Protein AF-0000000082344278 (afdb_homodimer)

Structure (mmCIF, N/CA/C/O backbone):
data_AF-0000000082344278-model_v1
#
loop_
_entity.id
_entity.type
_entity.pdbx_description
1 polymer 'AB hydrolase-1 domain-containing protein'
#
loop_
_atom_site.group_PDB
_atom_site.id
_atom_site.type_symbol
_atom_site.label_atom_id
_atom_site.label_alt_id
_atom_site.label_comp_id
_atom_site.label_asym_id
_atom_site.label_entity_id
_atom_site.label_seq_id
_atom_site.pdbx_PDB_ins_code
_atom_site.Cartn_x
_atom_site.Cartn_y
_atom_site.Cartn_z
_atom_site.occupancy
_atom_site.B_iso_or_equiv
_atom_site.auth_seq_id
_atom_site.auth_comp_id
_atom_site.auth_asym_id
_atom_site.auth_atom_id
_atom_site.pdbx_PDB_model_num
ATOM 1 N N . MET A 1 1 ? -17.047 0.293 -74 1 30.44 1 MET A N 1
ATOM 2 C CA . MET A 1 1 ? -16.641 -0.435 -72.812 1 30.44 1 MET A CA 1
ATOM 3 C C . MET A 1 1 ? -16.078 0.515 -71.75 1 30.44 1 MET A C 1
ATOM 5 O O . MET A 1 1 ? -14.969 1.034 -71.875 1 30.44 1 MET A O 1
ATOM 9 N N . GLN A 1 2 ? -17 1.342 -71.125 1 37.41 2 GLN A N 1
ATOM 10 C CA . GLN A 1 2 ? -16.75 2.299 -70 1 37.41 2 GLN A CA 1
ATOM 11 C C . GLN A 1 2 ? -16.172 1.604 -68.812 1 37.41 2 GLN A C 1
ATOM 13 O O . GLN A 1 2 ? -16.75 0.629 -68.312 1 37.41 2 GLN A O 1
ATOM 18 N N . LEU A 1 3 ? -14.852 1.753 -68.625 1 40.12 3 LEU A N 1
ATOM 19 C CA . LEU A 1 3 ? -14.055 1.265 -67.5 1 40.12 3 LEU A CA 1
ATOM 20 C C . LEU A 1 3 ? -14.5 1.913 -66.188 1 40.12 3 LEU A C 1
ATOM 22 O O . LEU A 1 3 ? -14.375 3.129 -66 1 40.12 3 LEU A O 1
ATOM 26 N N . VAL A 1 4 ? -15.555 1.498 -65.625 1 41.53 4 VAL A N 1
ATOM 27 C CA . VAL A 1 4 ? -15.922 1.925 -64.25 1 41.53 4 VAL A CA 1
ATOM 28 C C . VAL A 1 4 ? -14.836 1.526 -63.281 1 41.53 4 VAL A C 1
ATOM 30 O O . VAL A 1 4 ? -14.539 0.341 -63.125 1 41.53 4 VAL A O 1
ATOM 33 N N . LEU A 1 5 ? -13.891 2.447 -63 1 38.81 5 LEU A N 1
ATOM 34 C CA . LEU A 1 5 ? -12.898 2.338 -61.906 1 38.81 5 LEU A CA 1
ATOM 35 C C . LEU A 1 5 ? -13.57 2.363 -60.562 1 38.81 5 LEU A C 1
ATOM 37 O O . LEU A 1 5 ? -14.203 3.355 -60.188 1 38.81 5 LEU A O 1
ATOM 41 N N . ALA A 1 6 ? -13.953 1.229 -60.125 1 38.41 6 ALA A N 1
ATOM 42 C CA . ALA A 1 6 ? -14.43 1.09 -58.75 1 38.41 6 ALA A CA 1
ATOM 43 C C . ALA A 1 6 ? -13.352 1.488 -57.75 1 38.41 6 ALA A C 1
ATOM 45 O O . ALA A 1 6 ? -12.281 0.877 -57.688 1 38.41 6 ALA A O 1
ATOM 46 N N . VAL A 1 7 ? -13.336 2.748 -57.281 1 35.56 7 VAL A N 1
ATOM 47 C CA . VAL A 1 7 ? -12.508 3.213 -56.156 1 35.56 7 VAL A CA 1
ATOM 48 C C . VAL A 1 7 ? -12.93 2.512 -54.875 1 35.56 7 VAL A C 1
ATOM 50 O O . VAL A 1 7 ? -14.078 2.635 -54.438 1 35.56 7 VAL A O 1
ATOM 53 N N . CYS A 1 8 ? -12.344 1.402 -54.562 1 30.08 8 CYS A N 1
ATOM 54 C CA . CYS A 1 8 ? -12.516 0.808 -53.219 1 30.08 8 CYS A CA 1
ATOM 55 C C . CYS A 1 8 ? -11.953 1.717 -52.156 1 30.08 8 CYS A C 1
ATOM 57 O O . CYS A 1 8 ? -10.742 1.935 -52.094 1 30.08 8 CYS A O 1
ATOM 59 N N . LEU A 1 9 ? -12.719 2.65 -51.656 1 33.41 9 LEU A N 1
ATOM 60 C CA . LEU A 1 9 ? -12.336 3.371 -50.469 1 33.41 9 LEU A CA 1
ATOM 61 C C . LEU A 1 9 ? -12.094 2.406 -49.312 1 33.41 9 LEU A C 1
ATOM 63 O O . LEU A 1 9 ? -13.031 1.768 -48.812 1 33.41 9 LEU A O 1
ATOM 67 N N . LEU A 1 10 ? -10.898 1.976 -49.156 1 29.98 10 LEU A N 1
ATOM 68 C CA . LEU A 1 10 ? -10.492 1.293 -47.906 1 29.98 10 LEU A CA 1
ATOM 69 C C . LEU A 1 10 ? -10.711 2.186 -46.719 1 29.98 10 LEU A C 1
ATOM 71 O O . LEU A 1 10 ? -10.062 3.23 -46.562 1 29.98 10 LEU A O 1
ATOM 75 N N . PHE A 1 11 ? -11.875 2.107 -46.125 1 30.55 11 PHE A N 1
ATOM 76 C CA . PHE A 1 11 ? -12.031 2.668 -44.781 1 30.55 11 PHE A CA 1
ATOM 77 C C . PHE A 1 11 ? -11.07 2.01 -43.812 1 30.55 11 PHE A C 1
ATOM 79 O O . PHE A 1 11 ? -11.219 0.827 -43.5 1 30.55 11 PHE A O 1
ATOM 86 N N . VAL A 1 12 ? -9.883 2.549 -43.719 1 31.88 12 VAL A N 1
ATOM 87 C CA . VAL A 1 12 ? -9.047 2.199 -42.562 1 31.88 12 VAL A CA 1
ATOM 88 C C . VAL A 1 12 ? -9.75 2.604 -41.281 1 31.88 12 VAL A C 1
ATOM 90 O O . VAL A 1 12 ? -9.969 3.793 -41 1 31.88 12 VAL A O 1
ATOM 93 N N . ALA A 1 13 ? -10.461 1.722 -40.719 1 31.45 13 ALA A N 1
ATOM 94 C CA . ALA A 1 13 ? -10.867 1.932 -39.312 1 31.45 13 ALA A CA 1
ATOM 95 C C . ALA A 1 13 ? -9.664 2.295 -38.438 1 31.45 13 ALA A C 1
ATOM 97 O O . ALA A 1 13 ? -8.766 1.474 -38.25 1 31.45 13 ALA A O 1
ATOM 98 N N . LEU A 1 14 ? -9.398 3.537 -38.344 1 31.25 14 LEU A N 1
ATOM 99 C CA . LEU A 1 14 ? -8.539 3.938 -37.219 1 31.25 14 LEU A CA 1
ATOM 100 C C . LEU A 1 14 ? -9.039 3.352 -35.906 1 31.25 14 LEU A C 1
ATOM 102 O O . LEU A 1 14 ? -10.086 3.76 -35.406 1 31.25 14 LEU A O 1
ATOM 106 N N . VAL A 1 15 ? -8.789 2.039 -35.688 1 31.56 15 VAL A N 1
ATOM 107 C CA . VAL A 1 15 ? -8.859 1.601 -34.312 1 31.56 15 VAL A CA 1
ATOM 108 C C . VAL A 1 15 ? -8.141 2.605 -33.406 1 31.56 15 VAL A C 1
ATOM 110 O O . VAL A 1 15 ? -6.906 2.666 -33.406 1 31.56 15 VAL A O 1
ATOM 113 N N . GLN A 1 16 ? -8.539 3.727 -33.312 1 33.41 16 GLN A N 1
ATOM 114 C CA . GLN A 1 16 ? -8.016 4.512 -32.188 1 33.41 16 GLN A CA 1
ATOM 115 C C . GLN A 1 16 ? -8.023 3.707 -30.906 1 33.41 16 GLN A C 1
ATOM 117 O O . GLN A 1 16 ? -9.086 3.273 -30.438 1 33.41 16 GLN A O 1
ATOM 122 N N . GLY A 1 17 ? -7.133 2.854 -30.578 1 38.06 17 GLY A N 1
ATOM 123 C CA . GLY A 1 17 ? -6.871 2.148 -29.328 1 38.06 17 GLY A CA 1
ATOM 124 C C . GLY A 1 17 ? -7.199 2.969 -28.094 1 38.06 17 GLY A C 1
ATOM 125 O O . GLY A 1 17 ? -6.316 3.586 -27.5 1 38.06 17 GLY A O 1
ATOM 126 N N . GLY A 1 18 ? -8.109 3.701 -28.016 1 43.97 18 GLY A N 1
ATOM 127 C CA . GLY A 1 18 ? -8.391 4.426 -26.781 1 43.97 18 GLY A CA 1
ATOM 128 C C . GLY A 1 18 ? -8.367 3.537 -25.547 1 43.97 18 GLY A C 1
ATOM 129 O O . GLY A 1 18 ? -9.055 2.514 -25.5 1 43.97 18 GLY A O 1
ATOM 130 N N . SER A 1 19 ? -7.301 3.488 -24.828 1 59.34 19 SER A N 1
ATOM 131 C CA . SER A 1 19 ? -7.141 2.68 -23.625 1 59.34 19 SER A CA 1
ATOM 132 C C . SER A 1 19 ? -8.398 2.721 -22.75 1 59.34 19 SER A C 1
ATOM 134 O O . SER A 1 19 ? -8.891 3.799 -22.406 1 59.34 19 SER A O 1
ATOM 136 N N . ALA A 1 20 ? -9.258 1.676 -22.703 1 77.31 20 ALA A N 1
ATOM 137 C CA . ALA A 1 20 ? -10.469 1.54 -21.906 1 77.31 20 ALA A CA 1
ATOM 138 C C . ALA A 1 20 ? -10.219 1.961 -20.453 1 77.31 20 ALA A C 1
ATOM 140 O O . ALA A 1 20 ? -9.18 1.628 -19.875 1 77.31 20 ALA A O 1
ATOM 141 N N . ALA A 1 21 ? -11.117 2.836 -19.953 1 90 21 ALA A N 1
ATOM 142 C CA . ALA A 1 21 ? -11.078 3.289 -18.578 1 90 21 ALA A CA 1
ATOM 143 C C . ALA A 1 21 ? -11.164 2.107 -17.609 1 90 21 ALA A C 1
ATOM 145 O O . ALA A 1 21 ? -11.719 1.061 -17.938 1 90 21 ALA A O 1
ATOM 146 N N . GLU A 1 22 ? -10.508 2.178 -16.484 1 97.62 22 GLU A N 1
ATOM 147 C CA . GLU A 1 22 ? -10.672 1.194 -15.406 1 97.62 22 GLU A CA 1
ATOM 148 C C . GLU A 1 22 ? -12.141 1.011 -15.039 1 97.62 22 GLU A C 1
ATOM 150 O O . GLU A 1 22 ? -12.953 1.917 -15.234 1 97.62 22 GLU A O 1
ATOM 155 N N . ALA A 1 23 ? -12.477 -0.099 -14.547 1 98.19 23 ALA A N 1
ATOM 156 C CA . ALA A 1 23 ? -13.859 -0.426 -14.211 1 98.19 23 ALA A CA 1
ATOM 157 C C . ALA A 1 23 ? -14.352 0.423 -13.039 1 98.19 23 ALA A C 1
ATOM 159 O O . ALA A 1 23 ? -13.617 0.655 -12.078 1 98.19 23 ALA A O 1
ATOM 160 N N . LEU A 1 24 ? -15.594 0.925 -13.156 1 98 24 LEU A N 1
ATOM 161 C CA . LEU A 1 24 ? -16.266 1.553 -12.031 1 98 24 LEU A CA 1
ATOM 162 C C . LEU A 1 24 ? -16.5 0.546 -10.906 1 98 24 LEU A C 1
ATOM 164 O O . LEU A 1 24 ? -16.984 -0.562 -11.148 1 98 24 LEU A O 1
ATOM 168 N N . HIS A 1 25 ? -16.188 0.922 -9.672 1 98.56 25 HIS A N 1
ATOM 169 C CA . HIS A 1 25 ? -16.328 0.003 -8.555 1 98.56 25 HIS A CA 1
ATOM 170 C C . HIS A 1 25 ? -16.391 0.757 -7.227 1 98.56 25 HIS A C 1
ATOM 172 O O . HIS A 1 25 ? -16.25 1.98 -7.199 1 98.56 25 HIS A O 1
ATOM 178 N N . ARG A 1 26 ? -16.781 0.059 -6.172 1 98.19 26 ARG A N 1
ATOM 179 C CA . ARG A 1 26 ? -16.594 0.494 -4.789 1 98.19 26 ARG A CA 1
ATOM 180 C C . ARG A 1 26 ? -15.414 -0.231 -4.148 1 98.19 26 ARG A C 1
ATOM 182 O O . ARG A 1 26 ? -15.219 -1.429 -4.367 1 98.19 26 ARG A O 1
ATOM 189 N N . ARG A 1 27 ? -14.625 0.495 -3.426 1 98.25 27 ARG A N 1
ATOM 190 C CA . ARG A 1 27 ? -13.469 -0.104 -2.766 1 98.25 27 ARG A CA 1
ATOM 191 C C . ARG A 1 27 ? -13.602 -0.017 -1.248 1 98.25 27 ARG A C 1
ATOM 193 O O . ARG A 1 27 ? -13.969 1.028 -0.71 1 98.25 27 ARG A O 1
ATOM 200 N N . GLU A 1 28 ? -13.375 -1.054 -0.574 1 98.19 28 GLU A N 1
ATOM 201 C CA . GLU A 1 28 ? -13.094 -1.159 0.854 1 98.19 28 GLU A CA 1
ATOM 202 C C . GLU A 1 28 ? -11.742 -1.826 1.102 1 98.19 28 GLU A C 1
ATOM 204 O O . GLU A 1 28 ? -11.141 -2.387 0.181 1 98.19 28 GLU A O 1
ATOM 209 N N . TYR A 1 29 ? -11.25 -1.681 2.275 1 98.56 29 TYR A N 1
ATOM 210 C CA . TYR A 1 29 ? -10.07 -2.443 2.674 1 98.56 29 TYR A CA 1
ATOM 211 C C . TYR A 1 29 ? -10.211 -2.959 4.102 1 98.56 29 TYR A C 1
ATOM 213 O O . TYR A 1 29 ? -11.031 -2.455 4.871 1 98.56 29 TYR A O 1
ATOM 221 N N . PHE A 1 30 ? -9.469 -3.969 4.43 1 98.75 30 PHE A N 1
ATOM 222 C CA . PHE A 1 30 ? -9.375 -4.477 5.793 1 98.75 30 PHE A CA 1
ATOM 223 C C . PHE A 1 30 ? -8.078 -5.246 5.996 1 98.75 30 PHE A C 1
ATOM 225 O O . PHE A 1 30 ? -7.324 -5.465 5.047 1 98.75 30 PHE A O 1
ATOM 232 N N . TYR A 1 31 ? -7.789 -5.535 7.215 1 98.81 31 TYR A N 1
ATOM 233 C CA . TYR A 1 31 ? -6.664 -6.395 7.566 1 98.81 31 TYR A CA 1
ATOM 234 C C . TYR A 1 31 ? -7.145 -7.715 8.156 1 98.81 31 TYR A C 1
ATOM 236 O O . TYR A 1 31 ? -8.188 -7.762 8.812 1 98.81 31 TYR A O 1
ATOM 244 N N . VAL A 1 32 ? -6.406 -8.711 7.91 1 98.75 32 VAL A N 1
ATOM 245 C CA . VAL A 1 32 ? -6.68 -10.031 8.477 1 98.75 32 VAL A CA 1
ATOM 246 C C . VAL A 1 32 ? -5.387 -10.641 9.023 1 98.75 32 VAL A C 1
ATOM 248 O O . VAL A 1 32 ? -4.293 -10.258 8.602 1 98.75 32 VAL A O 1
ATOM 251 N N . GLY A 1 33 ? -5.555 -11.562 9.898 1 98.25 33 GLY A N 1
ATOM 252 C CA . GLY A 1 33 ? -4.398 -12.195 10.508 1 98.25 33 GLY A CA 1
ATOM 253 C C . GLY A 1 33 ? -3.627 -11.266 11.43 1 98.25 33 GLY A C 1
ATOM 254 O O . GLY A 1 33 ? -4.105 -10.188 11.766 1 98.25 33 GLY A O 1
ATOM 255 N N . GLY A 1 34 ? -2.479 -11.734 11.852 1 98.12 34 GLY A N 1
ATOM 256 C CA . GLY A 1 34 ? -1.604 -10.961 12.719 1 98.12 34 GLY A CA 1
ATOM 257 C C . GLY A 1 34 ? -1.912 -11.156 14.195 1 98.12 34 GLY A C 1
ATOM 258 O O . GLY A 1 34 ? -2.896 -11.805 14.547 1 98.12 34 GLY A O 1
ATOM 259 N N . GLU A 1 35 ? -1.052 -10.633 14.977 1 98.25 35 GLU A N 1
ATOM 260 C CA . GLU A 1 35 ? -1.188 -10.719 16.438 1 98.25 35 GLU A CA 1
ATOM 261 C C . GLU A 1 35 ? -0.359 -9.648 17.125 1 98.25 35 GLU A C 1
ATOM 263 O O . GLU A 1 35 ? 0.567 -9.086 16.531 1 98.25 35 GLU A O 1
ATOM 268 N N . TYR A 1 36 ? -0.753 -9.32 18.344 1 98.44 36 TYR A N 1
ATOM 269 C CA . TYR A 1 36 ? 0.035 -8.406 19.156 1 98.44 36 TYR A CA 1
ATOM 270 C C . TYR A 1 36 ? 1.303 -9.086 19.672 1 98.44 36 TYR A C 1
ATOM 272 O O . TYR A 1 36 ? 1.281 -10.258 20.031 1 98.44 36 TYR A O 1
ATOM 280 N N . LEU A 1 37 ? 2.365 -8.398 19.656 1 98 37 LEU A N 1
ATOM 281 C CA . LEU A 1 37 ? 3.66 -8.781 20.203 1 98 37 LEU A CA 1
ATOM 282 C C . LEU A 1 37 ? 4.074 -7.848 21.328 1 98 37 LEU A C 1
ATOM 284 O O . LEU A 1 37 ? 4.129 -6.629 21.141 1 98 37 LEU A O 1
ATOM 288 N N . ASN A 1 38 ? 4.277 -8.336 22.484 1 97.81 38 ASN A N 1
ATOM 289 C CA . ASN A 1 38 ? 4.785 -7.539 23.594 1 97.81 38 ASN A CA 1
ATOM 290 C C . ASN A 1 38 ? 6.293 -7.316 23.484 1 97.81 38 ASN A C 1
ATOM 292 O O . ASN A 1 38 ? 7.074 -8.266 23.609 1 97.81 38 ASN A O 1
ATOM 296 N N . THR A 1 39 ? 6.691 -6.098 23.234 1 96.75 39 THR A N 1
ATOM 297 C CA . THR A 1 39 ? 8.109 -5.777 23.078 1 96.75 39 THR A CA 1
ATOM 298 C C . THR A 1 39 ? 8.562 -4.809 24.172 1 96.75 39 THR A C 1
ATOM 300 O O . THR A 1 39 ? 7.746 -4.309 24.953 1 96.75 39 THR A O 1
ATOM 303 N N . THR A 1 40 ? 9.883 -4.527 24.266 1 94.5 40 THR A N 1
ATOM 304 C CA . THR A 1 40 ? 10.43 -3.553 25.203 1 94.5 40 THR A CA 1
ATOM 305 C C . THR A 1 40 ? 9.938 -2.148 24.875 1 94.5 40 THR A C 1
ATOM 307 O O . THR A 1 40 ? 9.898 -1.275 25.75 1 94.5 40 THR A O 1
ATOM 310 N N . ASP A 1 41 ? 9.453 -1.912 23.688 1 91.94 41 ASP A N 1
ATOM 311 C CA . ASP A 1 41 ? 8.977 -0.608 23.234 1 91.94 41 ASP A CA 1
ATOM 312 C C . ASP A 1 41 ? 7.457 -0.493 23.391 1 91.94 41 ASP A C 1
ATOM 314 O O . ASP A 1 41 ? 6.871 0.539 23.062 1 91.94 41 ASP A O 1
ATOM 318 N N . GLY A 1 42 ? 6.871 -1.603 23.953 1 97 42 GLY A N 1
ATOM 319 C CA . GLY A 1 42 ? 5.426 -1.682 24.062 1 97 42 GLY A CA 1
ATOM 320 C C . GLY A 1 42 ? 4.809 -2.721 23.156 1 97 42 GLY A C 1
ATOM 321 O O . GLY A 1 42 ? 5.523 -3.529 22.547 1 97 42 GLY A O 1
ATOM 322 N N . TRP A 1 43 ? 3.471 -2.684 23.188 1 98.31 43 TRP A N 1
ATOM 323 C CA . TRP A 1 43 ? 2.756 -3.641 22.344 1 98.31 43 TRP A CA 1
ATOM 324 C C . TRP A 1 43 ? 2.752 -3.189 20.891 1 98.31 43 TRP A C 1
ATOM 326 O O . TRP A 1 43 ? 2.369 -2.059 20.578 1 98.31 43 TRP A O 1
ATOM 336 N N . LEU A 1 44 ? 3.23 -4.062 20.016 1 98.38 44 LEU A N 1
ATOM 337 C CA . LEU A 1 44 ? 3.211 -3.857 18.578 1 98.38 44 LEU A CA 1
ATOM 338 C C . LEU A 1 44 ? 2.359 -4.918 17.891 1 98.38 44 LEU A C 1
ATOM 340 O O . LEU A 1 44 ? 2.035 -5.945 18.484 1 98.38 44 LEU A O 1
ATOM 344 N N . PHE A 1 45 ? 1.864 -4.672 16.75 1 98.38 45 PHE A N 1
ATOM 345 C CA . PHE A 1 45 ? 1.103 -5.625 15.945 1 98.38 45 PHE A CA 1
ATOM 346 C C . PHE A 1 45 ? 1.905 -6.07 14.734 1 98.38 45 PHE A C 1
ATOM 348 O O . PHE A 1 45 ? 2.566 -5.258 14.086 1 98.38 45 PHE A O 1
ATOM 355 N N . HIS A 1 46 ? 1.986 -7.414 14.469 1 98.31 46 HIS A N 1
ATOM 356 C CA . HIS A 1 46 ? 2.785 -7.898 13.352 1 98.31 46 HIS A CA 1
ATOM 357 C C . HIS A 1 46 ? 2.111 -9.086 12.672 1 98.31 46 HIS A C 1
ATOM 359 O O . HIS A 1 46 ? 1.184 -9.68 13.227 1 98.31 46 HIS A O 1
ATOM 365 N N . ASN A 1 47 ? 2.451 -9.391 11.328 1 98.62 47 ASN A N 1
ATOM 366 C CA . ASN A 1 47 ? 2.062 -10.547 10.531 1 98.62 47 ASN A CA 1
ATOM 367 C C . ASN A 1 47 ? 0.655 -10.391 9.961 1 98.62 47 ASN A C 1
ATOM 369 O O . ASN A 1 47 ? 0.061 -11.359 9.477 1 98.62 47 ASN A O 1
ATOM 373 N N . GLN A 1 48 ? 0.078 -9.188 9.969 1 98.56 48 GLN A N 1
ATOM 374 C CA . GLN A 1 48 ? -1.224 -8.945 9.359 1 98.56 48 GLN A CA 1
ATOM 375 C C . GLN A 1 48 ? -1.099 -8.781 7.848 1 98.56 48 GLN A C 1
ATOM 377 O O . GLN A 1 48 ? -0.019 -8.477 7.336 1 98.56 48 GLN A O 1
ATOM 382 N N . MET A 1 49 ? -2.154 -9.008 7.223 1 98.88 49 MET A N 1
ATOM 383 C CA . MET A 1 49 ? -2.223 -8.906 5.77 1 98.88 49 MET A CA 1
ATOM 384 C C . MET A 1 49 ? -3.258 -7.875 5.344 1 98.88 49 MET A C 1
ATOM 386 O O . MET A 1 49 ? -4.418 -7.945 5.754 1 98.88 49 MET A O 1
ATOM 390 N N . TYR A 1 50 ? -2.818 -6.883 4.574 1 98.88 50 TYR A N 1
ATOM 391 C CA . TYR A 1 50 ? -3.701 -5.91 3.938 1 98.88 50 TYR A CA 1
ATOM 392 C C . TYR A 1 50 ? -4.496 -6.555 2.807 1 98.88 50 TYR A C 1
ATOM 394 O O . TYR A 1 50 ? -3.932 -7.25 1.959 1 98.88 50 TYR A O 1
ATOM 402 N N . VAL A 1 51 ? -5.848 -6.289 2.742 1 98.94 51 VAL A N 1
ATOM 403 C CA . VAL A 1 51 ? -6.691 -6.785 1.662 1 98.94 51 VAL A CA 1
ATOM 404 C C . VAL A 1 51 ? -7.586 -5.664 1.145 1 98.94 51 VAL A C 1
ATOM 406 O O . VAL A 1 51 ? -8.289 -5.012 1.922 1 98.94 51 VAL A O 1
ATOM 409 N N . GLU A 1 52 ? -7.539 -5.426 -0.104 1 98.56 52 GLU A N 1
ATOM 410 C CA . GLU A 1 52 ? -8.516 -4.547 -0.741 1 98.56 52 GLU A CA 1
ATOM 411 C C . GLU A 1 52 ? -9.656 -5.348 -1.364 1 98.56 52 GLU A C 1
ATOM 413 O O . GLU A 1 52 ? -9.422 -6.379 -1.996 1 98.56 52 GLU A O 1
ATOM 418 N N . LYS A 1 53 ? -10.82 -4.883 -1.13 1 98.81 53 LYS A N 1
ATOM 419 C CA . LYS A 1 53 ? -12.031 -5.457 -1.711 1 98.81 53 LYS A CA 1
ATOM 420 C C . LYS A 1 53 ? -12.641 -4.512 -2.742 1 98.81 53 LYS A C 1
ATOM 422 O O . LYS A 1 53 ? -13.008 -3.379 -2.42 1 98.81 53 LYS A O 1
ATOM 427 N N . LEU A 1 54 ? -12.742 -4.992 -3.992 1 98.81 54 LEU A N 1
ATOM 428 C CA . LEU A 1 54 ? -13.375 -4.242 -5.07 1 98.81 54 LEU A CA 1
ATOM 429 C C . LEU A 1 54 ? -14.734 -4.848 -5.43 1 98.81 54 LEU A C 1
ATOM 431 O O . LEU A 1 54 ? -14.812 -6.027 -5.77 1 98.81 54 LEU A O 1
ATOM 435 N N . SER A 1 55 ? -15.742 -4.023 -5.34 1 98.56 55 SER A N 1
ATOM 436 C CA . SER A 1 55 ? -17.094 -4.457 -5.672 1 98.56 55 SER A CA 1
ATOM 437 C C . SER A 1 55 ? -17.578 -3.822 -6.973 1 98.56 55 SER A C 1
ATOM 439 O O . SER A 1 55 ? -17.547 -2.6 -7.121 1 98.56 55 SER A O 1
ATOM 441 N N . PRO A 1 56 ? -18 -4.66 -7.879 1 97.88 56 PRO A N 1
ATOM 442 C CA . PRO A 1 56 ? -18.438 -4.105 -9.164 1 97.88 56 PRO A CA 1
ATOM 443 C C . PRO A 1 56 ? -19.641 -3.191 -9.023 1 97.88 56 PRO A C 1
ATOM 445 O O . PRO A 1 56 ? -20.5 -3.418 -8.164 1 97.88 56 PRO A O 1
ATOM 448 N N . SER A 1 57 ? -19.797 -2.174 -9.867 1 95.62 57 SER A N 1
ATOM 449 C CA . SER A 1 57 ? -20.828 -1.136 -9.781 1 95.62 57 SER A CA 1
ATOM 450 C C . SER A 1 57 ? -22.219 -1.73 -9.875 1 95.62 57 SER A C 1
ATOM 452 O O . SER A 1 57 ? -23.172 -1.211 -9.273 1 95.62 57 SER A O 1
ATOM 454 N N . GLY A 1 58 ? -22.422 -2.783 -10.578 1 94.19 58 GLY A N 1
ATOM 455 C CA . GLY A 1 58 ? -23.734 -3.379 -10.758 1 94.19 58 GLY A CA 1
ATOM 456 C C . GLY A 1 58 ? -24.016 -4.496 -9.773 1 94.19 58 GLY A C 1
ATOM 457 O O . GLY A 1 58 ? -25.047 -5.172 -9.867 1 94.19 58 GLY A O 1
ATOM 458 N N . GLY A 1 59 ? -23.141 -4.594 -8.828 1 95.38 59 GLY A N 1
ATOM 459 C CA . GLY A 1 59 ? -23.266 -5.73 -7.93 1 95.38 59 GLY A CA 1
ATOM 460 C C . GLY A 1 59 ? -22.625 -6.992 -8.484 1 95.38 59 GLY A C 1
ATOM 461 O O . GLY A 1 59 ? -22.375 -7.094 -9.688 1 95.38 59 GLY A O 1
ATOM 462 N N . SER A 1 60 ? -22.359 -7.906 -7.598 1 97.06 60 SER A N 1
ATOM 463 C CA . SER A 1 60 ? -21.75 -9.172 -8 1 97.06 60 SER A CA 1
ATOM 464 C C . SER A 1 60 ? -22.75 -10.062 -8.719 1 97.06 60 SER A C 1
ATOM 466 O O . SER A 1 60 ? -23.875 -10.266 -8.242 1 97.06 60 SER A O 1
ATOM 468 N N . THR A 1 61 ? -22.375 -10.617 -9.859 1 97.69 61 THR A N 1
ATOM 469 C CA . THR A 1 61 ? -23.234 -11.547 -10.586 1 97.69 61 THR A CA 1
ATOM 470 C C . THR A 1 61 ? -22.609 -12.938 -10.625 1 97.69 61 THR A C 1
ATOM 472 O O . THR A 1 61 ? -23.234 -13.891 -11.102 1 97.69 61 THR A O 1
ATOM 475 N N . GLN A 1 62 ? -21.391 -13.125 -10.172 1 97.88 62 GLN A N 1
ATOM 476 C CA . GLN A 1 62 ? -20.719 -14.414 -10.094 1 97.88 62 GLN A CA 1
ATOM 477 C C . GLN A 1 62 ? -20.953 -15.086 -8.75 1 97.88 62 GLN A C 1
ATOM 479 O O . GLN A 1 62 ? -21.109 -14.406 -7.73 1 97.88 62 GLN A O 1
ATOM 484 N N . PRO A 1 63 ? -21.031 -16.422 -8.742 1 97.5 63 PRO A N 1
ATOM 485 C CA . PRO A 1 63 ? -21.328 -17.125 -7.492 1 97.5 63 PRO A CA 1
ATOM 486 C C . PRO A 1 63 ? -20.234 -16.969 -6.441 1 97.5 63 PRO A C 1
ATOM 488 O O . PRO A 1 63 ? -20.516 -17.031 -5.238 1 97.5 63 PRO A O 1
ATOM 491 N N . TYR A 1 64 ? -19 -16.781 -6.828 1 98.62 64 TYR A N 1
ATOM 492 C CA . TYR A 1 64 ? -17.875 -16.656 -5.902 1 98.62 64 TYR A CA 1
ATOM 493 C C . TYR A 1 64 ? -16.984 -15.484 -6.277 1 98.62 64 TYR A C 1
ATOM 495 O O . TYR A 1 64 ? -16.797 -15.203 -7.461 1 98.62 64 TYR A O 1
ATOM 503 N N . PRO A 1 65 ? -16.453 -14.836 -5.266 1 98.81 65 PRO A N 1
ATOM 504 C CA . PRO A 1 65 ? -15.453 -13.797 -5.551 1 98.81 65 PRO A CA 1
ATOM 505 C C . PRO A 1 65 ? -14.102 -14.375 -5.973 1 98.81 65 PRO A C 1
ATOM 507 O O . PRO A 1 65 ? -13.883 -15.586 -5.867 1 98.81 65 PRO A O 1
ATOM 510 N N . ILE A 1 66 ? -13.273 -13.461 -6.461 1 98.88 66 ILE A N 1
ATOM 511 C CA . ILE A 1 66 ? -11.906 -13.812 -6.824 1 98.88 66 ILE A CA 1
ATOM 512 C C . ILE A 1 66 ? -10.93 -13.211 -5.816 1 98.88 66 ILE A C 1
ATOM 514 O O . ILE A 1 66 ? -11.055 -12.047 -5.441 1 98.88 66 ILE A O 1
ATOM 518 N N . VAL A 1 67 ? -10.055 -14.008 -5.297 1 98.94 67 VAL A N 1
ATOM 519 C CA . VAL A 1 67 ? -8.852 -13.523 -4.637 1 98.94 67 VAL A CA 1
ATOM 520 C C . VAL A 1 67 ? -7.652 -13.672 -5.574 1 98.94 67 VAL A C 1
ATOM 522 O O . VAL A 1 67 ? -7.395 -14.75 -6.102 1 98.94 67 VAL A O 1
ATOM 525 N N . ILE A 1 68 ? -6.93 -12.602 -5.848 1 98.94 68 ILE A N 1
ATOM 526 C CA . ILE A 1 68 ? -5.762 -12.656 -6.723 1 98.94 68 ILE A CA 1
ATOM 527 C C . ILE A 1 68 ? -4.512 -12.266 -5.938 1 98.94 68 ILE A C 1
ATOM 529 O O . ILE A 1 68 ? -4.445 -11.18 -5.367 1 98.94 68 ILE A O 1
ATOM 533 N N . LEU A 1 69 ? -3.539 -13.164 -5.941 1 98.81 69 LEU A N 1
ATOM 534 C CA . LEU A 1 69 ? -2.377 -13.039 -5.066 1 98.81 69 LEU A CA 1
ATOM 535 C C . LEU A 1 69 ? -1.093 -12.938 -5.883 1 98.81 69 LEU A C 1
ATOM 537 O O . LEU A 1 69 ? -0.825 -13.781 -6.738 1 98.81 69 LEU A O 1
ATOM 541 N N . HIS A 1 70 ? -0.313 -11.93 -5.59 1 98.69 70 HIS A N 1
ATOM 542 C CA . HIS A 1 70 ? 0.905 -11.617 -6.328 1 98.69 70 HIS A CA 1
ATOM 543 C C . HIS A 1 70 ? 2.074 -12.469 -5.848 1 98.69 70 HIS A C 1
ATOM 545 O O . HIS A 1 70 ? 1.975 -13.148 -4.82 1 98.69 70 HIS A O 1
ATOM 551 N N . GLY A 1 71 ? 3.174 -12.422 -6.664 1 97.38 71 GLY A N 1
ATOM 552 C CA . GLY A 1 71 ? 4.41 -13.117 -6.344 1 97.38 71 GLY A CA 1
ATOM 553 C C . GLY A 1 71 ? 5.422 -12.242 -5.633 1 97.38 71 GLY A C 1
ATOM 554 O O . GLY A 1 71 ? 5.066 -11.211 -5.059 1 97.38 71 GLY A O 1
ATOM 555 N N . GLY A 1 72 ? 6.668 -12.695 -5.594 1 95.38 72 GLY A N 1
ATOM 556 C CA . GLY A 1 72 ? 7.727 -12.047 -4.828 1 95.38 72 GLY A CA 1
ATOM 557 C C . GLY A 1 72 ? 8.094 -10.68 -5.363 1 95.38 72 GLY A C 1
ATOM 558 O O . GLY A 1 72 ? 8.109 -10.461 -6.578 1 95.38 72 GLY A O 1
ATOM 559 N N . ALA A 1 73 ? 8.406 -9.742 -4.441 1 94.38 73 ALA A N 1
ATOM 560 C CA . ALA A 1 73 ? 8.938 -8.406 -4.703 1 94.38 73 ALA A CA 1
ATOM 561 C C . ALA A 1 73 ? 7.898 -7.535 -5.414 1 94.38 73 ALA A C 1
ATOM 563 O O . ALA A 1 73 ? 8.258 -6.613 -6.152 1 94.38 73 ALA A O 1
ATOM 564 N N . GLN A 1 74 ? 6.68 -7.957 -5.32 1 96.56 74 GLN A N 1
ATOM 565 C CA . GLN A 1 74 ? 5.566 -7.266 -5.957 1 96.56 74 GLN A CA 1
ATOM 566 C C . GLN A 1 74 ? 4.465 -6.945 -4.949 1 96.56 74 GLN A C 1
ATOM 568 O O . GLN A 1 74 ? 4.648 -7.141 -3.744 1 96.56 74 GLN A O 1
ATOM 573 N N . THR A 1 75 ? 3.393 -6.312 -5.41 1 98.12 75 THR A N 1
ATOM 574 C CA . THR A 1 75 ? 2.201 -6.023 -4.621 1 98.12 75 THR A CA 1
ATOM 575 C C . THR A 1 75 ? 0.937 -6.289 -5.434 1 98.12 75 THR A C 1
ATOM 577 O O . THR A 1 75 ? 1.011 -6.738 -6.578 1 98.12 75 THR A O 1
ATOM 580 N N . GLY A 1 76 ? -0.139 -6.027 -4.789 1 98.31 76 GLY A N 1
ATOM 581 C CA . GLY A 1 76 ? -1.415 -6.148 -5.477 1 98.31 76 GLY A CA 1
ATOM 582 C C . GLY A 1 76 ? -1.528 -5.242 -6.688 1 98.31 76 GLY A C 1
ATOM 583 O O . GLY A 1 76 ? -2.391 -5.449 -7.547 1 98.31 76 GLY A O 1
ATOM 584 N N . THR A 1 77 ? -0.641 -4.246 -6.852 1 98.19 77 THR A N 1
ATOM 585 C CA . THR A 1 77 ? -0.705 -3.324 -7.98 1 98.19 77 THR A CA 1
ATOM 586 C C . THR A 1 77 ? -0.482 -4.062 -9.297 1 98.19 77 THR A C 1
ATOM 588 O O . THR A 1 77 ? -0.822 -3.553 -10.367 1 98.19 77 THR A O 1
ATOM 591 N N . ASN A 1 78 ? 0.071 -5.297 -9.211 1 98.25 78 ASN A N 1
ATOM 592 C CA . ASN A 1 78 ? 0.296 -6.105 -10.406 1 98.25 78 ASN A CA 1
ATOM 593 C C . ASN A 1 78 ? -0.99 -6.293 -11.203 1 98.25 78 ASN A C 1
ATOM 595 O O . ASN A 1 78 ? -0.947 -6.496 -12.422 1 98.25 78 ASN A O 1
ATOM 599 N N . PHE A 1 79 ? -2.109 -6.176 -10.516 1 98.75 79 PHE A N 1
ATOM 600 C CA . PHE A 1 79 ? -3.359 -6.574 -11.148 1 98.75 79 PHE A CA 1
ATOM 601 C C . PHE A 1 79 ? -4.234 -5.359 -11.43 1 98.75 79 PHE A C 1
ATOM 603 O O . PHE A 1 79 ? -5.375 -5.5 -11.883 1 98.75 79 PHE A O 1
ATOM 610 N N . LEU A 1 80 ? -3.736 -4.18 -11.094 1 98.5 80 LEU A N 1
ATOM 611 C CA . LEU A 1 80 ? -4.395 -2.914 -11.414 1 98.5 80 LEU A CA 1
ATOM 612 C C . LEU A 1 80 ? -3.979 -2.416 -12.789 1 98.5 80 LEU A C 1
ATOM 614 O O . LEU A 1 80 ? -3.572 -3.207 -13.648 1 98.5 80 LEU A O 1
ATOM 618 N N . ASN A 1 81 ? -4.164 -1.111 -13.078 1 98.44 81 ASN A N 1
ATOM 619 C CA . ASN A 1 81 ? -3.82 -0.669 -14.43 1 98.44 81 ASN A CA 1
ATOM 620 C C . ASN A 1 81 ? -2.365 -0.983 -14.766 1 98.44 81 ASN A C 1
ATOM 622 O O . ASN A 1 81 ? -1.491 -0.91 -13.898 1 98.44 81 ASN A O 1
ATOM 626 N N . LYS A 1 82 ? -2.094 -1.268 -16 1 98.06 82 LYS A N 1
ATOM 627 C CA . LYS A 1 82 ? -0.809 -1.771 -16.484 1 98.06 82 LYS A CA 1
ATOM 628 C C . LYS A 1 82 ? 0.169 -0.627 -16.734 1 98.06 82 LYS A C 1
ATOM 630 O O . LYS A 1 82 ? -0.244 0.508 -16.984 1 98.06 82 LYS A O 1
ATOM 635 N N . PRO A 1 83 ? 1.449 -0.954 -16.703 1 97.94 83 PRO A N 1
ATOM 636 C CA . PRO A 1 83 ? 2.453 0.093 -16.906 1 97.94 83 PRO A CA 1
ATOM 637 C C . PRO A 1 83 ? 2.406 0.691 -18.312 1 97.94 83 PRO A C 1
ATOM 639 O O . PRO A 1 83 ? 2.953 1.772 -18.547 1 97.94 83 PRO A O 1
ATOM 642 N N . ASP A 1 84 ? 1.765 0.043 -19.25 1 97.44 84 ASP A N 1
ATOM 643 C CA . ASP A 1 84 ? 1.646 0.586 -20.609 1 97.44 84 ASP A CA 1
ATOM 644 C C . ASP A 1 84 ? 0.421 1.489 -20.734 1 97.44 84 ASP A C 1
ATOM 646 O O . ASP A 1 84 ? 0.102 1.968 -21.812 1 97.44 84 ASP A O 1
ATOM 650 N N . GLY A 1 85 ? -0.315 1.676 -19.688 1 96 85 GLY A N 1
ATOM 651 C CA . GLY A 1 85 ? -1.48 2.545 -19.672 1 96 85 GLY A CA 1
ATOM 652 C C . GLY A 1 85 ? -2.785 1.795 -19.859 1 96 85 GLY A C 1
ATOM 653 O O . GLY A 1 85 ? -3.865 2.383 -19.766 1 96 85 GLY A O 1
ATOM 654 N N . GLY A 1 86 ? -2.732 0.512 -20.062 1 96.75 86 GLY A N 1
ATOM 655 C CA . GLY A 1 86 ? -3.926 -0.294 -20.281 1 96.75 86 GLY A CA 1
ATOM 656 C C . GLY A 1 86 ? -4.594 -0.722 -18.984 1 96.75 86 GLY A C 1
ATOM 657 O O . GLY A 1 86 ? -4.023 -0.562 -17.906 1 96.75 86 GLY A O 1
ATOM 658 N N . ARG A 1 87 ? -5.746 -1.262 -19.141 1 96.94 87 ARG A N 1
ATOM 659 C CA . ARG A 1 87 ? -6.531 -1.787 -18.031 1 96.94 87 ARG A CA 1
ATOM 660 C C . ARG A 1 87 ? -5.918 -3.07 -17.469 1 96.94 87 ARG A C 1
ATOM 662 O O . ARG A 1 87 ? -5.281 -3.824 -18.219 1 96.94 87 ARG A O 1
ATOM 669 N N . GLY A 1 88 ? -6.121 -3.305 -16.141 1 98.31 88 GLY A N 1
ATOM 670 C CA . GLY A 1 88 ? -5.574 -4.5 -15.523 1 98.31 88 GLY A CA 1
ATOM 671 C C . GLY A 1 88 ? -6.617 -5.582 -15.289 1 98.31 88 GLY A C 1
ATOM 672 O O . GLY A 1 88 ? -7.797 -5.391 -15.594 1 98.31 88 GLY A O 1
ATOM 673 N N . TRP A 1 89 ? -6.168 -6.719 -14.789 1 98.88 89 TRP A N 1
ATOM 674 C CA . TRP A 1 89 ? -7.016 -7.887 -14.578 1 98.88 89 TRP A CA 1
ATOM 675 C C . TRP A 1 89 ? -8.102 -7.586 -13.555 1 98.88 89 TRP A C 1
ATOM 677 O O . TRP A 1 89 ? -9.203 -8.133 -13.625 1 98.88 89 TRP A O 1
ATOM 687 N N . ALA A 1 90 ? -7.824 -6.738 -12.508 1 98.81 90 ALA A N 1
ATOM 688 C CA . ALA A 1 90 ? -8.859 -6.383 -11.547 1 98.81 90 ALA A CA 1
ATOM 689 C C . ALA A 1 90 ? -10.094 -5.812 -12.25 1 98.81 90 ALA A C 1
ATOM 691 O O . ALA A 1 90 ? -11.219 -6.246 -12 1 98.81 90 ALA A O 1
ATOM 692 N N . SER A 1 91 ? -9.859 -4.84 -13.125 1 98.62 91 SER A N 1
ATOM 693 C CA . SER A 1 91 ? -10.945 -4.234 -13.883 1 98.62 91 SER A CA 1
ATOM 694 C C . SER A 1 91 ? -11.625 -5.258 -14.789 1 98.62 91 SER A C 1
ATOM 696 O O . SER A 1 91 ? -12.852 -5.273 -14.922 1 98.62 91 SER A O 1
ATOM 698 N N . TRP A 1 92 ? -10.797 -6.074 -15.477 1 98.62 92 TRP A N 1
ATOM 699 C CA . TRP A 1 92 ? -11.352 -7.074 -16.391 1 98.62 92 TRP A CA 1
ATOM 700 C C . TRP A 1 92 ? -12.328 -7.984 -15.656 1 98.62 92 TRP A C 1
ATOM 702 O O . TRP A 1 92 ? -13.453 -8.188 -16.125 1 98.62 92 TRP A O 1
ATOM 712 N N . PHE A 1 93 ? -11.977 -8.508 -14.516 1 98.88 93 PHE A N 1
ATOM 713 C CA . PHE A 1 93 ? -12.812 -9.438 -13.766 1 98.88 93 PHE A CA 1
ATOM 714 C C . PHE A 1 93 ? -14.008 -8.719 -13.148 1 98.88 93 PHE A C 1
ATOM 716 O O . PHE A 1 93 ? -15.109 -9.273 -13.078 1 98.88 93 PHE A O 1
ATOM 723 N N . LEU A 1 94 ? -13.789 -7.496 -12.648 1 98.75 94 LEU A N 1
ATOM 724 C CA . LEU A 1 94 ? -14.898 -6.695 -12.156 1 98.75 94 LEU A CA 1
ATOM 725 C C . LEU A 1 94 ? -15.992 -6.57 -13.219 1 98.75 94 LEU A C 1
ATOM 727 O O . LEU A 1 94 ? -17.172 -6.68 -12.906 1 98.75 94 LEU A O 1
ATOM 731 N N . GLU A 1 95 ? -15.594 -6.383 -14.43 1 98 95 GLU A N 1
ATOM 732 C CA . GLU A 1 95 ? -16.531 -6.199 -15.531 1 98 95 GLU A CA 1
ATOM 733 C C . GLU A 1 95 ? -17.281 -7.492 -15.836 1 98 95 GLU A C 1
ATOM 735 O O . GLU A 1 95 ? -18.359 -7.465 -16.438 1 98 95 GLU A O 1
ATOM 740 N N . GLN A 1 96 ? -16.672 -8.586 -15.469 1 98.25 96 GLN A N 1
ATOM 741 C CA . GLN A 1 96 ? -17.359 -9.867 -15.633 1 98.25 96 GLN A CA 1
ATOM 742 C C . GLN A 1 96 ? -18.281 -10.148 -14.445 1 98.25 96 GLN A C 1
ATOM 744 O O . GLN A 1 96 ? -18.906 -11.211 -14.375 1 98.25 96 GLN A O 1
ATOM 749 N N . GLY A 1 97 ? -18.312 -9.266 -13.438 1 98.44 97 GLY A N 1
ATOM 750 C CA . GLY A 1 97 ? -19.266 -9.375 -12.352 1 98.44 97 GLY A CA 1
ATOM 751 C C . GLY A 1 97 ? -18.672 -9.961 -11.086 1 98.44 97 GLY A C 1
ATOM 752 O O . GLY A 1 97 ? -19.406 -10.289 -10.148 1 98.44 97 GLY A O 1
ATOM 753 N N . TYR A 1 98 ? -17.391 -10.086 -11.008 1 98.81 98 TYR A N 1
ATOM 754 C CA . TYR A 1 98 ? -16.75 -10.633 -9.812 1 98.81 98 TYR A CA 1
ATOM 755 C C . TYR A 1 98 ? -16.531 -9.547 -8.766 1 98.81 98 TYR A C 1
ATOM 757 O O . TYR A 1 98 ? -16.172 -8.414 -9.109 1 98.81 98 TYR A O 1
ATOM 765 N N . GLU A 1 99 ? -16.734 -9.859 -7.5 1 98.75 99 GLU A N 1
ATOM 766 C CA . GLU A 1 99 ? -15.969 -9.164 -6.469 1 98.75 99 GLU A CA 1
ATOM 767 C C . GLU A 1 99 ? -14.508 -9.609 -6.477 1 98.75 99 GLU A C 1
ATOM 769 O O . GLU A 1 99 ? -14.211 -10.789 -6.656 1 98.75 99 GLU A O 1
ATOM 774 N N . VAL A 1 100 ? -13.648 -8.695 -6.324 1 98.94 100 VAL A N 1
ATOM 775 C CA . VAL A 1 100 ? -12.234 -9.016 -6.414 1 98.94 100 VAL A CA 1
ATOM 776 C C . VAL A 1 100 ? -11.523 -8.594 -5.129 1 98.94 100 VAL A C 1
ATOM 778 O O . VAL A 1 100 ? -11.648 -7.445 -4.688 1 98.94 100 VAL A O 1
ATOM 781 N N . TYR A 1 101 ? -10.836 -9.523 -4.473 1 98.94 101 TYR A N 1
ATOM 782 C CA . TYR A 1 101 ? -9.977 -9.266 -3.32 1 98.94 101 TYR A CA 1
ATOM 783 C C . TYR A 1 101 ? -8.508 -9.273 -3.721 1 98.94 101 TYR A C 1
ATOM 785 O O . TYR A 1 101 ? -8.039 -10.227 -4.348 1 98.94 101 TYR A O 1
ATOM 793 N N . ILE A 1 102 ? -7.773 -8.242 -3.359 1 98.88 102 ILE A N 1
ATOM 794 C CA . ILE A 1 102 ? -6.371 -8.086 -3.734 1 98.88 102 ILE A CA 1
ATOM 795 C C . ILE A 1 102 ? -5.523 -7.867 -2.482 1 98.88 102 ILE A C 1
ATOM 797 O O . ILE A 1 102 ? -5.41 -6.738 -1.994 1 98.88 102 ILE A O 1
ATOM 801 N N . PRO A 1 103 ? -4.844 -8.852 -2.008 1 98.81 103 PRO A N 1
ATOM 802 C CA . PRO A 1 103 ? -3.971 -8.711 -0.841 1 98.81 103 PRO A CA 1
ATOM 803 C C . PRO A 1 103 ? -2.57 -8.227 -1.209 1 98.81 103 PRO A C 1
ATOM 805 O O . PRO A 1 103 ? -2.098 -8.477 -2.32 1 98.81 103 PRO A O 1
ATOM 808 N N . ASP A 1 104 ? -1.938 -7.477 -0.339 1 98.69 104 ASP A N 1
ATOM 809 C CA . ASP A 1 104 ? -0.483 -7.469 -0.219 1 98.69 104 ASP A CA 1
ATOM 810 C C . ASP A 1 104 ? -0.006 -8.539 0.757 1 98.69 104 ASP A C 1
ATOM 812 O O . ASP A 1 104 ? -0.445 -8.578 1.908 1 98.69 104 ASP A O 1
ATOM 816 N N . ARG A 1 105 ? 0.84 -9.406 0.298 1 97.81 105 ARG A N 1
ATOM 817 C CA . ARG A 1 105 ? 1.264 -10.492 1.179 1 97.81 105 ARG A CA 1
ATOM 818 C C . ARG A 1 105 ? 1.817 -9.945 2.49 1 97.81 105 ARG A C 1
ATOM 820 O O . ARG A 1 105 ? 2.158 -8.766 2.584 1 97.81 105 ARG A O 1
ATOM 827 N N . THR A 1 106 ? 1.861 -10.75 3.541 1 98.56 106 THR A N 1
ATOM 828 C CA . THR A 1 106 ? 2.404 -10.336 4.832 1 98.56 106 THR A CA 1
ATOM 829 C C . THR A 1 106 ? 3.818 -9.789 4.672 1 98.56 106 THR A C 1
ATOM 831 O O . THR A 1 106 ? 4.582 -10.258 3.826 1 98.56 106 THR A O 1
ATOM 834 N N . MET A 1 107 ? 4.094 -8.695 5.469 1 97.81 107 MET A N 1
ATOM 835 C CA . MET A 1 107 ? 5.418 -8.086 5.57 1 97.81 107 MET A CA 1
ATOM 836 C C . MET A 1 107 ? 5.836 -7.473 4.234 1 97.81 107 MET A C 1
ATOM 838 O O . MET A 1 107 ? 7.016 -7.496 3.881 1 97.81 107 MET A O 1
ATOM 842 N N . THR A 1 108 ? 4.855 -7.043 3.449 1 97.31 108 THR A N 1
ATOM 843 C CA . THR A 1 108 ? 5.078 -6.422 2.15 1 97.31 108 THR A CA 1
ATOM 844 C C . THR A 1 108 ? 4.156 -5.219 1.963 1 97.31 108 THR A C 1
ATOM 846 O O . THR A 1 108 ? 2.941 -5.324 2.145 1 97.31 108 THR A O 1
ATOM 849 N N . ALA A 1 109 ? 4.766 -4.027 1.633 1 97.5 109 ALA A N 1
ATOM 850 C CA . ALA A 1 109 ? 4 -2.83 1.287 1 97.5 109 ALA A CA 1
ATOM 851 C C . ALA A 1 109 ? 3.064 -2.43 2.426 1 97.5 109 ALA A C 1
ATOM 853 O O . ALA A 1 109 ? 3.516 -2.16 3.541 1 97.5 109 ALA A O 1
ATOM 854 N N . ARG A 1 110 ? 1.68 -2.496 2.244 1 98.19 110 ARG A N 1
ATOM 855 C CA . ARG A 1 110 ? 0.733 -2.027 3.25 1 98.19 110 ARG A CA 1
ATOM 856 C C . ARG A 1 110 ? 0.526 -3.078 4.34 1 98.19 110 ARG A C 1
ATOM 858 O O . ARG A 1 110 ? -0.181 -2.832 5.316 1 98.19 110 ARG A O 1
ATOM 865 N N . SER A 1 111 ? 1.088 -4.246 4.164 1 98.38 111 SER A N 1
ATOM 866 C CA . SER A 1 111 ? 1.241 -5.207 5.254 1 98.38 111 SER A CA 1
ATOM 867 C C . SER A 1 111 ? 2.549 -4.984 6.008 1 98.38 111 SER A C 1
ATOM 869 O O . SER A 1 111 ? 3.619 -5.363 5.527 1 98.38 111 SER A O 1
ATOM 871 N N . ALA A 1 112 ? 2.459 -4.48 7.168 1 95.75 112 ALA A N 1
ATOM 872 C CA . ALA A 1 112 ? 3.594 -3.881 7.867 1 95.75 112 ALA A CA 1
ATOM 873 C C . ALA A 1 112 ? 4.648 -4.93 8.203 1 95.75 112 ALA A C 1
ATOM 875 O O . ALA A 1 112 ? 4.316 -6.074 8.516 1 95.75 112 ALA A O 1
ATOM 876 N N . THR A 1 113 ? 5.871 -4.539 8.07 1 95.5 113 THR A N 1
ATOM 877 C CA . THR A 1 113 ? 6.98 -5.191 8.75 1 95.5 113 THR A CA 1
ATOM 878 C C . THR A 1 113 ? 7.355 -4.434 10.023 1 95.5 113 THR A C 1
ATOM 880 O O . THR A 1 113 ? 7.148 -3.221 10.109 1 95.5 113 THR A O 1
ATOM 883 N N . ILE A 1 114 ? 7.805 -5.098 11.047 1 96 114 ILE A N 1
ATOM 884 C CA . ILE A 1 114 ? 8.312 -4.379 12.211 1 96 114 ILE A CA 1
ATOM 885 C C . ILE A 1 114 ? 9.773 -4.75 12.453 1 96 114 ILE A C 1
ATOM 887 O O . ILE A 1 114 ? 10.18 -5.891 12.211 1 96 114 ILE A O 1
ATOM 891 N N . PRO A 1 115 ? 10.594 -3.807 12.875 1 93.75 115 PRO A N 1
ATOM 892 C CA . PRO A 1 115 ? 12.016 -4.082 13.078 1 93.75 115 PRO A CA 1
ATOM 893 C C . PRO A 1 115 ? 12.266 -5.207 14.086 1 93.75 115 PRO A C 1
ATOM 895 O O . PRO A 1 115 ? 13.258 -5.93 13.969 1 93.75 115 PRO A O 1
ATOM 898 N N . GLN A 1 116 ? 11.398 -5.406 14.961 1 95 116 GLN A N 1
ATOM 899 C CA . GLN A 1 116 ? 11.555 -6.371 16.047 1 95 116 GLN A CA 1
ATOM 900 C C . GLN A 1 116 ? 11.57 -7.801 15.516 1 95 116 GLN A C 1
ATOM 902 O O . GLN A 1 116 ? 12.062 -8.711 16.188 1 95 116 GLN A O 1
ATOM 907 N N . ASP A 1 117 ? 11 -7.965 14.328 1 95.06 117 ASP A N 1
ATOM 908 C CA . ASP A 1 117 ? 10.969 -9.305 13.75 1 95.06 117 ASP A CA 1
ATOM 909 C C . ASP A 1 117 ? 12.352 -9.719 13.258 1 95.06 117 ASP A C 1
ATOM 911 O O . ASP A 1 117 ? 12.641 -10.914 13.125 1 95.06 117 ASP A O 1
ATOM 915 N N . GLY A 1 118 ? 13.18 -8.797 12.875 1 94.56 118 GLY A N 1
ATOM 916 C CA . GLY A 1 118 ? 14.586 -9.047 12.594 1 94.56 118 GLY A CA 1
ATOM 917 C C . GLY A 1 118 ? 14.82 -9.656 11.219 1 94.56 118 GLY A C 1
ATOM 918 O O . GLY A 1 118 ? 15.875 -10.234 10.961 1 94.56 118 GLY A O 1
ATOM 919 N N . PHE A 1 119 ? 13.898 -9.578 10.273 1 96 119 PHE A N 1
ATOM 920 C CA . PHE A 1 119 ? 14.055 -10.164 8.953 1 96 119 PHE A CA 1
ATOM 921 C C . PHE A 1 119 ? 14.891 -9.258 8.055 1 96 119 PHE A C 1
ATOM 923 O O . PHE A 1 119 ? 14.695 -8.039 8.039 1 96 119 PHE A O 1
ATOM 930 N N . SER A 1 120 ? 15.836 -9.891 7.344 1 95.81 120 SER A N 1
ATOM 931 C CA . SER A 1 120 ? 16.5 -9.172 6.262 1 95.81 120 SER A CA 1
ATOM 932 C C . SER A 1 120 ? 15.609 -9.062 5.031 1 95.81 120 SER A C 1
ATOM 934 O O . SER A 1 120 ? 14.711 -9.883 4.836 1 95.81 120 SER A O 1
ATOM 936 N N . GLU A 1 121 ? 15.852 -8.039 4.176 1 95.31 121 GLU A N 1
ATOM 937 C CA . GLU A 1 121 ? 15.062 -7.824 2.963 1 95.31 121 GLU A CA 1
ATOM 938 C C . GLU A 1 121 ? 15.953 -7.793 1.726 1 95.31 121 GLU A C 1
ATOM 940 O O . GLU A 1 121 ? 17.125 -7.406 1.806 1 95.31 121 GLU A O 1
ATOM 945 N N . ASP A 1 122 ? 15.375 -8.203 0.638 1 94.81 122 ASP A N 1
ATOM 946 C CA . ASP A 1 122 ? 16.047 -8.188 -0.663 1 94.81 122 ASP A CA 1
ATOM 947 C C . ASP A 1 122 ? 15.188 -7.453 -1.699 1 94.81 122 ASP A C 1
ATOM 949 O O . ASP A 1 122 ? 13.977 -7.309 -1.525 1 94.81 122 ASP A O 1
ATOM 953 N N . VAL A 1 123 ? 15.891 -6.961 -2.76 1 96.94 123 VAL A N 1
ATOM 954 C CA . VAL A 1 123 ? 15.258 -6.305 -3.898 1 96.94 123 VAL A CA 1
ATOM 955 C C . VAL A 1 123 ? 15.789 -6.902 -5.199 1 96.94 123 VAL A C 1
ATOM 957 O O . VAL A 1 123 ? 16.984 -7.129 -5.34 1 96.94 123 VAL A O 1
ATOM 960 N N . PHE A 1 124 ? 14.898 -7.219 -6.137 1 97.06 124 PHE A N 1
ATOM 961 C CA . PHE A 1 124 ? 15.344 -7.637 -7.461 1 97.06 124 PHE A CA 1
ATOM 962 C C . PHE A 1 124 ? 15.891 -6.453 -8.25 1 97.06 124 PHE A C 1
ATOM 964 O O . PHE A 1 124 ? 15.234 -5.41 -8.344 1 97.06 124 PHE A O 1
ATOM 971 N N . SER A 1 125 ? 17.078 -6.594 -8.812 1 98.25 125 SER A N 1
ATOM 972 C CA . SER A 1 125 ? 17.641 -5.523 -9.633 1 98.25 125 SER A CA 1
ATOM 973 C C . SER A 1 125 ? 16.906 -5.398 -10.961 1 98.25 125 SER A C 1
ATOM 975 O O . SER A 1 125 ? 16.188 -6.316 -11.375 1 98.25 125 SER A O 1
ATOM 977 N N . ALA A 1 126 ? 17.078 -4.242 -11.602 1 98.56 126 ALA A N 1
ATOM 978 C CA . ALA A 1 126 ? 16.5 -4.031 -12.922 1 98.56 126 ALA A CA 1
ATOM 979 C C . ALA A 1 126 ? 16.984 -5.086 -13.914 1 98.56 126 ALA A C 1
ATOM 981 O O . ALA A 1 126 ? 16.203 -5.574 -14.742 1 98.56 126 ALA A O 1
ATOM 982 N N . GLU A 1 127 ? 18.234 -5.484 -13.797 1 98.12 127 GLU A N 1
ATOM 983 C CA . GLU A 1 127 ? 18.812 -6.488 -14.688 1 98.12 127 GLU A CA 1
ATOM 984 C C . GLU A 1 127 ? 18.172 -7.855 -14.469 1 98.12 127 GLU A C 1
ATOM 986 O O . GLU A 1 127 ? 17.859 -8.562 -15.422 1 98.12 127 GLU A O 1
ATOM 991 N N . PHE A 1 128 ? 18.109 -8.164 -13.227 1 97.25 128 PHE A N 1
ATOM 992 C CA . PHE A 1 128 ? 17.469 -9.438 -12.891 1 97.25 128 PHE A CA 1
ATOM 993 C C . PHE A 1 128 ? 16.078 -9.516 -13.492 1 97.25 128 PHE A C 1
ATOM 995 O O . PHE A 1 128 ? 15.719 -10.523 -14.109 1 97.25 128 PHE A O 1
ATOM 1002 N N . ILE A 1 129 ? 15.281 -8.477 -13.32 1 97.94 129 ILE A N 1
ATOM 1003 C CA . ILE A 1 129 ? 13.906 -8.43 -13.805 1 97.94 129 ILE A CA 1
ATOM 1004 C C . ILE A 1 129 ? 13.898 -8.508 -15.328 1 97.94 129 ILE A C 1
ATOM 1006 O O . ILE A 1 129 ? 13.117 -9.258 -15.914 1 97.94 129 ILE A O 1
ATOM 1010 N N . ALA A 1 130 ? 14.734 -7.738 -15.992 1 98.38 130 ALA A N 1
ATOM 1011 C CA . ALA A 1 130 ? 14.781 -7.734 -17.453 1 98.38 130 ALA A CA 1
ATOM 1012 C C . ALA A 1 130 ? 15.133 -9.117 -17.984 1 98.38 130 ALA A C 1
ATOM 1014 O O . ALA A 1 130 ? 14.453 -9.641 -18.875 1 98.38 130 ALA A O 1
ATOM 1015 N N . GLN A 1 131 ? 16.078 -9.758 -17.375 1 97.5 131 GLN A N 1
ATOM 1016 C CA . GLN A 1 131 ? 16.609 -11.031 -17.828 1 97.5 131 GLN A CA 1
ATOM 1017 C C . GLN A 1 131 ? 15.578 -12.148 -17.656 1 97.5 131 GLN A C 1
ATOM 1019 O O . GLN A 1 131 ? 15.516 -13.078 -18.469 1 97.5 131 GLN A O 1
ATOM 1024 N N . ARG A 1 132 ? 14.719 -12.016 -16.703 1 97.06 132 ARG A N 1
ATOM 1025 C CA . ARG A 1 132 ? 13.969 -13.203 -16.297 1 97.06 132 ARG A CA 1
ATOM 1026 C C . ARG A 1 132 ? 12.477 -13.016 -16.547 1 97.06 132 ARG A C 1
ATOM 1028 O O . ARG A 1 132 ? 11.719 -13.984 -16.594 1 97.06 132 ARG A O 1
ATOM 1035 N N . PHE A 1 133 ? 12.055 -11.695 -16.75 1 98 133 PHE A N 1
ATOM 1036 C CA . PHE A 1 133 ? 10.609 -11.492 -16.766 1 98 133 PHE A CA 1
ATOM 1037 C C . PHE A 1 133 ? 10.203 -10.633 -17.969 1 98 133 PHE A C 1
ATOM 1039 O O . PHE A 1 133 ? 9.227 -10.93 -18.656 1 98 133 PHE A O 1
ATOM 1046 N N . THR A 1 134 ? 10.961 -9.531 -18.328 1 98.69 134 THR A N 1
ATOM 1047 C CA . THR A 1 134 ? 10.383 -8.508 -19.188 1 98.69 134 THR A CA 1
ATOM 1048 C C . THR A 1 134 ? 11.109 -8.453 -20.516 1 98.69 134 THR A C 1
ATOM 1050 O O . THR A 1 134 ? 10.609 -7.867 -21.484 1 98.69 134 THR A O 1
ATOM 1053 N N . ASN A 1 135 ? 12.289 -8.938 -20.609 1 98.44 135 ASN A N 1
ATOM 1054 C CA . ASN A 1 135 ? 13.078 -8.961 -21.844 1 98.44 135 ASN A CA 1
ATOM 1055 C C . ASN A 1 135 ? 13.828 -10.281 -22 1 98.44 135 ASN A C 1
ATOM 1057 O O . ASN A 1 135 ? 15.023 -10.281 -22.281 1 98.44 135 ASN A O 1
ATOM 1061 N N . VAL A 1 136 ? 13.148 -11.344 -21.781 1 97.75 136 VAL A N 1
ATOM 1062 C CA . VAL A 1 136 ? 13.828 -12.633 -21.656 1 97.75 136 VAL A CA 1
ATOM 1063 C C . VAL A 1 136 ? 14.375 -13.047 -23.031 1 97.75 136 VAL A C 1
ATOM 1065 O O . VAL A 1 136 ? 15.375 -13.773 -23.109 1 97.75 136 VAL A O 1
ATOM 1068 N N . GLN A 1 137 ? 13.781 -12.602 -24.156 1 97.94 137 GLN A N 1
ATOM 1069 C CA . GLN A 1 137 ? 14.18 -13.008 -25.5 1 97.94 137 GLN A CA 1
ATOM 1070 C C . GLN A 1 137 ? 15.617 -12.594 -25.797 1 97.94 137 GLN A C 1
ATOM 1072 O O . GLN A 1 137 ? 16.328 -13.266 -26.547 1 97.94 137 GLN A O 1
ATOM 1077 N N . ASP A 1 138 ? 16.062 -11.57 -25.156 1 97.81 138 ASP A N 1
ATOM 1078 C CA . ASP A 1 138 ? 17.406 -11.062 -25.406 1 97.81 138 ASP A CA 1
ATOM 1079 C C . ASP A 1 138 ? 18.422 -11.656 -24.422 1 97.81 138 ASP A C 1
ATOM 1081 O O . ASP A 1 138 ? 19.609 -11.391 -24.531 1 97.81 138 ASP A O 1
ATOM 1085 N N . TYR A 1 139 ? 17.906 -12.391 -23.469 1 95.62 139 TYR A N 1
ATOM 1086 C CA . TYR A 1 139 ? 18.734 -13.125 -22.516 1 95.62 139 TYR A CA 1
ATOM 1087 C C . TYR A 1 139 ? 18.328 -14.594 -22.469 1 95.62 139 TYR A C 1
ATOM 1089 O O . TYR A 1 139 ? 17.875 -15.086 -21.422 1 95.62 139 TYR A O 1
ATOM 1097 N N . PRO A 1 140 ? 18.609 -15.273 -23.516 1 92.25 140 PRO A N 1
ATOM 1098 C CA . PRO A 1 140 ? 18.016 -16.609 -23.656 1 92.25 140 PRO A CA 1
ATOM 1099 C C . PRO A 1 140 ? 18.609 -17.625 -22.688 1 92.25 140 PRO A C 1
ATOM 1101 O O . PRO A 1 140 ? 19.234 -18.594 -23.109 1 92.25 140 PRO A O 1
ATOM 1104 N N . LEU A 1 141 ? 18.281 -17.453 -21.422 1 94.38 141 LEU A N 1
ATOM 1105 C CA . LEU A 1 141 ? 18.734 -18.328 -20.328 1 94.38 141 LEU A CA 1
ATOM 1106 C C . LEU A 1 141 ? 18.062 -19.688 -20.422 1 94.38 141 LEU A C 1
ATOM 1108 O O . LEU A 1 141 ? 18.516 -20.656 -19.781 1 94.38 141 LEU A O 1
ATOM 1112 N N . TRP A 1 142 ? 17 -19.875 -21.141 1 95.38 142 TRP A N 1
ATOM 1113 C CA . TRP A 1 142 ? 16.312 -21.109 -21.484 1 95.38 142 TRP A CA 1
ATOM 1114 C C . TRP A 1 142 ? 15.922 -21.141 -22.953 1 95.38 142 TRP A C 1
ATOM 1116 O O . TRP A 1 142 ? 15.789 -20.078 -23.578 1 95.38 142 TRP A O 1
ATOM 1126 N N . PRO A 1 143 ? 15.703 -22.281 -23.531 1 95 143 PRO A N 1
ATOM 1127 C CA . PRO A 1 143 ? 15.617 -22.406 -24.984 1 95 143 PRO A CA 1
ATOM 1128 C C . PRO A 1 143 ? 14.445 -21.625 -25.578 1 95 143 PRO A C 1
ATOM 1130 O O . PRO A 1 143 ? 14.578 -21.016 -26.641 1 95 143 PRO A O 1
ATOM 1133 N N . GLN A 1 144 ? 13.359 -21.594 -24.891 1 96.75 144 GLN A N 1
ATOM 1134 C CA . GLN A 1 144 ? 12.172 -21.016 -25.5 1 96.75 144 GLN A CA 1
ATOM 1135 C C . GLN A 1 144 ? 12.07 -19.516 -25.172 1 96.75 144 GLN A C 1
ATOM 1137 O O . GLN A 1 144 ? 11.102 -18.859 -25.547 1 96.75 144 GLN A O 1
ATOM 1142 N N . ALA A 1 145 ? 13.078 -18.938 -24.531 1 97.75 145 ALA A N 1
ATOM 1143 C CA . ALA A 1 145 ? 13.086 -17.516 -24.172 1 97.75 145 ALA A CA 1
ATOM 1144 C C . ALA A 1 145 ? 12.914 -16.641 -25.422 1 97.75 145 ALA A C 1
ATOM 1146 O O . ALA A 1 145 ? 12.289 -15.586 -25.344 1 97.75 145 ALA A O 1
ATOM 1147 N N . LYS A 1 146 ? 13.43 -17.047 -26.562 1 97.69 146 LYS A N 1
ATOM 1148 C CA . LYS A 1 146 ? 13.43 -16.281 -27.812 1 97.69 146 LYS A CA 1
ATOM 1149 C C . LYS A 1 146 ? 12.016 -16.047 -28.312 1 97.69 146 LYS A C 1
ATOM 1151 O O . LYS A 1 146 ? 11.789 -15.219 -29.203 1 97.69 146 LYS A O 1
ATOM 1156 N N . LEU A 1 147 ? 11.055 -16.766 -27.781 1 98.44 147 LEU A N 1
ATOM 1157 C CA . LEU A 1 147 ? 9.672 -16.672 -28.234 1 98.44 147 LEU A CA 1
ATOM 1158 C C . LEU A 1 147 ? 8.945 -15.523 -27.531 1 98.44 147 LEU A C 1
ATOM 1160 O O . LEU A 1 147 ? 7.801 -15.211 -27.859 1 98.44 147 LEU A O 1
ATOM 1164 N N . HIS A 1 148 ? 9.586 -14.883 -26.531 1 98.75 148 HIS A N 1
ATOM 1165 C CA . HIS A 1 148 ? 8.953 -13.797 -25.797 1 98.75 148 HIS A CA 1
ATOM 1166 C C . HIS A 1 148 ? 8.688 -12.602 -26.719 1 98.75 148 HIS A C 1
ATOM 1168 O O . HIS A 1 148 ? 9.617 -12.016 -27.266 1 98.75 148 HIS A O 1
ATOM 1174 N N . SER A 1 149 ? 7.375 -12.25 -26.859 1 98.56 149 SER A N 1
ATOM 1175 C CA . SER A 1 149 ? 7.035 -11.219 -27.828 1 98.56 149 SER A CA 1
ATOM 1176 C C . SER A 1 149 ? 5.922 -10.312 -27.312 1 98.56 149 SER A C 1
ATOM 1178 O O . SER A 1 149 ? 5.473 -9.406 -28 1 98.56 149 SER A O 1
ATOM 1180 N N . GLN A 1 150 ? 5.504 -10.539 -26.047 1 98.62 150 GLN A N 1
ATOM 1181 C CA . GLN A 1 150 ? 4.258 -9.906 -25.641 1 98.62 150 GLN A CA 1
ATOM 1182 C C . GLN A 1 150 ? 4.512 -8.805 -24.625 1 98.62 150 GLN A C 1
ATOM 1184 O O . GLN A 1 150 ? 3.57 -8.172 -24.125 1 98.62 150 GLN A O 1
ATOM 1189 N N . TRP A 1 151 ? 5.695 -8.531 -24.141 1 98.75 151 TRP A N 1
ATOM 1190 C CA . TRP A 1 151 ? 5.953 -7.371 -23.297 1 98.75 151 TRP A CA 1
ATOM 1191 C C . TRP A 1 151 ? 5.812 -6.078 -24.094 1 98.75 151 TRP A C 1
ATOM 1193 O O . TRP A 1 151 ? 6.363 -5.957 -25.188 1 98.75 151 TRP A O 1
ATOM 1203 N N . PRO A 1 152 ? 5.027 -5.062 -23.516 1 98.19 152 PRO A N 1
ATOM 1204 C CA . PRO A 1 152 ? 4.902 -3.797 -24.25 1 98.19 152 PRO A CA 1
ATOM 1205 C C . PRO A 1 152 ? 6.148 -2.92 -24.125 1 98.19 152 PRO A C 1
ATOM 1207 O O . PRO A 1 152 ? 6.34 -2.254 -23.109 1 98.19 152 PRO A O 1
ATOM 1210 N N . GLY A 1 153 ? 6.98 -2.875 -25.141 1 97.94 153 GLY A N 1
ATOM 1211 C CA . GLY A 1 153 ? 8.211 -2.096 -25.125 1 97.94 153 GLY A CA 1
ATOM 1212 C C . GLY A 1 153 ? 9.461 -2.953 -25.062 1 97.94 153 GLY A C 1
ATOM 1213 O O . GLY A 1 153 ? 9.414 -4.148 -25.344 1 97.94 153 GLY A O 1
ATOM 1214 N N . THR A 1 154 ? 10.602 -2.412 -24.609 1 98.38 154 THR A N 1
ATOM 1215 C CA . THR A 1 154 ? 11.883 -3.113 -24.672 1 98.38 154 THR A CA 1
ATOM 1216 C C . THR A 1 154 ? 12.055 -4.043 -23.484 1 98.38 154 THR A C 1
ATOM 1218 O O . THR A 1 154 ? 12.883 -4.957 -23.516 1 98.38 154 THR A O 1
ATOM 1221 N N . GLY A 1 155 ? 11.352 -3.744 -22.359 1 98.62 155 GLY A N 1
ATOM 1222 C CA . GLY A 1 155 ? 11.484 -4.543 -21.156 1 98.62 155 GLY A CA 1
ATOM 1223 C C . GLY A 1 155 ? 12.766 -4.266 -20.391 1 98.62 155 GLY A C 1
ATOM 1224 O O . GLY A 1 155 ? 13.156 -5.043 -19.531 1 98.62 155 GLY A O 1
ATOM 1225 N N . GLU A 1 156 ? 13.391 -3.107 -20.719 1 98.38 156 GLU A N 1
ATOM 1226 C CA . GLU A 1 156 ? 14.672 -2.771 -20.109 1 98.38 156 GLU A CA 1
ATOM 1227 C C . GLU A 1 156 ? 14.656 -1.363 -19.516 1 98.38 156 GLU A C 1
ATOM 1229 O O . GLU A 1 156 ? 13.836 -0.532 -19.906 1 98.38 156 GLU A O 1
ATOM 1234 N N . ARG A 1 157 ? 15.57 -1.212 -18.547 1 98.38 157 ARG A N 1
ATOM 1235 C CA . ARG A 1 157 ? 15.727 0.115 -17.953 1 98.38 157 ARG A CA 1
ATOM 1236 C C . ARG A 1 157 ? 15.883 1.177 -19.047 1 98.38 157 ARG A C 1
ATOM 1238 O O . ARG A 1 157 ? 16.625 0.983 -20 1 98.38 157 ARG A O 1
ATOM 1245 N N . GLY A 1 158 ? 15.273 2.316 -18.859 1 97.94 158 GLY A N 1
ATOM 1246 C CA . GLY A 1 158 ? 15.297 3.387 -19.844 1 97.94 158 GLY A CA 1
ATOM 1247 C C . GLY A 1 158 ? 14.039 3.455 -20.672 1 97.94 158 GLY A C 1
ATOM 1248 O O . GLY A 1 158 ? 13.727 4.5 -21.25 1 97.94 158 GLY A O 1
ATOM 1249 N N . ASP A 1 159 ? 13.383 2.291 -20.875 1 98.62 159 ASP A N 1
ATOM 1250 C CA . ASP A 1 159 ? 12.07 2.24 -21.5 1 98.62 159 ASP A CA 1
ATOM 1251 C C . ASP A 1 159 ? 10.969 2.664 -20.531 1 98.62 159 ASP A C 1
ATOM 1253 O O . ASP A 1 159 ? 10.938 2.215 -19.391 1 98.62 159 ASP A O 1
ATOM 1257 N N . ASN A 1 160 ? 10.055 3.496 -20.984 1 98.31 160 ASN A N 1
ATOM 1258 C CA . ASN A 1 160 ? 9.039 4.062 -20.109 1 98.31 160 ASN A CA 1
ATOM 1259 C C . ASN A 1 160 ? 8.172 2.979 -19.469 1 98.31 160 ASN A C 1
ATOM 1261 O O . ASN A 1 160 ? 7.82 3.064 -18.297 1 98.31 160 ASN A O 1
ATOM 1265 N N . VAL A 1 161 ? 7.746 2.004 -20.234 1 98.62 161 VAL A N 1
ATOM 1266 C CA . VAL A 1 161 ? 6.887 0.941 -19.734 1 98.62 161 VAL A CA 1
ATOM 1267 C C . VAL A 1 161 ? 7.637 0.14 -18.656 1 98.62 161 VAL A C 1
ATOM 1269 O O . VAL A 1 161 ? 7.094 -0.14 -17.594 1 98.62 161 VAL A O 1
ATOM 1272 N N . PHE A 1 162 ? 8.93 -0.22 -18.969 1 98.81 162 PHE A N 1
ATOM 1273 C CA . PHE A 1 162 ? 9.734 -0.95 -18 1 98.81 162 PHE A CA 1
ATOM 1274 C C . PHE A 1 162 ? 9.938 -0.122 -16.734 1 98.81 162 PHE A C 1
ATOM 1276 O O . PHE A 1 162 ? 9.75 -0.621 -15.617 1 98.81 162 PHE A O 1
ATOM 1283 N N . ASP A 1 163 ? 10.289 1.104 -16.906 1 98.81 163 ASP A N 1
ATOM 1284 C CA . ASP A 1 163 ? 10.578 1.953 -15.75 1 98.81 163 ASP A CA 1
ATOM 1285 C C . ASP A 1 163 ? 9.344 2.135 -14.875 1 98.81 163 ASP A C 1
ATOM 1287 O O . ASP A 1 163 ? 9.445 2.154 -13.648 1 98.81 163 ASP A O 1
ATOM 1291 N N . THR A 1 164 ? 8.195 2.293 -15.516 1 98.62 164 THR A N 1
ATOM 1292 C CA . THR A 1 164 ? 6.938 2.414 -14.781 1 98.62 164 THR A CA 1
ATOM 1293 C C . THR A 1 164 ? 6.656 1.15 -13.977 1 98.62 164 THR A C 1
ATOM 1295 O O . THR A 1 164 ? 6.301 1.226 -12.797 1 98.62 164 THR A O 1
ATOM 1298 N N . TYR A 1 165 ? 6.855 0.034 -14.617 1 98.75 165 TYR A N 1
ATOM 1299 C CA . TYR A 1 165 ? 6.664 -1.232 -13.922 1 98.75 165 TYR A CA 1
ATOM 1300 C C . TYR A 1 165 ? 7.656 -1.378 -12.773 1 98.75 165 TYR A C 1
ATOM 1302 O O . TYR A 1 165 ? 7.273 -1.705 -11.648 1 98.75 165 TYR A O 1
ATOM 1310 N N . TYR A 1 166 ? 8.938 -1.167 -13.023 1 98.75 166 TYR A N 1
ATOM 1311 C CA . TYR A 1 166 ? 9.984 -1.409 -12.047 1 98.75 166 TYR A CA 1
ATOM 1312 C C . TYR A 1 166 ? 9.812 -0.512 -10.82 1 98.75 166 TYR A C 1
ATOM 1314 O O . TYR A 1 166 ? 10.109 -0.92 -9.695 1 98.75 166 TYR A O 1
ATOM 1322 N N . ALA A 1 167 ? 9.289 0.665 -11.023 1 98.56 167 ALA A N 1
ATOM 1323 C CA . ALA A 1 167 ? 9.031 1.583 -9.914 1 98.56 167 ALA A CA 1
ATOM 1324 C C . ALA A 1 167 ? 8.016 0.999 -8.938 1 98.56 167 ALA A C 1
ATOM 1326 O O . ALA A 1 167 ? 7.938 1.428 -7.781 1 98.56 167 ALA A O 1
ATOM 1327 N N . SER A 1 168 ? 7.23 0.035 -9.375 1 98.44 168 SER A N 1
ATOM 1328 C CA . SER A 1 168 ? 6.176 -0.53 -8.539 1 98.44 168 SER A CA 1
ATOM 1329 C C . SER A 1 168 ? 6.668 -1.762 -7.785 1 98.44 168 SER A C 1
ATOM 1331 O O . SER A 1 168 ? 5.922 -2.357 -7.004 1 98.44 168 SER A O 1
ATOM 1333 N N . THR A 1 169 ? 7.922 -2.195 -8.023 1 98.12 169 THR A N 1
ATOM 1334 C CA . THR A 1 169 ? 8.484 -3.318 -7.281 1 98.12 169 THR A CA 1
ATOM 1335 C C . THR A 1 169 ? 8.898 -2.889 -5.879 1 98.12 169 THR A C 1
ATOM 1337 O O . THR A 1 169 ? 9.203 -1.717 -5.648 1 98.12 169 THR A O 1
ATOM 1340 N N . VAL A 1 170 ? 8.844 -3.826 -4.941 1 98 170 VAL A N 1
ATOM 1341 C CA . VAL A 1 170 ? 9.141 -3.504 -3.551 1 98 170 VAL A CA 1
ATOM 1342 C C . VAL A 1 170 ? 10.102 -4.539 -2.975 1 98 170 VAL A C 1
ATOM 1344 O O . VAL A 1 170 ? 10.289 -5.609 -3.555 1 98 170 VAL A O 1
ATOM 1347 N N . GLN A 1 171 ? 10.648 -4.223 -1.862 1 96.62 171 GLN A N 1
ATOM 1348 C CA . GLN A 1 171 ? 11.492 -5.164 -1.137 1 96.62 171 GLN A CA 1
ATOM 1349 C C . GLN A 1 171 ? 10.664 -6.316 -0.563 1 96.62 171 GLN A C 1
ATOM 1351 O O . GLN A 1 171 ? 9.461 -6.176 -0.358 1 96.62 171 GLN A O 1
ATOM 1356 N N . SER A 1 172 ? 11.297 -7.457 -0.336 1 95.62 172 SER A N 1
ATOM 1357 C CA . SER A 1 172 ? 10.695 -8.641 0.278 1 95.62 172 SER A CA 1
ATOM 1358 C C . SER A 1 172 ? 11.625 -9.242 1.33 1 95.62 172 SER A C 1
ATOM 1360 O O . SER A 1 172 ? 12.844 -9.195 1.191 1 95.62 172 SER A O 1
ATOM 1362 N N . ILE A 1 173 ? 11.031 -9.805 2.365 1 96.19 173 ILE A N 1
ATOM 1363 C CA . ILE A 1 173 ? 11.875 -10.469 3.354 1 96.19 173 ILE A CA 1
ATOM 1364 C C . ILE A 1 173 ? 12.555 -11.68 2.717 1 96.19 173 ILE A C 1
ATOM 1366 O O . ILE A 1 173 ? 11.969 -12.352 1.87 1 96.19 173 ILE A O 1
ATOM 1370 N N . SER A 1 174 ? 13.734 -11.945 3.166 1 94.56 174 SER A N 1
ATOM 1371 C CA . SER A 1 174 ? 14.547 -12.992 2.561 1 94.56 174 SER A CA 1
ATOM 1372 C C . SER A 1 174 ? 14.18 -14.367 3.115 1 94.56 174 SER A C 1
ATOM 1374 O O . SER A 1 174 ? 14.531 -15.391 2.531 1 94.56 174 SER A O 1
ATOM 1376 N N . ASP A 1 175 ? 13.523 -14.422 4.234 1 95.62 175 ASP A N 1
ATOM 1377 C CA . ASP A 1 175 ? 13.141 -15.656 4.902 1 95.62 175 ASP A CA 1
ATOM 1378 C C . ASP A 1 175 ? 11.852 -16.234 4.312 1 95.62 175 ASP A C 1
ATOM 1380 O O . ASP A 1 175 ? 10.766 -15.969 4.824 1 95.62 175 ASP A O 1
ATOM 1384 N N . SER A 1 176 ? 11.984 -17.094 3.33 1 93.75 176 SER A N 1
ATOM 1385 C CA . SER A 1 176 ? 10.852 -17.641 2.6 1 93.75 176 SER A CA 1
ATOM 1386 C C . SER A 1 176 ? 9.969 -18.5 3.508 1 93.75 176 SER A C 1
ATOM 1388 O O . SER A 1 176 ? 8.75 -18.547 3.336 1 93.75 176 SER A O 1
ATOM 1390 N N . LEU A 1 177 ? 10.586 -19.234 4.43 1 96 177 LEU A N 1
ATOM 1391 C CA . LEU A 1 177 ? 9.828 -20.078 5.352 1 96 177 LEU A CA 1
ATOM 1392 C C . LEU A 1 177 ? 8.922 -19.234 6.234 1 96 177 LEU A C 1
ATOM 1394 O O . LEU A 1 177 ? 7.738 -19.531 6.398 1 96 177 LEU A O 1
ATOM 1398 N N . ALA A 1 178 ? 9.477 -18.172 6.805 1 97.06 178 ALA A N 1
ATOM 1399 C CA . ALA A 1 178 ? 8.688 -17.25 7.633 1 97.06 178 ALA A CA 1
ATOM 1400 C C . ALA A 1 178 ? 7.555 -16.625 6.828 1 97.06 178 ALA A C 1
ATOM 1402 O O . ALA A 1 178 ? 6.434 -16.5 7.328 1 97.06 178 ALA A O 1
ATOM 1403 N N . GLN A 1 179 ? 7.848 -16.234 5.602 1 97.75 179 GLN A N 1
ATOM 1404 C CA . GLN A 1 179 ? 6.82 -15.68 4.727 1 97.75 179 GLN A CA 1
ATOM 1405 C C . GLN A 1 179 ? 5.676 -16.672 4.52 1 97.75 179 GLN A C 1
ATOM 1407 O O . GLN A 1 179 ? 4.504 -16.312 4.641 1 97.75 179 GLN A O 1
ATOM 1412 N N . GLU A 1 180 ? 5.977 -17.938 4.203 1 98.25 180 GLU A N 1
ATOM 1413 C CA . GLU A 1 180 ? 4.961 -18.953 3.951 1 98.25 180 GLU A CA 1
ATOM 1414 C C . GLU A 1 180 ? 4.109 -19.203 5.191 1 98.25 180 GLU A C 1
ATOM 1416 O O . GLU A 1 180 ? 2.891 -19.359 5.094 1 98.25 180 GLU A O 1
ATOM 1421 N N . GLN A 1 181 ? 4.766 -19.234 6.359 1 98.44 181 GLN A N 1
ATOM 1422 C CA . GLN A 1 181 ? 4.051 -19.5 7.605 1 98.44 181 GLN A CA 1
ATOM 1423 C C . GLN A 1 181 ? 3.062 -18.391 7.922 1 98.44 181 GLN A C 1
ATOM 1425 O O . GLN A 1 181 ? 1.91 -18.656 8.273 1 98.44 181 GLN A O 1
ATOM 1430 N N . THR A 1 182 ? 3.527 -17.156 7.812 1 98.62 182 THR A N 1
ATOM 1431 C CA . THR A 1 182 ? 2.656 -16.031 8.109 1 98.62 182 THR A CA 1
ATOM 1432 C C . THR A 1 182 ? 1.551 -15.906 7.062 1 98.62 182 THR A C 1
ATOM 1434 O O . THR A 1 182 ? 0.418 -15.547 7.391 1 98.62 182 THR A O 1
ATOM 1437 N N . MET A 1 183 ? 1.836 -16.219 5.828 1 98.81 183 MET A N 1
ATOM 1438 C CA . MET A 1 183 ? 0.827 -16.203 4.773 1 98.81 183 MET A CA 1
ATOM 1439 C C . MET A 1 183 ? -0.22 -17.281 5 1 98.81 183 MET A C 1
ATOM 1441 O O . MET A 1 183 ? -1.397 -17.094 4.691 1 98.81 183 MET A O 1
ATOM 1445 N N . LYS A 1 184 ? 0.205 -18.453 5.465 1 98.81 184 LYS A N 1
ATOM 1446 C CA . LYS A 1 184 ? -0.776 -19.484 5.781 1 98.81 184 LYS A CA 1
ATOM 1447 C C . LYS A 1 184 ? -1.787 -18.984 6.812 1 98.81 184 LYS A C 1
ATOM 1449 O O . LYS A 1 184 ? -2.996 -19.094 6.598 1 98.81 184 LYS A O 1
ATOM 1454 N N . SER A 1 185 ? -1.269 -18.438 7.906 1 98.81 185 SER A N 1
ATOM 1455 C CA . SER A 1 185 ? -2.133 -17.969 8.984 1 98.81 185 SER A CA 1
ATOM 1456 C C . SER A 1 185 ? -3.053 -16.844 8.5 1 98.81 185 SER A C 1
ATOM 1458 O O . SER A 1 185 ? -4.25 -16.859 8.789 1 98.81 185 SER A O 1
ATOM 1460 N N . ALA A 1 186 ? -2.531 -15.898 7.805 1 98.88 186 ALA A N 1
ATOM 1461 C CA . ALA A 1 186 ? -3.316 -14.773 7.305 1 98.88 186 ALA A CA 1
ATOM 1462 C C . ALA A 1 186 ? -4.336 -15.234 6.27 1 98.88 186 ALA A C 1
ATOM 1464 O O . ALA A 1 186 ? -5.461 -14.734 6.227 1 98.88 186 ALA A O 1
ATOM 1465 N N . GLY A 1 187 ? -3.908 -16.109 5.418 1 98.88 187 GLY A N 1
ATOM 1466 C CA . GLY A 1 187 ? -4.812 -16.641 4.41 1 98.88 187 GLY A CA 1
ATOM 1467 C C . GLY A 1 187 ? -5.988 -17.406 5.004 1 98.88 187 GLY A C 1
ATOM 1468 O O . GLY A 1 187 ? -7.117 -17.266 4.535 1 98.88 187 GLY A O 1
ATOM 1469 N N . GLU A 1 188 ? -5.73 -18.25 6.023 1 98.81 188 GLU A N 1
ATOM 1470 C CA . GLU A 1 188 ? -6.812 -18.922 6.738 1 98.81 188 GLU A CA 1
ATOM 1471 C C . GLU A 1 188 ? -7.805 -17.906 7.305 1 98.81 188 GLU A C 1
ATOM 1473 O O . GLU A 1 188 ? -9.023 -18.078 7.168 1 98.81 188 GLU A O 1
ATOM 1478 N N . ALA A 1 189 ? -7.273 -16.859 7.875 1 98.94 189 ALA A N 1
ATOM 1479 C CA . ALA A 1 189 ? -8.125 -15.812 8.445 1 98.94 189 ALA A CA 1
ATOM 1480 C C . ALA A 1 189 ? -8.961 -15.141 7.355 1 98.94 189 ALA A C 1
ATOM 1482 O O . ALA A 1 189 ? -10.141 -14.844 7.566 1 98.94 189 ALA A O 1
ATOM 1483 N N . LEU A 1 190 ? -8.344 -14.875 6.23 1 98.94 190 LEU A N 1
ATOM 1484 C CA . LEU A 1 190 ? -9.062 -14.25 5.121 1 98.94 190 LEU A CA 1
ATOM 1485 C C . LEU A 1 190 ? -10.211 -15.133 4.648 1 98.94 190 LEU A C 1
ATOM 1487 O O . LEU A 1 190 ? -11.352 -14.672 4.547 1 98.94 190 LEU A O 1
ATOM 1491 N N . LEU A 1 191 ? -9.898 -16.375 4.391 1 98.94 191 LEU A N 1
ATOM 1492 C CA . LEU A 1 191 ? -10.891 -17.312 3.869 1 98.94 191 LEU A CA 1
ATOM 1493 C C . LEU A 1 191 ? -12.023 -17.5 4.867 1 98.94 191 LEU A C 1
ATOM 1495 O O . LEU A 1 191 ? -13.195 -17.547 4.48 1 98.94 191 LEU A O 1
ATOM 1499 N N . ASP A 1 192 ? -11.703 -17.656 6.121 1 98.94 192 ASP A N 1
ATOM 1500 C CA . ASP A 1 192 ? -12.719 -17.797 7.156 1 98.94 192 ASP A CA 1
ATOM 1501 C C . ASP A 1 192 ? -13.625 -16.562 7.195 1 98.94 192 ASP A C 1
ATOM 1503 O O . ASP A 1 192 ? -14.812 -16.672 7.512 1 98.94 192 ASP A O 1
ATOM 1507 N N . LYS A 1 193 ? -13.109 -15.438 6.875 1 98.81 193 LYS A N 1
ATOM 1508 C CA . LYS A 1 193 ? -13.852 -14.18 6.938 1 98.81 193 LYS A CA 1
ATOM 1509 C C . LYS A 1 193 ? -14.773 -14.023 5.734 1 98.81 193 LYS A C 1
ATOM 1511 O O . LYS A 1 193 ? -15.922 -13.602 5.875 1 98.81 193 LYS A O 1
ATOM 1516 N N . ILE A 1 194 ? -14.32 -14.391 4.527 1 98.75 194 ILE A N 1
ATOM 1517 C CA . ILE A 1 194 ? -15.062 -13.961 3.348 1 98.75 194 ILE A CA 1
ATOM 1518 C C . ILE A 1 194 ? -15.781 -15.156 2.725 1 98.75 194 ILE A C 1
ATOM 1520 O O . ILE A 1 194 ? -16.641 -14.984 1.863 1 98.75 194 ILE A O 1
ATOM 1524 N N . GLY A 1 195 ? -15.406 -16.359 3.143 1 98.81 195 GLY A N 1
ATOM 1525 C CA . GLY A 1 195 ? -16.062 -17.547 2.604 1 98.81 195 GLY A CA 1
ATOM 1526 C C . GLY A 1 195 ? -15.406 -18.062 1.337 1 98.81 195 GLY A C 1
ATOM 1527 O O . GLY A 1 195 ? -14.25 -17.766 1.062 1 98.81 195 GLY A O 1
ATOM 1528 N N . PRO A 1 196 ? -16.141 -18.922 0.516 1 98.75 196 PRO A N 1
ATOM 1529 C CA . PRO A 1 196 ? -15.555 -19.609 -0.639 1 98.75 196 PRO A CA 1
ATOM 1530 C C . PRO A 1 196 ? -15.125 -18.656 -1.745 1 98.75 196 PRO A C 1
ATOM 1532 O O . PRO A 1 196 ? -15.82 -17.672 -2.027 1 98.75 196 PRO A O 1
ATOM 1535 N N . VAL A 1 197 ? -14.031 -19.047 -2.367 1 98.94 197 VAL A N 1
ATOM 1536 C CA . VAL A 1 197 ? -13.492 -18.125 -3.371 1 98.94 197 VAL A CA 1
ATOM 1537 C C . VAL A 1 197 ? -12.906 -18.922 -4.535 1 98.94 197 VAL A C 1
ATOM 1539 O O . VAL A 1 197 ? -12.648 -20.125 -4.406 1 98.94 197 VAL A O 1
ATOM 1542 N N . VAL A 1 198 ? -12.789 -18.266 -5.68 1 98.88 198 VAL A N 1
ATOM 1543 C CA . VAL A 1 198 ? -11.812 -18.625 -6.707 1 98.88 198 VAL A CA 1
ATOM 1544 C C . VAL A 1 198 ? -10.469 -17.969 -6.391 1 98.88 198 VAL A C 1
ATOM 1546 O O . VAL A 1 198 ? -10.383 -16.75 -6.246 1 98.88 198 VAL A O 1
ATOM 1549 N N . LEU A 1 199 ? -9.453 -18.781 -6.258 1 98.94 199 LEU A N 1
ATOM 1550 C CA . LEU A 1 199 ? -8.141 -18.281 -5.902 1 98.94 199 LEU A CA 1
ATOM 1551 C C . LEU A 1 199 ? -7.203 -18.297 -7.105 1 98.94 199 LEU A C 1
ATOM 1553 O O . LEU A 1 199 ? -6.996 -19.359 -7.715 1 98.94 199 LEU A O 1
ATOM 1557 N N . ILE A 1 200 ? -6.695 -17.141 -7.508 1 98.94 200 ILE A N 1
ATOM 1558 C CA . ILE A 1 200 ? -5.68 -17 -8.547 1 98.94 200 ILE A CA 1
ATOM 1559 C C . ILE A 1 200 ? -4.363 -16.547 -7.918 1 98.94 200 ILE A C 1
ATOM 1561 O O . ILE A 1 200 ? -4.316 -15.531 -7.223 1 98.94 200 ILE A O 1
ATOM 1565 N N . THR A 1 201 ? -3.283 -17.297 -8.117 1 98.94 201 THR A N 1
ATOM 1566 C CA . THR A 1 201 ? -1.985 -16.938 -7.551 1 98.94 201 THR A CA 1
ATOM 1567 C C . THR A 1 201 ? -0.922 -16.875 -8.641 1 98.94 201 THR A C 1
ATOM 1569 O O . THR A 1 201 ? -1.093 -17.453 -9.719 1 98.94 201 THR A O 1
ATOM 1572 N N . HIS A 1 202 ? 0.13 -16.141 -8.375 1 98.88 202 HIS A N 1
ATOM 1573 C CA . HIS A 1 202 ? 1.233 -15.977 -9.32 1 98.88 202 HIS A CA 1
ATOM 1574 C C . HIS A 1 202 ? 2.578 -16.203 -8.633 1 98.88 202 HIS A C 1
ATOM 1576 O O . HIS A 1 202 ? 2.836 -15.656 -7.562 1 98.88 202 HIS A O 1
ATOM 1582 N N . SER A 1 203 ? 3.457 -17.047 -9.25 1 98.06 203 SER A N 1
ATOM 1583 C CA . SER A 1 203 ? 4.855 -17.156 -8.852 1 98.06 203 SER A CA 1
ATOM 1584 C C . SER A 1 203 ? 4.98 -17.562 -7.387 1 98.06 203 SER A C 1
ATOM 1586 O O . SER A 1 203 ? 4.379 -18.547 -6.957 1 98.06 203 SER A O 1
ATOM 1588 N N . GLN A 1 204 ? 5.582 -16.812 -6.512 1 97.5 204 GLN A N 1
ATOM 1589 C CA . GLN A 1 204 ? 5.711 -17.141 -5.094 1 97.5 204 GLN A CA 1
ATOM 1590 C C . GLN A 1 204 ? 4.344 -17.25 -4.426 1 97.5 204 GLN A C 1
ATOM 1592 O O . GLN A 1 204 ? 4.184 -17.953 -3.43 1 97.5 204 GLN A O 1
ATOM 1597 N N . GLY A 1 205 ? 3.387 -16.516 -4.996 1 98.38 205 GLY A N 1
ATOM 1598 C CA . GLY A 1 205 ? 2.029 -16.656 -4.492 1 98.38 205 GLY A CA 1
ATOM 1599 C C . GLY A 1 205 ? 1.5 -18.062 -4.57 1 98.38 205 GLY A C 1
ATOM 1600 O O . GLY A 1 205 ? 0.611 -18.453 -3.803 1 98.38 205 GLY A O 1
ATOM 1601 N N . GLY A 1 206 ? 2.053 -18.828 -5.488 1 98.62 206 GLY A N 1
ATOM 1602 C CA . GLY A 1 206 ? 1.647 -20.203 -5.645 1 98.62 206 GLY A CA 1
ATOM 1603 C C . GLY A 1 206 ? 1.911 -21.047 -4.41 1 98.62 206 GLY A C 1
ATOM 1604 O O . GLY A 1 206 ? 1.139 -21.953 -4.094 1 98.62 206 GLY A O 1
ATOM 1605 N N . LEU A 1 207 ? 3.043 -20.797 -3.65 1 98.38 207 LEU A N 1
ATOM 1606 C CA . LEU A 1 207 ? 3.326 -21.469 -2.389 1 98.38 207 LEU A CA 1
ATOM 1607 C C . LEU A 1 207 ? 2.162 -21.312 -1.416 1 98.38 207 LEU A C 1
ATOM 1609 O O . LEU A 1 207 ? 1.739 -22.297 -0.787 1 98.38 207 LEU A O 1
ATOM 1613 N N . TYR A 1 208 ? 1.633 -20.141 -1.392 1 98.75 208 TYR A N 1
ATOM 1614 C CA . TYR A 1 208 ? 0.56 -19.828 -0.455 1 98.75 208 TYR A CA 1
ATOM 1615 C C . TYR A 1 208 ? -0.757 -20.453 -0.903 1 98.75 208 TYR A C 1
ATOM 1617 O O . TYR A 1 208 ? -1.542 -20.922 -0.075 1 98.75 208 TYR A O 1
ATOM 1625 N N . GLY A 1 209 ? -0.988 -20.406 -2.197 1 98.81 209 GLY A N 1
ATOM 1626 C CA . GLY A 1 209 ? -2.186 -21.031 -2.736 1 98.81 209 GLY A CA 1
ATOM 1627 C C . GLY A 1 209 ? -2.316 -22.484 -2.361 1 98.81 209 GLY A C 1
ATOM 1628 O O . GLY A 1 209 ? -3.402 -22.953 -2.004 1 98.81 209 GLY A O 1
ATOM 1629 N N . TRP A 1 210 ? -1.17 -23.266 -2.42 1 98.88 210 TRP A N 1
ATOM 1630 C CA . TRP A 1 210 ? -1.176 -24.672 -2.02 1 98.88 210 TRP A CA 1
ATOM 1631 C C . TRP A 1 210 ? -1.586 -24.828 -0.557 1 98.88 210 TRP A C 1
ATOM 1633 O O . TRP A 1 210 ? -2.449 -25.641 -0.227 1 98.88 210 TRP A O 1
ATOM 1643 N N . SER A 1 211 ? -0.983 -24.031 0.252 1 98.69 211 SER A N 1
ATOM 1644 C CA . SER A 1 211 ? -1.214 -24.109 1.69 1 98.69 211 SER A CA 1
ATOM 1645 C C . SER A 1 211 ? -2.65 -23.734 2.043 1 98.69 211 SER A C 1
ATOM 1647 O O . SER A 1 211 ? -3.26 -24.359 2.918 1 98.69 211 SER A O 1
ATOM 1649 N N . TRP A 1 212 ? -3.189 -22.656 1.381 1 98.88 212 TRP A N 1
ATOM 1650 C CA . TRP A 1 212 ? -4.562 -22.234 1.637 1 98.88 212 TRP A CA 1
ATOM 1651 C C . TRP A 1 212 ? -5.551 -23.312 1.23 1 98.88 212 TRP A C 1
ATOM 1653 O O . TRP A 1 212 ? -6.488 -23.625 1.973 1 98.88 212 TRP A O 1
ATOM 1663 N N . ALA A 1 213 ? -5.344 -23.906 0.085 1 98.81 213 ALA A N 1
ATOM 1664 C CA . ALA A 1 213 ? -6.242 -24.938 -0.427 1 98.81 213 ALA A CA 1
ATOM 1665 C C . ALA A 1 213 ? -6.18 -26.203 0.436 1 98.81 213 ALA A C 1
ATOM 1667 O O . ALA A 1 213 ? -7.18 -26.891 0.595 1 98.81 213 ALA A O 1
ATOM 1668 N N . ASP A 1 214 ? -5 -26.5 0.959 1 98.62 214 ASP A N 1
ATOM 1669 C CA . ASP A 1 214 ? -4.836 -27.641 1.849 1 98.62 214 ASP A CA 1
ATOM 1670 C C . ASP A 1 214 ? -5.523 -27.391 3.191 1 98.62 214 ASP A C 1
ATOM 1672 O O . ASP A 1 214 ? -6.16 -28.297 3.742 1 98.62 214 ASP A O 1
ATOM 1676 N N . SER A 1 215 ? -5.445 -26.234 3.689 1 98.38 215 SER A N 1
ATOM 1677 C CA . SER A 1 215 ? -5.93 -25.891 5.023 1 98.38 215 SER A CA 1
ATOM 1678 C C . SER A 1 215 ? -7.438 -25.656 5.016 1 98.38 215 SER A C 1
ATOM 1680 O O . SER A 1 215 ? -8.125 -25.953 5.992 1 98.38 215 SER A O 1
ATOM 1682 N N . ARG A 1 216 ? -7.914 -25.016 3.939 1 98.62 216 ARG A N 1
ATOM 1683 C CA . ARG A 1 216 ? -9.328 -24.703 3.797 1 98.62 216 ARG A CA 1
ATOM 1684 C C . ARG A 1 216 ? -9.867 -25.188 2.455 1 98.62 216 ARG A C 1
ATOM 1686 O O . ARG A 1 216 ? -10.383 -24.391 1.663 1 98.62 216 ARG A O 1
ATOM 1693 N N . PRO A 1 217 ? -9.898 -26.484 2.268 1 98.38 217 PRO A N 1
ATOM 1694 C CA . PRO A 1 217 ? -10.258 -26.984 0.936 1 98.38 217 PRO A CA 1
ATOM 1695 C C . PRO A 1 217 ? -11.695 -26.656 0.558 1 98.38 217 PRO A C 1
ATOM 1697 O O . PRO A 1 217 ? -11.992 -26.422 -0.616 1 98.38 217 PRO A O 1
ATOM 1700 N N . SER A 1 218 ? -12.617 -26.562 1.522 1 98.25 218 SER A N 1
ATOM 1701 C CA . SER A 1 218 ? -14.023 -26.312 1.229 1 98.25 218 SER A CA 1
ATOM 1702 C C . SER A 1 218 ? -14.258 -24.859 0.826 1 98.25 218 SER A C 1
ATOM 1704 O O . SER A 1 218 ? -15.297 -24.531 0.254 1 98.25 218 SER A O 1
ATOM 1706 N N . LEU A 1 219 ? -13.242 -24 1.091 1 98.75 219 LEU A N 1
ATOM 1707 C CA . LEU A 1 219 ? -13.406 -22.578 0.819 1 98.75 219 LEU A CA 1
ATOM 1708 C C . LEU A 1 219 ? -12.68 -22.172 -0.462 1 98.75 219 LEU A C 1
ATOM 1710 O O . LEU A 1 219 ? -12.711 -21.016 -0.864 1 98.75 219 LEU A O 1
ATOM 1714 N N . ILE A 1 220 ? -12.055 -23.109 -1.064 1 98.75 220 ILE A N 1
ATOM 1715 C CA . ILE A 1 220 ? -11.43 -22.891 -2.361 1 98.75 220 ILE A CA 1
ATOM 1716 C C . ILE A 1 220 ? -12.227 -23.609 -3.451 1 98.75 220 ILE A C 1
ATOM 1718 O O . ILE A 1 220 ? -12.109 -24.812 -3.619 1 98.75 220 ILE A O 1
ATOM 1722 N N . LYS A 1 221 ? -12.969 -22.812 -4.191 1 98.38 221 LYS A N 1
ATOM 1723 C CA . LYS A 1 221 ? -13.828 -23.391 -5.215 1 98.38 221 LYS A CA 1
ATOM 1724 C C . LYS A 1 221 ? -13.031 -23.781 -6.457 1 98.38 221 LYS A C 1
ATOM 1726 O O . LYS A 1 221 ? -13.414 -24.703 -7.188 1 98.38 221 LYS A O 1
ATOM 1731 N N . SER A 1 222 ? -11.992 -23.078 -6.688 1 98.5 222 SER A N 1
ATOM 1732 C CA . SER A 1 222 ? -10.977 -23.422 -7.668 1 98.5 222 SER A CA 1
ATOM 1733 C C . SER A 1 222 ? -9.664 -22.688 -7.395 1 98.5 222 SER A C 1
ATOM 1735 O O . SER A 1 222 ? -9.672 -21.609 -6.805 1 98.5 222 SER A O 1
ATOM 1737 N N . LEU A 1 223 ? -8.578 -23.328 -7.734 1 98.88 223 LEU A N 1
ATOM 1738 C CA . LEU A 1 223 ? -7.23 -22.781 -7.574 1 98.88 223 LEU A CA 1
ATOM 1739 C C . LEU A 1 223 ? -6.523 -22.672 -8.922 1 98.88 223 LEU A C 1
ATOM 1741 O O . LEU A 1 223 ? -6.27 -23.688 -9.57 1 98.88 223 LEU A O 1
ATOM 1745 N N . ILE A 1 224 ? -6.316 -21.469 -9.359 1 98.94 224 ILE A N 1
ATOM 1746 C CA . ILE A 1 224 ? -5.535 -21.203 -10.562 1 98.94 224 ILE A CA 1
ATOM 1747 C C . ILE A 1 224 ? -4.125 -20.766 -10.172 1 98.94 224 ILE A C 1
ATOM 1749 O O . ILE A 1 224 ? -3.951 -19.75 -9.484 1 98.94 224 ILE A O 1
ATOM 1753 N N . GLN A 1 225 ? -3.158 -21.516 -10.594 1 98.81 225 GLN A N 1
ATOM 1754 C CA . GLN A 1 225 ? -1.75 -21.234 -10.336 1 98.81 225 GLN A CA 1
ATOM 1755 C C . GLN A 1 225 ? -1.048 -20.75 -11.602 1 98.81 225 GLN A C 1
ATOM 1757 O O . GLN A 1 225 ? -0.717 -21.547 -12.484 1 98.81 225 GLN A O 1
ATOM 1762 N N . ILE A 1 226 ? -0.83 -19.422 -11.664 1 98.94 226 ILE A N 1
ATOM 1763 C CA . ILE A 1 226 ? -0.043 -18.859 -12.758 1 98.94 226 ILE A CA 1
ATOM 1764 C C . ILE A 1 226 ? 1.445 -19 -12.445 1 98.94 226 ILE A C 1
ATOM 1766 O O . ILE A 1 226 ? 2.008 -18.203 -11.695 1 98.94 226 ILE A O 1
ATOM 1770 N N . GLU A 1 227 ? 1.965 -20.078 -12.961 1 98.75 227 GLU A N 1
ATOM 1771 C CA . GLU A 1 227 ? 3.389 -20.375 -12.836 1 98.75 227 GLU A CA 1
ATOM 1772 C C . GLU A 1 227 ? 3.83 -20.359 -11.375 1 98.75 227 GLU A C 1
ATOM 1774 O O . GLU A 1 227 ? 4.703 -19.578 -10.992 1 98.75 227 GLU A O 1
ATOM 1779 N N . PRO A 1 228 ? 3.305 -21.297 -10.57 1 98.62 228 PRO A N 1
ATOM 1780 C CA . PRO A 1 228 ? 3.666 -21.344 -9.148 1 98.62 228 PRO A CA 1
ATOM 1781 C C . PRO A 1 228 ? 5.156 -21.578 -8.93 1 98.62 228 PRO A C 1
ATOM 1783 O O . PRO A 1 228 ? 5.797 -22.281 -9.719 1 98.62 228 PRO A O 1
ATOM 1786 N N . LYS A 1 229 ? 5.66 -21.016 -7.828 1 97.56 229 LYS A N 1
ATOM 1787 C CA . LYS A 1 229 ? 7.043 -21.312 -7.465 1 97.56 229 LYS A CA 1
ATOM 1788 C C . LYS A 1 229 ? 7.301 -22.812 -7.441 1 97.56 229 LYS A C 1
ATOM 1790 O O . LYS A 1 229 ? 6.516 -23.578 -6.867 1 97.56 229 LYS A O 1
ATOM 1795 N N . GLY A 1 230 ? 8.344 -23.266 -8.086 1 95.5 230 GLY A N 1
ATOM 1796 C CA . GLY A 1 230 ? 8.625 -24.672 -8.25 1 95.5 230 GLY A CA 1
ATOM 1797 C C . GLY A 1 230 ? 9.789 -24.938 -9.195 1 95.5 230 GLY A C 1
ATOM 1798 O O . GLY A 1 230 ? 10.609 -24.062 -9.438 1 95.5 230 GLY A O 1
ATOM 1799 N N . PRO A 1 231 ? 9.867 -26.25 -9.641 1 97.75 231 PRO A N 1
ATOM 1800 C CA . PRO A 1 231 ? 8.938 -27.375 -9.531 1 97.75 231 PRO A CA 1
ATOM 1801 C C . PRO A 1 231 ? 8.984 -28.047 -8.164 1 97.75 231 PRO A C 1
ATOM 1803 O O . PRO A 1 231 ? 9.625 -27.531 -7.242 1 97.75 231 PRO A O 1
ATOM 1806 N N . PRO A 1 232 ? 8.211 -29.172 -7.922 1 98.56 232 PRO A N 1
ATOM 1807 C CA . PRO A 1 232 ? 8.18 -29.859 -6.625 1 98.56 232 PRO A CA 1
ATOM 1808 C C . PRO A 1 232 ? 9.578 -30.172 -6.098 1 98.56 232 PRO A C 1
ATOM 1810 O O . PRO A 1 232 ? 10.445 -30.609 -6.863 1 98.56 232 PRO A O 1
ATOM 1813 N N . PHE A 1 233 ? 9.859 -29.875 -4.875 1 98.31 233 PHE A N 1
ATOM 1814 C CA . PHE A 1 233 ? 10.984 -30.281 -4.031 1 98.31 233 PHE A CA 1
ATOM 1815 C C . PHE A 1 233 ? 12.18 -29.359 -4.258 1 98.31 233 PHE A C 1
ATOM 1817 O O . PHE A 1 233 ? 13.008 -29.188 -3.359 1 98.31 233 PHE A O 1
ATOM 1824 N N . ARG A 1 234 ? 12.312 -28.766 -5.426 1 96.88 234 ARG A N 1
ATOM 1825 C CA . ARG A 1 234 ? 13.586 -28.094 -5.695 1 96.88 234 ARG A CA 1
ATOM 1826 C C . ARG A 1 234 ? 13.375 -26.844 -6.523 1 96.88 234 ARG A C 1
ATOM 1828 O O . ARG A 1 234 ? 12.289 -26.609 -7.059 1 96.88 234 ARG A O 1
ATOM 1835 N N . GLU A 1 235 ? 14.375 -25.984 -6.531 1 95.38 235 GLU A N 1
ATOM 1836 C CA . GLU A 1 235 ? 14.5 -24.922 -7.535 1 95.38 235 GLU A CA 1
ATOM 1837 C C . GLU A 1 235 ? 15.188 -25.453 -8.789 1 95.38 235 GLU A C 1
ATOM 1839 O O . GLU A 1 235 ? 15.977 -26.391 -8.727 1 95.38 235 GLU A O 1
ATOM 1844 N N . VAL A 1 236 ? 14.812 -24.844 -9.883 1 92.69 236 VAL A N 1
ATOM 1845 C CA . VAL A 1 236 ? 15.508 -25.141 -11.133 1 92.69 236 VAL A CA 1
ATOM 1846 C C . VAL A 1 236 ? 15.766 -23.844 -11.906 1 92.69 236 VAL A C 1
ATOM 1848 O O . VAL A 1 236 ? 15.164 -22.812 -11.609 1 92.69 236 VAL A O 1
ATOM 1851 N N . ILE A 1 237 ? 16.594 -23.688 -12.773 1 88.44 237 ILE A N 1
ATOM 1852 C CA . ILE A 1 237 ? 16.938 -22.625 -13.703 1 88.44 237 ILE A CA 1
ATOM 1853 C C . ILE A 1 237 ? 17.797 -21.578 -13 1 88.44 237 ILE A C 1
ATOM 1855 O O . ILE A 1 237 ? 18.875 -21.219 -13.477 1 88.44 237 ILE A O 1
ATOM 1859 N N . PHE A 1 238 ? 17.234 -21.078 -11.742 1 87.75 238 PHE A N 1
ATOM 1860 C CA . PHE A 1 238 ? 17.938 -19.984 -11.07 1 87.75 238 PHE A CA 1
ATOM 1861 C C . PHE A 1 238 ? 18.797 -20.531 -9.93 1 87.75 238 PHE A C 1
ATOM 1863 O O . PHE A 1 238 ? 19.703 -19.828 -9.445 1 87.75 238 PHE A O 1
ATOM 1870 N N . SER A 1 239 ? 18.391 -21.656 -9.445 1 90.56 239 SER A N 1
ATOM 1871 C CA . SER A 1 239 ? 19.078 -22.375 -8.375 1 90.56 239 SER A CA 1
ATOM 1872 C C . SER A 1 239 ? 18.781 -23.875 -8.438 1 90.56 239 SER A C 1
ATOM 1874 O O . SER A 1 239 ? 17.969 -24.312 -9.25 1 90.56 239 SER A O 1
ATOM 1876 N N . THR A 1 240 ? 19.5 -24.609 -7.652 1 91.88 240 THR A N 1
ATOM 1877 C CA . THR A 1 240 ? 19.25 -26.047 -7.59 1 91.88 240 THR A CA 1
ATOM 1878 C C . THR A 1 240 ? 18.906 -26.469 -6.168 1 91.88 240 THR A C 1
ATOM 1880 O O . THR A 1 240 ? 18.953 -27.656 -5.844 1 91.88 240 THR A O 1
ATOM 1883 N N . SER A 1 241 ? 18.609 -25.516 -5.414 1 94.44 241 SER A N 1
ATOM 1884 C CA . SER A 1 241 ? 18.375 -25.781 -3.998 1 94.44 241 SER A CA 1
ATOM 1885 C C . SER A 1 241 ? 17.156 -26.656 -3.793 1 94.44 241 SER A C 1
ATOM 1887 O O . SER A 1 241 ? 16.156 -26.516 -4.5 1 94.44 241 SER A O 1
ATOM 1889 N N . LEU A 1 242 ? 17.234 -27.578 -2.844 1 95.75 242 LEU A N 1
ATOM 1890 C CA . LEU A 1 242 ? 16.078 -28.312 -2.355 1 95.75 242 LEU A CA 1
ATOM 1891 C C . LEU A 1 242 ? 15.305 -27.484 -1.331 1 95.75 242 LEU A C 1
ATOM 1893 O O . LEU A 1 242 ? 15.586 -27.562 -0.132 1 95.75 242 LEU A O 1
ATOM 1897 N N . SER A 1 243 ? 14.266 -26.734 -1.775 1 94.94 243 SER A N 1
ATOM 1898 C CA . SER A 1 243 ? 13.672 -25.703 -0.939 1 94.94 243 SER A CA 1
ATOM 1899 C C . SER A 1 243 ? 12.242 -26.047 -0.542 1 94.94 243 SER A C 1
ATOM 1901 O O . SER A 1 243 ? 11.609 -25.328 0.225 1 94.94 243 SER A O 1
ATOM 1903 N N . ARG A 1 244 ? 11.664 -27.141 -0.979 1 97.75 244 ARG A N 1
ATOM 1904 C CA . ARG A 1 244 ? 10.289 -27.531 -0.717 1 97.75 244 ARG A CA 1
ATOM 1905 C C . ARG A 1 244 ? 10.219 -28.984 -0.244 1 97.75 244 ARG A C 1
ATOM 1907 O O . ARG A 1 244 ? 9.82 -29.875 -1 1 97.75 244 ARG A O 1
ATOM 1914 N N . PRO A 1 245 ? 10.586 -29.25 1.025 1 97.56 245 PRO A N 1
ATOM 1915 C CA . PRO A 1 245 ? 10.68 -30.609 1.544 1 97.56 245 PRO A CA 1
ATOM 1916 C C . PRO A 1 245 ? 9.344 -31.359 1.508 1 97.56 245 PRO A C 1
ATOM 1918 O O . PRO A 1 245 ? 9.312 -32.594 1.594 1 97.56 245 PRO A O 1
ATOM 1921 N N . TRP A 1 246 ? 8.242 -30.688 1.288 1 98.06 246 TRP A N 1
ATOM 1922 C CA . TRP A 1 246 ? 6.93 -31.328 1.283 1 98.06 246 TRP A CA 1
ATOM 1923 C C . TRP A 1 246 ? 6.371 -31.406 -0.133 1 98.06 246 TRP A C 1
ATOM 1925 O O . TRP A 1 246 ? 5.156 -31.531 -0.323 1 98.06 246 TRP A O 1
ATOM 1935 N N . GLY A 1 247 ? 7.242 -31.219 -1.142 1 98.44 247 GLY A N 1
ATOM 1936 C CA . GLY A 1 247 ? 6.902 -31.359 -2.549 1 98.44 247 GLY A CA 1
ATOM 1937 C C . GLY A 1 247 ? 6.508 -30.047 -3.199 1 98.44 247 GLY A C 1
ATOM 1938 O O . GLY A 1 247 ? 7.184 -29.578 -4.117 1 98.44 247 GLY A O 1
ATOM 1939 N N . LEU A 1 248 ? 5.426 -29.453 -2.619 1 98.62 248 LEU A N 1
ATOM 1940 C CA . LEU A 1 248 ? 4.875 -28.234 -3.217 1 98.62 248 LEU A CA 1
ATOM 1941 C C . LEU A 1 248 ? 5.246 -27.016 -2.396 1 98.62 248 LEU A C 1
ATOM 1943 O O . LEU A 1 248 ? 5.301 -25.891 -2.926 1 98.62 248 LEU A O 1
ATOM 1947 N N . THR A 1 249 ? 5.504 -27.172 -1.089 1 98.44 249 THR A N 1
ATOM 1948 C CA . THR A 1 249 ? 5.684 -26.062 -0.158 1 98.44 249 THR A CA 1
ATOM 1949 C C . THR A 1 249 ? 6.891 -26.297 0.742 1 98.44 249 THR A C 1
ATOM 1951 O O . THR A 1 249 ? 7.406 -27.422 0.814 1 98.44 249 THR A O 1
ATOM 1954 N N . SER A 1 250 ? 7.32 -25.219 1.364 1 96.94 250 SER A N 1
ATOM 1955 C CA . SER A 1 250 ? 8.359 -25.328 2.383 1 96.94 250 SER A CA 1
ATOM 1956 C C . SER A 1 250 ? 7.773 -25.688 3.744 1 96.94 250 SER A C 1
ATOM 1958 O O . SER A 1 250 ? 8.484 -26.172 4.625 1 96.94 250 SER A O 1
ATOM 1960 N N . ILE A 1 251 ? 6.5 -25.406 3.959 1 97.44 251 ILE A N 1
ATOM 1961 C CA . ILE A 1 251 ? 5.805 -25.75 5.195 1 97.44 251 ILE A CA 1
ATOM 1962 C C . ILE A 1 251 ? 4.988 -27.031 4.992 1 97.44 251 ILE A C 1
ATOM 1964 O O . ILE A 1 251 ? 4.629 -27.359 3.863 1 97.44 251 ILE A O 1
ATOM 1968 N N . PRO A 1 252 ? 4.637 -27.719 6.074 1 97.12 252 PRO A N 1
ATOM 1969 C CA . PRO A 1 252 ? 3.963 -29.016 5.926 1 97.12 252 PRO A CA 1
ATOM 1970 C C . PRO A 1 252 ? 2.588 -28.891 5.273 1 97.12 252 PRO A C 1
ATOM 1972 O O . PRO A 1 252 ? 1.859 -27.922 5.535 1 97.12 252 PRO A O 1
ATOM 1975 N N . LEU A 1 253 ? 2.229 -29.859 4.438 1 97.94 253 LEU A N 1
ATOM 1976 C CA . LEU A 1 253 ? 0.884 -30.109 3.922 1 97.94 253 LEU A CA 1
ATOM 1977 C C . LEU A 1 253 ? 0.277 -31.359 4.551 1 97.94 253 LEU A C 1
ATOM 1979 O O . LEU A 1 253 ? 0.965 -32.094 5.25 1 97.94 253 LEU A O 1
ATOM 1983 N N . THR A 1 254 ? -1.002 -31.562 4.312 1 97.5 254 THR A N 1
ATOM 1984 C CA . THR A 1 254 ? -1.684 -32.719 4.879 1 97.5 254 THR A CA 1
ATOM 1985 C C . THR A 1 254 ? -1.58 -33.906 3.939 1 97.5 254 THR A C 1
ATOM 1987 O O . THR A 1 254 ? -2.277 -33.969 2.924 1 97.5 254 THR A O 1
ATOM 1990 N N . TYR A 1 255 ? -0.768 -34.906 4.375 1 98.12 255 TYR A N 1
ATOM 1991 C CA . TYR A 1 255 ? -0.579 -36.156 3.615 1 98.12 255 TYR A CA 1
ATOM 1992 C C . TYR A 1 255 ? -1.253 -37.312 4.309 1 98.12 255 TYR A C 1
ATOM 1994 O O . TYR A 1 255 ? -1.42 -37.312 5.531 1 98.12 255 TYR A O 1
ATOM 2002 N N . GLU A 1 256 ? -1.665 -38.25 3.539 1 97.88 256 GLU A N 1
ATOM 2003 C CA . GLU A 1 256 ? -2.16 -39.531 4.035 1 97.88 256 GLU A CA 1
ATOM 2004 C C . GLU A 1 256 ? -1.42 -40.688 3.389 1 97.88 256 GLU A C 1
ATOM 2006 O O . GLU A 1 256 ? -1.491 -40.875 2.172 1 97.88 256 GLU A O 1
ATOM 2011 N N . PRO A 1 257 ? -0.75 -41.531 4.137 1 97.56 257 PRO A N 1
ATOM 2012 C CA . PRO A 1 257 ? -0.55 -41.375 5.578 1 97.56 257 PRO A CA 1
ATOM 2013 C C . PRO A 1 257 ? 0.335 -40.188 5.926 1 97.56 257 PRO A C 1
ATOM 2015 O O . PRO A 1 257 ? 1.154 -39.75 5.109 1 97.56 257 PRO A O 1
ATOM 2018 N N . ALA A 1 258 ? 0.222 -39.656 7.09 1 96.75 258 ALA A N 1
ATOM 2019 C CA . ALA A 1 258 ? 1.032 -38.531 7.559 1 96.75 258 ALA A CA 1
ATOM 2020 C C . ALA A 1 258 ? 2.502 -38.938 7.664 1 96.75 258 ALA A C 1
ATOM 2022 O O . ALA A 1 258 ? 2.826 -40.031 8.117 1 96.75 258 ALA A O 1
ATOM 2023 N N . PRO A 1 259 ? 3.344 -38.031 7.246 1 95.25 259 PRO A N 1
ATOM 2024 C CA . PRO A 1 259 ? 4.762 -38.312 7.461 1 95.25 259 PRO A CA 1
ATOM 2025 C C . PRO A 1 259 ? 5.113 -38.5 8.938 1 95.25 259 PRO A C 1
ATOM 2027 O O . PRO A 1 259 ? 4.578 -37.781 9.789 1 95.25 259 PRO A O 1
ATOM 2030 N N . THR A 1 260 ? 5.969 -39.375 9.188 1 92.12 260 THR A N 1
ATOM 2031 C CA . THR A 1 260 ? 6.371 -39.625 10.57 1 92.12 260 THR A CA 1
ATOM 2032 C C . THR A 1 260 ? 7.551 -38.75 10.969 1 92.12 260 THR A C 1
ATOM 2034 O O . THR A 1 260 ? 7.773 -38.5 12.156 1 92.12 260 THR A O 1
ATOM 2037 N N . ASN A 1 261 ? 8.328 -38.375 9.961 1 92.12 261 ASN A N 1
ATOM 2038 C CA . ASN A 1 261 ? 9.484 -37.5 10.172 1 92.12 261 ASN A CA 1
ATOM 2039 C C . ASN A 1 261 ? 9.227 -36.094 9.625 1 92.12 261 ASN A C 1
ATOM 2041 O O . ASN A 1 261 ? 9.227 -35.875 8.406 1 92.12 261 ASN A O 1
ATOM 2045 N N . MET A 1 262 ? 9.195 -35.188 10.477 1 90.25 262 MET A N 1
ATOM 2046 C CA . MET A 1 262 ? 8.836 -33.844 10.062 1 90.25 262 MET A CA 1
ATOM 2047 C C . MET A 1 262 ? 10.078 -32.969 9.891 1 90.25 262 MET A C 1
ATOM 2049 O O . MET A 1 262 ? 9.977 -31.781 9.539 1 90.25 262 MET A O 1
ATOM 2053 N N . THR A 1 263 ? 11.211 -33.469 10.086 1 90.88 263 THR A N 1
ATOM 2054 C CA . THR A 1 263 ? 12.453 -32.719 10.008 1 90.88 263 THR A CA 1
ATOM 2055 C C . THR A 1 263 ? 13.203 -33.031 8.719 1 90.88 263 THR A C 1
ATOM 2057 O O . THR A 1 263 ? 14.258 -32.469 8.453 1 90.88 263 THR A O 1
ATOM 2060 N N . ALA A 1 264 ? 12.766 -34 7.961 1 92.62 264 ALA A N 1
ATOM 2061 C CA . ALA A 1 264 ? 13.367 -34.344 6.688 1 92.62 264 ALA A CA 1
ATOM 2062 C C . ALA A 1 264 ? 12.359 -34.25 5.547 1 92.62 264 ALA A C 1
ATOM 2064 O O . ALA A 1 264 ? 11.148 -34.344 5.773 1 92.62 264 ALA A O 1
ATOM 2065 N N . PRO A 1 265 ? 12.875 -34.062 4.379 1 95.44 265 PRO A N 1
ATOM 2066 C CA . PRO A 1 265 ? 11.961 -34.062 3.232 1 95.44 265 PRO A CA 1
ATOM 2067 C C . PRO A 1 265 ? 11.281 -35.406 3.006 1 95.44 265 PRO A C 1
ATOM 2069 O O . PRO A 1 265 ? 11.781 -36.438 3.473 1 95.44 265 PRO A O 1
ATOM 2072 N N . LEU A 1 266 ? 10.109 -35.344 2.316 1 98 266 LEU A N 1
ATOM 2073 C CA . LEU A 1 266 ? 9.516 -36.594 1.836 1 98 266 LEU A CA 1
ATOM 2074 C C . LEU A 1 266 ? 10.516 -37.375 1.007 1 98 266 LEU A C 1
ATOM 2076 O O . LEU A 1 266 ? 11.414 -36.812 0.393 1 98 266 LEU A O 1
ATOM 2080 N N . ALA A 1 267 ? 10.328 -38.719 1.038 1 97.56 267 ALA A N 1
ATOM 2081 C CA . ALA A 1 267 ? 11.18 -39.562 0.182 1 97.56 267 ALA A CA 1
ATOM 2082 C C . ALA A 1 267 ? 10.969 -39.219 -1.29 1 97.56 267 ALA A C 1
ATOM 2084 O O . ALA A 1 267 ? 9.836 -39.125 -1.758 1 97.56 267 ALA A O 1
ATOM 2085 N N . MET A 1 268 ? 12.094 -39.031 -2.002 1 98.19 268 MET A N 1
ATOM 2086 C CA . MET A 1 268 ? 12.047 -38.5 -3.354 1 98.19 268 MET A CA 1
ATOM 2087 C C . MET A 1 268 ? 12.5 -39.531 -4.379 1 98.19 268 MET A C 1
ATOM 2089 O O . MET A 1 268 ? 13.266 -40.438 -4.047 1 98.19 268 MET A O 1
ATOM 2093 N N . LYS A 1 269 ? 12.055 -39.312 -5.559 1 98.38 269 LYS A N 1
ATOM 2094 C CA . LYS A 1 269 ? 12.508 -40.062 -6.734 1 98.38 269 LYS A CA 1
ATOM 2095 C C . LYS A 1 269 ? 12.586 -39.156 -7.957 1 98.38 269 LYS A C 1
ATOM 2097 O O . LYS A 1 269 ? 11.641 -38.438 -8.25 1 98.38 269 LYS A O 1
ATOM 2102 N N . THR A 1 270 ? 13.703 -39.188 -8.625 1 97.75 270 THR A N 1
ATOM 2103 C CA . THR A 1 270 ? 13.844 -38.438 -9.875 1 97.75 270 THR A CA 1
ATOM 2104 C C . THR A 1 270 ? 13.305 -39.25 -11.047 1 97.75 270 THR A C 1
ATOM 2106 O O . THR A 1 270 ? 13.594 -40.469 -11.164 1 97.75 270 THR A O 1
ATOM 2109 N N . ILE A 1 271 ? 12.492 -38.688 -11.852 1 97.25 271 ILE A N 1
ATOM 2110 C CA . ILE A 1 271 ? 12 -39.375 -13.031 1 97.25 271 ILE A CA 1
ATOM 2111 C C . ILE A 1 271 ? 12.422 -38.625 -14.289 1 97.25 271 ILE A C 1
ATOM 2113 O O . ILE A 1 271 ? 12.523 -37.406 -14.281 1 97.25 271 ILE A O 1
ATOM 2117 N N . ALA A 1 272 ? 12.594 -39.375 -15.336 1 95.31 272 ALA A N 1
ATOM 2118 C CA . ALA A 1 272 ? 13.039 -38.812 -16.609 1 95.31 272 ALA A CA 1
ATOM 2119 C C . ALA A 1 272 ? 11.961 -37.906 -17.234 1 95.31 272 ALA A C 1
ATOM 2121 O O . ALA A 1 272 ? 10.766 -38.125 -17 1 95.31 272 ALA A O 1
ATOM 2122 N N . SER A 1 273 ? 12.438 -37 -17.969 1 93.56 273 SER A N 1
ATOM 2123 C CA . SER A 1 273 ? 11.531 -36.125 -18.672 1 93.56 273 SER A CA 1
ATOM 2124 C C . SER A 1 273 ? 10.719 -36.875 -19.734 1 93.56 273 SER A C 1
ATOM 2126 O O . SER A 1 273 ? 11.211 -37.812 -20.344 1 93.56 273 SER A O 1
ATOM 2128 N N . ASP A 1 274 ? 9.5 -36.344 -19.938 1 87.06 274 ASP A N 1
ATOM 2129 C CA . ASP A 1 274 ? 8.641 -36.906 -20.969 1 87.06 274 ASP A CA 1
ATOM 2130 C C . ASP A 1 274 ? 9.141 -36.531 -22.359 1 87.06 274 ASP A C 1
ATOM 2132 O O . ASP A 1 274 ? 8.781 -37.188 -23.359 1 87.06 274 ASP A O 1
ATOM 2136 N N . SER A 1 275 ? 9.789 -35.469 -22.438 1 89.94 275 SER A N 1
ATOM 2137 C CA . SER A 1 275 ? 10.391 -34.969 -23.672 1 89.94 275 SER A CA 1
ATOM 2138 C C . SER A 1 275 ? 11.828 -34.5 -23.453 1 89.94 275 SER A C 1
ATOM 2140 O O . SER A 1 275 ? 12.102 -33.312 -23.406 1 89.94 275 SER A O 1
ATOM 2142 N N . PRO A 1 276 ? 12.664 -35.5 -23.484 1 86.69 276 PRO A N 1
ATOM 2143 C CA . PRO A 1 276 ? 14.062 -35.125 -23.219 1 86.69 276 PRO A CA 1
ATOM 2144 C C . PRO A 1 276 ? 14.578 -34.062 -24.188 1 86.69 276 PRO A C 1
ATOM 2146 O O . PRO A 1 276 ? 14.258 -34.062 -25.375 1 86.69 276 PRO A O 1
ATOM 2149 N N . GLY A 1 277 ? 15.32 -33.125 -23.719 1 84.69 277 GLY A N 1
ATOM 2150 C CA . GLY A 1 277 ? 15.844 -32.031 -24.516 1 84.69 277 GLY A CA 1
ATOM 2151 C C . GLY A 1 277 ? 14.953 -30.797 -24.484 1 84.69 277 GLY A C 1
ATOM 2152 O O . GLY A 1 277 ? 15.43 -29.688 -24.688 1 84.69 277 GLY A O 1
ATOM 2153 N N . GLU A 1 278 ? 13.727 -31.016 -24.266 1 89.19 278 GLU A N 1
ATOM 2154 C CA . GLU A 1 278 ? 12.766 -29.906 -24.234 1 89.19 278 GLU A CA 1
ATOM 2155 C C . GLU A 1 278 ? 12.32 -29.609 -22.797 1 89.19 278 GLU A C 1
ATOM 2157 O O . GLU A 1 278 ? 12.227 -28.453 -22.406 1 89.19 278 GLU A O 1
ATOM 2162 N N . LEU A 1 279 ? 12.086 -30.641 -22.094 1 95.81 279 LEU A N 1
ATOM 2163 C CA . LEU A 1 279 ? 11.609 -30.547 -20.719 1 95.81 279 LEU A CA 1
ATOM 2164 C C . LEU A 1 279 ? 12.672 -31.031 -19.734 1 95.81 279 LEU A C 1
ATOM 2166 O O . LEU A 1 279 ? 13.547 -31.812 -20.109 1 95.81 279 LEU A O 1
ATOM 2170 N N . LEU A 1 280 ? 12.609 -30.578 -18.516 1 96.12 280 LEU A N 1
ATOM 2171 C CA . LEU A 1 280 ? 13.523 -31 -17.453 1 96.12 280 LEU A CA 1
ATOM 2172 C C . LEU A 1 280 ? 12.984 -32.219 -16.734 1 96.12 280 LEU A C 1
ATOM 2174 O O . LEU A 1 280 ? 11.781 -32.5 -16.781 1 96.12 280 LEU A O 1
ATOM 2178 N N . GLU A 1 281 ? 13.906 -32.969 -16.156 1 96.75 281 GLU A N 1
ATOM 2179 C CA . GLU A 1 281 ? 13.477 -34.094 -15.32 1 96.75 281 GLU A CA 1
ATOM 2180 C C . GLU A 1 281 ? 12.688 -33.594 -14.109 1 96.75 281 GLU A C 1
ATOM 2182 O O . GLU A 1 281 ? 12.766 -32.438 -13.742 1 96.75 281 GLU A O 1
ATOM 2187 N N . CYS A 1 282 ? 11.914 -34.5 -13.539 1 97.56 282 CYS A N 1
ATOM 2188 C CA . CYS A 1 282 ? 11.07 -34.156 -12.398 1 97.56 282 CYS A CA 1
ATOM 2189 C C . CYS A 1 282 ? 11.516 -34.906 -11.148 1 97.56 282 CYS A C 1
ATOM 2191 O O . CYS A 1 282 ? 12.086 -36 -11.25 1 97.56 282 CYS A O 1
ATOM 2193 N N . ILE A 1 283 ? 11.414 -34.25 -10.055 1 98.25 283 ILE A N 1
ATOM 2194 C CA . ILE A 1 283 ? 11.438 -35 -8.789 1 98.25 283 ILE A CA 1
ATOM 2195 C C . ILE A 1 283 ? 10.016 -35.188 -8.273 1 98.25 283 ILE A C 1
ATOM 2197 O O . ILE A 1 283 ? 9.242 -34.219 -8.203 1 98.25 283 ILE A O 1
ATOM 2201 N N . ILE A 1 284 ? 9.594 -36.438 -7.965 1 98.44 284 ILE A N 1
ATOM 2202 C CA . ILE A 1 284 ? 8.32 -36.781 -7.344 1 98.44 284 ILE A CA 1
ATOM 2203 C C . ILE A 1 284 ? 8.57 -37.594 -6.082 1 98.44 284 ILE A C 1
ATOM 2205 O O . ILE A 1 284 ? 9.711 -37.719 -5.629 1 98.44 284 ILE A O 1
ATOM 2209 N N . GLN A 1 285 ? 7.465 -38.094 -5.434 1 98.62 285 GLN A N 1
ATOM 2210 C CA . GLN A 1 285 ? 7.637 -38.938 -4.25 1 98.62 285 GLN A CA 1
ATOM 2211 C C . GLN A 1 285 ? 8.172 -40.312 -4.617 1 98.62 285 GLN A C 1
ATOM 2213 O O . GLN A 1 285 ? 7.777 -40.906 -5.633 1 98.62 285 GLN A O 1
ATOM 2218 N N . ALA A 1 286 ? 9.039 -40.75 -3.812 1 98.25 286 ALA A N 1
ATOM 2219 C CA . ALA A 1 286 ? 9.328 -42.156 -3.902 1 98.25 286 ALA A CA 1
ATOM 2220 C C . ALA A 1 286 ? 8.109 -43 -3.535 1 98.25 286 ALA A C 1
ATOM 2222 O O . ALA A 1 286 ? 7.301 -42.594 -2.695 1 98.25 286 ALA A O 1
ATOM 2223 N N . GLU A 1 287 ? 7.992 -44.156 -4.164 1 97.56 287 GLU A N 1
ATOM 2224 C CA . GLU A 1 287 ? 6.859 -45.031 -3.869 1 97.56 287 GLU A CA 1
ATOM 2225 C C . GLU A 1 287 ? 7.078 -45.781 -2.566 1 97.56 287 GLU A C 1
ATOM 2227 O O . GLU A 1 287 ? 8.203 -46.156 -2.242 1 97.56 287 GLU A O 1
ATOM 2232 N N . PRO A 1 288 ? 6.035 -46.188 -1.8 1 97.44 288 PRO A N 1
ATOM 2233 C CA . PRO A 1 288 ? 4.66 -45.75 -2.057 1 97.44 288 PRO A CA 1
ATOM 2234 C C . PRO A 1 288 ? 4.438 -44.281 -1.758 1 97.44 288 PRO A C 1
ATOM 2236 O O . PRO A 1 288 ? 4.844 -43.781 -0.7 1 97.44 288 PRO A O 1
ATOM 2239 N N . ALA A 1 289 ? 3.807 -43.594 -2.635 1 98.19 289 ALA A N 1
ATOM 2240 C CA . ALA A 1 289 ? 3.562 -42.156 -2.518 1 98.19 289 ALA A CA 1
ATOM 2241 C C . ALA A 1 289 ? 2.42 -41.875 -1.546 1 98.19 289 ALA A C 1
ATOM 2243 O O . ALA A 1 289 ? 1.441 -42.625 -1.492 1 98.19 289 ALA A O 1
ATOM 2244 N N . ARG A 1 290 ? 2.586 -40.844 -0.796 1 98.31 290 ARG A N 1
ATOM 2245 C CA . ARG A 1 290 ? 1.513 -40.344 0.057 1 98.31 290 ARG A CA 1
ATOM 2246 C C . ARG A 1 290 ? 0.506 -39.531 -0.748 1 98.31 290 ARG A C 1
ATOM 2248 O O . ARG A 1 290 ? 0.811 -39.062 -1.853 1 98.31 290 ARG A O 1
ATOM 2255 N N . LYS A 1 291 ? -0.711 -39.406 -0.188 1 98.75 291 LYS A N 1
ATOM 2256 C CA . LYS A 1 291 ? -1.787 -38.719 -0.896 1 98.75 291 LYS A CA 1
ATOM 2257 C C . LYS A 1 291 ? -2.09 -37.375 -0.255 1 98.75 291 LYS A C 1
ATOM 2259 O O . LYS A 1 291 ? -2.033 -37.25 0.968 1 98.75 291 LYS A O 1
ATOM 2264 N N . LEU A 1 292 ? -2.359 -36.375 -1.079 1 98.69 292 LEU A N 1
ATOM 2265 C CA . LEU A 1 292 ? -2.828 -35.062 -0.637 1 98.69 292 LEU A CA 1
ATOM 2266 C C . LEU A 1 292 ? -4.352 -35 -0.68 1 98.69 292 LEU A C 1
ATOM 2268 O O . LEU A 1 292 ? -4.918 -34.281 -1.508 1 98.69 292 LEU A O 1
ATOM 2272 N N . THR A 1 293 ? -5 -35.594 0.227 1 97.75 293 THR A N 1
ATOM 2273 C CA . THR A 1 293 ? -6.434 -35.844 0.183 1 97.75 293 THR A CA 1
ATOM 2274 C C . THR A 1 293 ? -7.227 -34.562 0.272 1 97.75 293 THR A C 1
ATOM 2276 O O . THR A 1 293 ? -8.32 -34.438 -0.288 1 97.75 293 THR A O 1
ATOM 2279 N N . ARG A 1 294 ? -6.695 -33.531 0.952 1 97.56 294 ARG A N 1
ATOM 2280 C CA . ARG A 1 294 ? -7.418 -32.281 1.089 1 97.56 294 ARG A CA 1
ATOM 2281 C C . ARG A 1 294 ? -7.395 -31.484 -0.215 1 97.56 294 ARG A C 1
ATOM 2283 O O . ARG A 1 294 ? -8.359 -30.781 -0.545 1 97.56 294 ARG A O 1
ATOM 2290 N N . LEU A 1 295 ? -6.309 -31.578 -0.961 1 97.88 295 LEU A N 1
ATOM 2291 C CA . LEU A 1 295 ? -6.188 -30.891 -2.246 1 97.88 295 LEU A CA 1
ATOM 2292 C C . LEU A 1 295 ? -6.992 -31.609 -3.322 1 97.88 295 LEU A C 1
ATOM 2294 O O . LEU A 1 295 ? -7.379 -31.016 -4.324 1 97.88 295 LEU A O 1
ATOM 2298 N N . ALA A 1 296 ? -7.199 -32.938 -3.141 1 96.88 296 ALA A N 1
ATOM 2299 C CA . ALA A 1 296 ? -7.801 -33.781 -4.164 1 96.88 296 ALA A CA 1
ATOM 2300 C C . ALA A 1 296 ? -9.203 -33.312 -4.523 1 96.88 296 ALA A C 1
ATOM 2302 O O . ALA A 1 296 ? -9.664 -33.5 -5.648 1 96.88 296 ALA A O 1
ATOM 2303 N N . GLY A 1 297 ? -9.812 -32.594 -3.68 1 91.88 297 GLY A N 1
ATOM 2304 C CA . GLY A 1 297 ? -11.172 -32.156 -3.947 1 91.88 297 GLY A CA 1
ATOM 2305 C C . GLY A 1 297 ? -11.219 -30.766 -4.578 1 91.88 297 GLY A C 1
ATOM 2306 O O . GLY A 1 297 ? -12.289 -30.297 -4.953 1 91.88 297 GLY A O 1
ATOM 2307 N N . VAL A 1 298 ? -10.156 -30.094 -4.812 1 97.81 298 VAL A N 1
ATOM 2308 C CA . VAL A 1 298 ? -10.086 -28.719 -5.324 1 97.81 298 VAL A CA 1
ATOM 2309 C C . VAL A 1 298 ? -9.766 -28.75 -6.816 1 97.81 298 VAL A C 1
ATOM 2311 O O . VAL A 1 298 ? -8.758 -29.328 -7.23 1 97.81 298 VAL A O 1
ATOM 2314 N N . PRO A 1 299 ? -10.68 -28.172 -7.676 1 98.25 299 PRO A N 1
ATOM 2315 C CA . PRO A 1 299 ? -10.258 -27.984 -9.062 1 98.25 299 PRO A CA 1
ATOM 2316 C C . PRO A 1 299 ? -9 -27.125 -9.195 1 98.25 299 PRO A C 1
ATOM 2318 O O . PRO A 1 299 ? -8.938 -26.047 -8.617 1 98.25 299 PRO A O 1
ATOM 2321 N N . ILE A 1 300 ? -7.996 -27.641 -9.914 1 98.81 300 ILE A N 1
ATOM 2322 C CA . ILE A 1 300 ? -6.715 -26.938 -9.984 1 98.81 300 ILE A CA 1
ATOM 2323 C C . ILE A 1 300 ? -6.301 -26.766 -11.445 1 98.81 300 ILE A C 1
ATOM 2325 O O . ILE A 1 300 ? -6.391 -27.703 -12.242 1 98.81 300 ILE A O 1
ATOM 2329 N N . LEU A 1 301 ? -5.938 -25.547 -11.789 1 98.94 301 LEU A N 1
ATOM 2330 C CA . LEU A 1 301 ? -5.379 -25.219 -13.094 1 98.94 301 LEU A CA 1
ATOM 2331 C C . LEU A 1 301 ? -3.977 -24.625 -12.953 1 98.94 301 LEU A C 1
ATOM 2333 O O . LEU A 1 301 ? -3.76 -23.703 -12.164 1 98.94 301 LEU A O 1
ATOM 2337 N N . ILE A 1 302 ? -3.01 -25.203 -13.656 1 98.88 302 ILE A N 1
ATOM 2338 C CA . ILE A 1 302 ? -1.662 -24.641 -13.742 1 98.88 302 ILE A CA 1
ATOM 2339 C C . ILE A 1 302 ? -1.469 -23.969 -15.102 1 98.88 302 ILE A C 1
ATOM 2341 O O . ILE A 1 302 ? -1.544 -24.609 -16.141 1 98.88 302 ILE A O 1
ATOM 2345 N N . ASP A 1 303 ? -1.229 -22.672 -15.07 1 98.88 303 ASP A N 1
ATOM 2346 C CA . ASP A 1 303 ? -1.07 -21.875 -16.281 1 98.88 303 ASP A CA 1
ATOM 2347 C C . ASP A 1 303 ? 0.404 -21.609 -16.578 1 98.88 303 ASP A C 1
ATOM 2349 O O . ASP A 1 303 ? 1.151 -21.188 -15.695 1 98.88 303 ASP A O 1
ATOM 2353 N N . THR A 1 304 ? 0.822 -21.859 -17.844 1 98.81 304 THR A N 1
ATOM 2354 C CA . THR A 1 304 ? 2.227 -21.719 -18.203 1 98.81 304 THR A CA 1
ATOM 2355 C C . THR A 1 304 ? 2.373 -20.906 -19.5 1 98.81 304 THR A C 1
ATOM 2357 O O . THR A 1 304 ? 1.753 -21.234 -20.516 1 98.81 304 THR A O 1
ATOM 2360 N N . GLY A 1 305 ? 3.201 -19.859 -19.438 1 98.75 305 GLY A N 1
ATOM 2361 C CA . GLY A 1 305 ? 3.514 -19.078 -20.625 1 98.75 305 GLY A CA 1
ATOM 2362 C C . GLY A 1 305 ? 4.492 -19.781 -21.562 1 98.75 305 GLY A C 1
ATOM 2363 O O . GLY A 1 305 ? 5.434 -20.438 -21.109 1 98.75 305 GLY A O 1
ATOM 2364 N N . GLU A 1 306 ? 4.363 -19.516 -22.828 1 98.31 306 GLU A N 1
ATOM 2365 C CA . GLU A 1 306 ? 5.137 -20.188 -23.875 1 98.31 306 GLU A CA 1
ATOM 2366 C C . GLU A 1 306 ? 6.621 -19.844 -23.766 1 98.31 306 GLU A C 1
ATOM 2368 O O . GLU A 1 306 ? 7.477 -20.703 -23.984 1 98.31 306 GLU A O 1
ATOM 2373 N N . ALA A 1 307 ? 6.883 -18.672 -23.422 1 98.56 307 ALA A N 1
ATOM 2374 C CA . ALA A 1 307 ? 8.258 -18.188 -23.469 1 98.56 307 ALA A CA 1
ATOM 2375 C C . ALA A 1 307 ? 8.883 -18.203 -22.062 1 98.56 307 ALA A C 1
ATOM 2377 O O . ALA A 1 307 ? 10.031 -17.781 -21.891 1 98.56 307 ALA A O 1
ATOM 2378 N N . SER A 1 308 ? 8.18 -18.656 -21.078 1 98.25 308 SER A N 1
ATOM 2379 C CA . SER A 1 308 ? 8.609 -18.641 -19.688 1 98.25 308 SER A CA 1
ATOM 2380 C C . SER A 1 308 ? 9.539 -19.797 -19.375 1 98.25 308 SER A C 1
ATOM 2382 O O . SER A 1 308 ? 9.461 -20.844 -20.016 1 98.25 308 SER A O 1
ATOM 2384 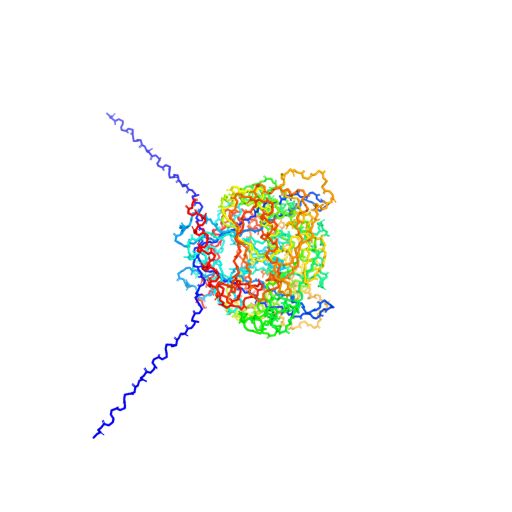N N . TYR A 1 309 ? 10.398 -19.641 -18.375 1 97.62 309 TYR A N 1
ATOM 2385 C CA . TYR A 1 309 ? 11.211 -20.75 -17.875 1 97.62 309 TYR A CA 1
ATOM 2386 C C . TYR A 1 309 ? 10.336 -21.844 -17.297 1 97.62 309 TYR A C 1
ATOM 2388 O O . TYR A 1 309 ? 10.727 -23.016 -17.266 1 97.62 309 TYR A O 1
ATOM 2396 N N . HIS A 1 310 ? 9.164 -21.531 -16.906 1 98.25 310 HIS A N 1
ATOM 2397 C CA . HIS A 1 310 ? 8.219 -22.484 -16.359 1 98.25 310 HIS A CA 1
ATOM 2398 C C . HIS A 1 310 ? 7.816 -23.531 -17.391 1 98.25 310 HIS A C 1
ATOM 2400 O O . HIS A 1 310 ? 7.402 -24.641 -17.047 1 98.25 310 HIS A O 1
ATOM 2406 N N . ALA A 1 311 ? 7.934 -23.203 -18.672 1 97.62 311 ALA A N 1
ATOM 2407 C CA . ALA A 1 311 ? 7.535 -24.125 -19.734 1 97.62 311 ALA A CA 1
ATOM 2408 C C . ALA A 1 311 ? 8.367 -25.391 -19.703 1 97.62 311 ALA A C 1
ATOM 2410 O O . ALA A 1 311 ? 7.961 -26.438 -20.234 1 97.62 311 ALA A O 1
ATOM 2411 N N . GLN A 1 312 ? 9.461 -25.359 -19 1 96.75 312 GLN A N 1
ATOM 2412 C CA . GLN A 1 312 ? 10.375 -26.5 -19 1 96.75 312 GLN A CA 1
ATOM 2413 C C . GLN A 1 312 ? 10.008 -27.5 -17.906 1 96.75 312 GLN A C 1
ATOM 2415 O O . GLN A 1 312 ? 10.438 -28.656 -17.938 1 96.75 312 GLN A O 1
ATOM 2420 N N . TYR A 1 313 ? 9.195 -27.047 -16.938 1 97.44 313 TYR A N 1
ATOM 2421 C CA . TYR A 1 313 ? 9.141 -27.953 -15.797 1 97.44 313 TYR A CA 1
ATOM 2422 C C . TYR A 1 313 ? 7.758 -27.953 -15.164 1 97.44 313 TYR A C 1
ATOM 2424 O O . TYR A 1 313 ? 7.488 -28.734 -14.234 1 97.44 313 TYR A O 1
ATOM 2432 N N . ASP A 1 314 ? 6.805 -27.109 -15.617 1 98.19 314 ASP A N 1
ATOM 2433 C CA . ASP A 1 314 ? 5.504 -27.062 -14.961 1 98.19 314 ASP A CA 1
ATOM 2434 C C . ASP A 1 314 ? 4.773 -28.391 -15.07 1 98.19 314 ASP A C 1
ATOM 2436 O O . ASP A 1 314 ? 3.916 -28.703 -14.242 1 98.19 314 ASP A O 1
ATOM 2440 N N . TYR A 1 315 ? 5.074 -29.219 -16.031 1 97.62 315 TYR A N 1
ATOM 2441 C CA . TYR A 1 315 ? 4.48 -30.547 -16.141 1 97.62 315 TYR A CA 1
ATOM 2442 C C . TYR A 1 315 ? 4.816 -31.406 -14.938 1 97.62 315 TYR A C 1
ATOM 2444 O O . TYR A 1 315 ? 4.105 -32.375 -14.625 1 97.62 315 TYR A O 1
ATOM 2452 N N . CYS A 1 316 ? 5.941 -31.062 -14.227 1 98.44 316 CYS A N 1
ATOM 2453 C CA . CYS A 1 316 ? 6.328 -31.812 -13.031 1 98.44 316 CYS A CA 1
ATOM 2454 C C . CYS A 1 316 ? 5.297 -31.641 -11.922 1 98.44 316 CYS A C 1
ATOM 2456 O O . CYS A 1 316 ? 5.098 -32.531 -11.109 1 98.44 316 CYS A O 1
ATOM 2458 N N . PHE A 1 317 ? 4.625 -30.422 -11.867 1 98.69 317 PHE A N 1
ATOM 2459 C CA . PHE A 1 317 ? 3.525 -30.25 -10.922 1 98.69 317 PHE A CA 1
ATOM 2460 C C . PHE A 1 317 ? 2.408 -31.25 -11.219 1 98.69 317 PHE A C 1
ATOM 2462 O O . PHE A 1 317 ? 1.845 -31.844 -10.297 1 98.69 317 PHE A O 1
ATOM 2469 N N . ILE A 1 318 ? 2.074 -31.391 -12.477 1 98.25 318 ILE A N 1
ATOM 2470 C CA . ILE A 1 318 ? 0.993 -32.281 -12.898 1 98.25 318 ILE A CA 1
ATOM 2471 C C . ILE A 1 318 ? 1.315 -33.719 -12.5 1 98.25 318 ILE A C 1
ATOM 2473 O O . ILE A 1 318 ? 0.463 -34.406 -11.953 1 98.25 318 ILE A O 1
ATOM 2477 N N . LYS A 1 319 ? 2.537 -34.156 -12.727 1 98.25 319 LYS A N 1
ATOM 2478 C CA . LYS A 1 319 ? 2.963 -35.5 -12.398 1 98.25 319 LYS A CA 1
ATOM 2479 C C . LYS A 1 319 ? 2.924 -35.75 -10.891 1 98.25 319 LYS A C 1
ATOM 2481 O O . LYS A 1 319 ? 2.414 -36.75 -10.43 1 98.25 319 LYS A O 1
ATOM 2486 N N . PHE A 1 320 ? 3.512 -34.875 -10.148 1 98.75 320 PHE A N 1
ATOM 2487 C CA . PHE A 1 320 ? 3.551 -34.969 -8.695 1 98.75 320 PHE A CA 1
ATOM 2488 C C . PHE A 1 320 ? 2.141 -35.062 -8.117 1 98.75 320 PHE A C 1
ATOM 2490 O O . PHE A 1 320 ? 1.853 -35.875 -7.266 1 98.75 320 PHE A O 1
ATOM 2497 N N . LEU A 1 321 ? 1.255 -34.062 -8.555 1 98.88 321 LEU A N 1
ATOM 2498 C CA . LEU A 1 321 ? -0.116 -34 -8.055 1 98.88 321 LEU A CA 1
ATOM 2499 C C . LEU A 1 321 ? -0.88 -35.281 -8.391 1 98.88 321 LEU A C 1
ATOM 2501 O O . LEU A 1 321 ? -1.588 -35.812 -7.543 1 98.88 321 LEU A O 1
ATOM 2505 N N . ALA A 1 322 ? -0.733 -35.75 -9.641 1 98.44 322 ALA A N 1
ATOM 2506 C CA . ALA A 1 322 ? -1.383 -37 -10.031 1 98.44 322 ALA A CA 1
ATOM 2507 C C . ALA A 1 322 ? -0.938 -38.156 -9.141 1 98.44 322 ALA A C 1
ATOM 2509 O O . ALA A 1 322 ? -1.761 -38.969 -8.703 1 98.44 322 ALA A O 1
ATOM 2510 N N . GLN A 1 323 ? 0.354 -38.281 -8.914 1 98.62 323 GLN A N 1
ATOM 2511 C CA . GLN A 1 323 ? 0.893 -39.281 -8.023 1 98.62 323 GLN A CA 1
ATOM 2512 C C . GLN A 1 323 ? 0.27 -39.188 -6.633 1 98.62 323 GLN A C 1
ATOM 2514 O O . GLN A 1 323 ? 0.018 -40.219 -5.988 1 98.62 323 GLN A O 1
ATOM 2519 N N . ALA A 1 324 ? 0.063 -38 -6.176 1 98.69 324 ALA A N 1
ATOM 2520 C CA . ALA A 1 324 ? -0.445 -37.719 -4.832 1 98.69 324 ALA A CA 1
ATOM 2521 C C . ALA A 1 324 ? -1.97 -37.812 -4.801 1 98.69 324 ALA A C 1
ATOM 2523 O O . ALA A 1 324 ? -2.592 -37.438 -3.795 1 98.69 324 ALA A O 1
ATOM 2524 N N . GLY A 1 325 ? -2.627 -38.125 -5.938 1 98.5 325 GLY A N 1
ATOM 2525 C CA . GLY A 1 325 ? -4.066 -38.312 -5.969 1 98.5 325 GLY A CA 1
ATOM 2526 C C . GLY A 1 325 ? -4.84 -37.062 -6.285 1 98.5 325 GLY A C 1
ATOM 2527 O O . GLY A 1 325 ? -6.043 -36.969 -6.023 1 98.5 325 GLY A O 1
ATOM 2528 N N . VAL A 1 326 ? -4.207 -36.062 -6.754 1 98.62 326 VAL A N 1
ATOM 2529 C CA . VAL A 1 326 ? -4.828 -34.781 -7.062 1 98.62 326 VAL A CA 1
ATOM 2530 C C . VAL A 1 326 ? -4.887 -34.562 -8.578 1 98.62 326 VAL A C 1
ATOM 2532 O O . VAL A 1 326 ? -3.863 -34.656 -9.258 1 98.62 326 VAL A O 1
ATOM 2535 N N . GLN A 1 327 ? -6.035 -34.344 -9.141 1 95.5 327 GLN A N 1
ATOM 2536 C CA . GLN A 1 327 ? -6.176 -34.062 -10.562 1 95.5 327 GLN A CA 1
ATOM 2537 C C . GLN A 1 327 ? -6.039 -32.562 -10.844 1 95.5 327 GLN A C 1
ATOM 2539 O O . GLN A 1 327 ? -6.746 -31.75 -10.25 1 95.5 327 GLN A O 1
ATOM 2544 N N . ALA A 1 328 ? -5.121 -32.188 -11.625 1 98.19 328 ALA A N 1
ATOM 2545 C CA . ALA A 1 328 ? -4.895 -30.812 -12.047 1 98.19 328 ALA A CA 1
ATOM 2546 C C . ALA A 1 328 ? -4.824 -30.719 -13.57 1 98.19 328 ALA A C 1
ATOM 2548 O O . ALA A 1 328 ? -4.355 -31.641 -14.242 1 98.19 328 ALA A O 1
ATOM 2549 N N . GLN A 1 329 ? -5.371 -29.641 -14.086 1 98.44 329 GLN A N 1
ATOM 2550 C CA . GLN A 1 329 ? -5.266 -29.359 -15.508 1 98.44 329 GLN A CA 1
ATOM 2551 C C . GLN A 1 329 ? -4.094 -28.438 -15.805 1 98.44 329 GLN A C 1
ATOM 2553 O O . GLN A 1 329 ? -3.775 -27.547 -15 1 98.44 329 GLN A O 1
ATOM 2558 N N . HIS A 1 330 ? -3.467 -28.703 -16.938 1 98.5 330 HIS A N 1
ATOM 2559 C CA . HIS A 1 330 ? -2.369 -27.859 -17.406 1 98.5 330 HIS A CA 1
ATOM 2560 C C . HIS A 1 330 ? -2.801 -26.984 -18.562 1 98.5 330 HIS A C 1
ATOM 2562 O O . HIS A 1 330 ? -3.199 -27.484 -19.609 1 98.5 330 HIS A O 1
ATOM 2568 N N . LEU A 1 331 ? -2.82 -25.703 -18.359 1 98.75 331 LEU A N 1
ATOM 2569 C CA . LEU A 1 331 ? -3.057 -24.734 -19.406 1 98.75 331 LEU A CA 1
ATOM 2570 C C . LEU A 1 331 ? -1.74 -24.219 -19.984 1 98.75 331 LEU A C 1
ATOM 2572 O O . LEU A 1 331 ? -1.214 -23.203 -19.531 1 98.75 331 LEU A O 1
ATOM 2576 N N . ASP A 1 332 ? -1.266 -24.922 -20.953 1 98.06 332 ASP A N 1
ATOM 2577 C CA . ASP A 1 332 ? -0.134 -24.453 -21.75 1 98.06 332 ASP A CA 1
ATOM 2578 C C . ASP A 1 332 ? -0.578 -23.422 -22.797 1 98.06 332 ASP A C 1
ATOM 2580 O O . ASP A 1 332 ? -1.168 -23.781 -23.812 1 98.06 332 ASP A O 1
ATOM 2584 N N . LEU A 1 333 ? -0.24 -22.188 -22.562 1 98.81 333 LEU A N 1
ATOM 2585 C CA . LEU A 1 333 ? -0.774 -21.109 -23.391 1 98.81 333 LEU A CA 1
ATOM 2586 C C . LEU A 1 333 ? -0.388 -21.297 -24.859 1 98.81 333 LEU A C 1
ATOM 2588 O O . LEU A 1 333 ? -1.217 -21.125 -25.75 1 98.81 333 LEU A O 1
ATOM 2592 N N . GLY A 1 334 ? 0.872 -21.672 -25.125 1 98 334 GLY A N 1
ATOM 2593 C CA . GLY A 1 334 ? 1.304 -21.891 -26.5 1 98 334 GLY A CA 1
ATOM 2594 C C . GLY A 1 334 ? 0.479 -22.938 -27.219 1 98 334 GLY A C 1
ATOM 2595 O O . GLY A 1 334 ? 0.113 -22.766 -28.375 1 98 334 GLY A O 1
ATOM 2596 N N . LYS A 1 335 ? 0.141 -24.016 -26.547 1 96.88 335 LYS A N 1
ATOM 2597 C CA . LYS A 1 335 ? -0.636 -25.109 -27.125 1 96.88 335 LYS A CA 1
ATOM 2598 C C . LYS A 1 335 ? -2.09 -24.688 -27.344 1 96.88 335 LYS A C 1
ATOM 2600 O O . LYS A 1 335 ? -2.811 -25.312 -28.125 1 96.88 335 LYS A O 1
ATOM 2605 N N . ARG A 1 336 ? -2.49 -23.672 -26.656 1 97.31 336 ARG A N 1
ATOM 2606 C CA . ARG A 1 336 ? -3.852 -23.156 -26.797 1 97.31 336 ARG A CA 1
ATOM 2607 C C . ARG A 1 336 ? -3.904 -22 -27.781 1 97.31 336 ARG A C 1
ATOM 2609 O O . ARG A 1 336 ? -4.926 -21.312 -27.891 1 97.31 336 ARG A O 1
ATOM 2616 N N . GLY A 1 337 ? -2.83 -21.688 -28.406 1 98.19 337 GLY A N 1
ATOM 2617 C CA . GLY A 1 337 ? -2.797 -20.656 -29.438 1 98.19 337 GLY A CA 1
ATOM 2618 C C . GLY A 1 337 ? -2.527 -19.266 -28.891 1 98.19 337 GLY A C 1
ATOM 2619 O O . GLY A 1 337 ? -2.74 -18.266 -29.578 1 98.19 337 GLY A O 1
ATOM 2620 N N . ILE A 1 338 ? -2.227 -19.141 -27.672 1 98.75 338 ILE A N 1
ATOM 2621 C CA . ILE A 1 338 ? -1.8 -17.891 -27.062 1 98.75 338 ILE A CA 1
ATOM 2622 C C . ILE A 1 338 ? -0.279 -17.859 -26.922 1 98.75 338 ILE A C 1
ATOM 2624 O O . ILE A 1 338 ? 0.283 -18.547 -26.062 1 98.75 338 ILE A O 1
ATOM 2628 N N . HIS A 1 339 ? 0.37 -17.047 -27.75 1 98.69 339 HIS A N 1
ATOM 2629 C CA . HIS A 1 339 ? 1.812 -17.188 -27.922 1 98.69 339 HIS A CA 1
ATOM 2630 C C . HIS A 1 339 ? 2.557 -15.984 -27.359 1 98.69 339 HIS A C 1
ATOM 2632 O O . HIS A 1 339 ? 1.973 -14.914 -27.172 1 98.69 339 HIS A O 1
ATOM 2638 N N . GLY A 1 340 ? 3.789 -16.234 -26.938 1 98.75 340 GLY A N 1
ATOM 2639 C CA . GLY A 1 340 ? 4.742 -15.148 -26.719 1 98.75 340 GLY A CA 1
ATOM 2640 C C . GLY A 1 340 ? 4.848 -14.727 -25.266 1 98.75 340 GLY A C 1
ATOM 2641 O O . GLY A 1 340 ? 5.645 -13.852 -24.922 1 98.75 340 GLY A O 1
ATOM 2642 N N . ASN A 1 341 ? 4.105 -15.398 -24.375 1 98.88 341 ASN A N 1
ATOM 2643 C CA . ASN A 1 341 ? 4.035 -14.93 -22.984 1 98.88 341 ASN A CA 1
ATOM 2644 C C . ASN A 1 341 ? 5.18 -15.477 -22.156 1 98.88 341 ASN A C 1
ATOM 2646 O O . ASN A 1 341 ? 5.562 -16.641 -22.297 1 98.88 341 ASN A O 1
ATOM 2650 N N . ALA A 1 342 ? 5.68 -14.633 -21.297 1 98.5 342 ALA A N 1
ATOM 2651 C CA . ALA A 1 342 ? 6.617 -15.023 -20.25 1 98.5 342 ALA A CA 1
ATOM 2652 C C . ALA A 1 342 ? 5.961 -14.961 -18.875 1 98.5 342 ALA A C 1
ATOM 2654 O O . ALA A 1 342 ? 4.789 -15.32 -18.719 1 98.5 342 ALA A O 1
ATOM 26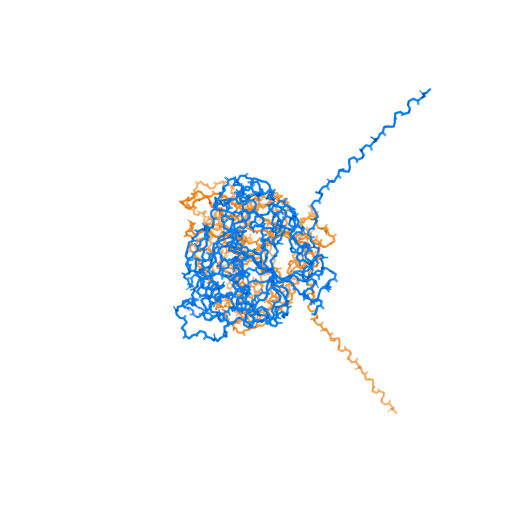55 N N . HIS A 1 343 ? 6.699 -14.555 -17.875 1 98.5 343 HIS A N 1
ATOM 2656 C CA . HIS A 1 343 ? 6.336 -14.805 -16.484 1 98.5 343 HIS A CA 1
ATOM 2657 C C . HIS A 1 343 ? 5.277 -13.812 -16 1 98.5 343 HIS A C 1
ATOM 2659 O O . HIS A 1 343 ? 4.523 -14.109 -15.07 1 98.5 343 HIS A O 1
ATOM 2665 N N . LEU A 1 344 ? 5.18 -12.586 -16.531 1 98.69 344 LEU A N 1
ATOM 2666 C CA . LEU A 1 344 ? 4.258 -11.547 -16.062 1 98.69 344 LEU A CA 1
ATOM 2667 C C . LEU A 1 344 ? 3.066 -11.422 -17 1 98.69 344 LEU A C 1
ATOM 2669 O O . LEU A 1 344 ? 2.781 -10.336 -17.516 1 98.69 344 LEU A O 1
ATOM 2673 N N . GLN A 1 345 ? 2.348 -12.445 -17.125 1 98.69 345 GLN A N 1
ATOM 2674 C CA . GLN A 1 345 ? 1.281 -12.617 -18.109 1 98.69 345 GLN A CA 1
ATOM 2675 C C . GLN A 1 345 ? 0.247 -11.5 -18 1 98.69 345 GLN A C 1
ATOM 2677 O O . GLN A 1 345 ? -0.229 -10.984 -19.016 1 98.69 345 GLN A O 1
ATOM 2682 N N . PHE A 1 346 ? -0.079 -11.016 -16.828 1 98.69 346 PHE A N 1
ATOM 2683 C CA . PHE A 1 346 ? -1.133 -10.039 -16.578 1 98.69 346 PHE A CA 1
ATOM 2684 C C . PHE A 1 346 ? -0.691 -8.641 -16.984 1 98.69 346 PHE A C 1
ATOM 2686 O O . PHE A 1 346 ? -1.5 -7.715 -17.016 1 98.69 346 PHE A O 1
ATOM 2693 N N . LEU A 1 347 ? 0.578 -8.445 -17.297 1 98.56 347 LEU A N 1
ATOM 2694 C CA . LEU A 1 347 ? 1.099 -7.148 -17.703 1 98.56 347 LEU A CA 1
ATOM 2695 C C . LEU A 1 347 ? 1.417 -7.141 -19.203 1 98.56 347 LEU A C 1
ATOM 2697 O O . LEU A 1 347 ? 1.807 -6.109 -19.75 1 98.56 347 LEU A O 1
ATOM 2701 N N . GLU A 1 348 ? 1.263 -8.297 -19.859 1 98.62 348 GLU A N 1
ATOM 2702 C CA . GLU A 1 348 ? 1.653 -8.445 -21.25 1 98.62 348 GLU A CA 1
ATOM 2703 C C . GLU A 1 348 ? 0.518 -8.039 -22.188 1 98.62 348 GLU A C 1
ATOM 2705 O O . GLU A 1 348 ? -0.634 -7.926 -21.766 1 98.62 348 GLU A O 1
ATOM 2710 N N . GLN A 1 349 ? 0.814 -7.824 -23.469 1 98.31 349 GLN A N 1
ATOM 2711 C CA . GLN A 1 349 ? -0.063 -7.184 -24.438 1 98.31 349 GLN A CA 1
ATOM 2712 C C . GLN A 1 349 ? -1.35 -7.98 -24.641 1 98.31 349 GLN A C 1
ATOM 2714 O O . GLN A 1 349 ? -2.416 -7.406 -24.859 1 98.31 349 GLN A O 1
ATOM 2719 N N . ASN A 1 350 ? -1.276 -9.25 -24.562 1 98.25 350 ASN A N 1
ATOM 2720 C CA . ASN A 1 350 ? -2.451 -10.078 -24.812 1 98.25 350 ASN A CA 1
ATOM 2721 C C . ASN A 1 350 ? -3.043 -10.617 -23.516 1 98.25 350 ASN A C 1
ATOM 2723 O O . ASN A 1 350 ? -3.674 -11.68 -23.516 1 98.25 350 ASN A O 1
ATOM 2727 N N . SER A 1 351 ? -2.822 -9.953 -22.406 1 98.31 351 SER A N 1
ATOM 2728 C CA . SER A 1 351 ? -3.221 -10.414 -21.078 1 98.31 351 SER A CA 1
ATOM 2729 C C . SER A 1 351 ? -4.73 -10.609 -21 1 98.31 351 SER A C 1
ATOM 2731 O O . SER A 1 351 ? -5.203 -11.516 -20.312 1 98.31 351 SER A O 1
ATOM 2733 N N . ASP A 1 352 ? -5.527 -9.805 -21.719 1 98 352 ASP A N 1
ATOM 2734 C CA . ASP A 1 352 ? -6.98 -9.93 -21.688 1 98 352 ASP A CA 1
ATOM 2735 C C . ASP A 1 352 ? -7.43 -11.273 -22.234 1 98 352 ASP A C 1
ATOM 2737 O O . ASP A 1 352 ? -8.422 -11.844 -21.781 1 98 352 ASP A O 1
ATOM 2741 N N . ARG A 1 353 ? -6.73 -11.703 -23.25 1 98.44 353 ARG A N 1
ATOM 2742 C CA . ARG A 1 353 ? -7.047 -13.016 -23.812 1 98.44 353 ARG A CA 1
ATOM 2743 C C . ARG A 1 353 ? -6.855 -14.117 -22.781 1 98.44 353 ARG A C 1
ATOM 2745 O O . ARG A 1 353 ? -7.676 -15.031 -22.672 1 98.44 353 ARG A O 1
ATOM 2752 N N . ILE A 1 354 ? -5.805 -14.023 -22.031 1 98.88 354 ILE A N 1
ATOM 2753 C CA . ILE A 1 354 ? -5.523 -15 -20.984 1 98.88 354 ILE A CA 1
ATOM 2754 C C . ILE A 1 354 ? -6.609 -14.93 -19.922 1 98.88 354 ILE A C 1
ATOM 2756 O O . ILE A 1 354 ? -7.137 -15.961 -19.484 1 98.88 354 ILE A O 1
ATOM 2760 N N . ALA A 1 355 ? -6.988 -13.703 -19.469 1 98.81 355 ALA A N 1
ATOM 2761 C CA . ALA A 1 355 ? -8.07 -13.539 -18.5 1 98.81 355 ALA A CA 1
ATOM 2762 C C . ALA A 1 355 ? -9.352 -14.219 -18.984 1 98.81 355 ALA A C 1
ATOM 2764 O O . ALA A 1 355 ? -10.062 -14.852 -18.203 1 98.81 355 ALA A O 1
ATOM 2765 N N . GLY A 1 356 ? -9.594 -14.047 -20.266 1 98.69 356 GLY A N 1
ATOM 2766 C CA . GLY A 1 356 ? -10.773 -14.68 -20.844 1 98.69 356 GLY A CA 1
ATOM 2767 C C . GLY A 1 356 ? -10.75 -16.188 -20.734 1 98.69 356 GLY A C 1
ATOM 2768 O O . GLY A 1 356 ? -11.766 -16.812 -20.391 1 98.69 356 GLY A O 1
ATOM 2769 N N . VAL A 1 357 ? -9.641 -16.812 -21.031 1 98.75 357 VAL A N 1
ATOM 2770 C CA . VAL A 1 357 ? -9.5 -18.266 -20.953 1 98.75 357 VAL A CA 1
ATOM 2771 C C . VAL A 1 357 ? -9.664 -18.719 -19.516 1 98.75 357 VAL A C 1
ATOM 2773 O O . VAL A 1 357 ? -10.312 -19.734 -19.25 1 98.75 357 VAL A O 1
ATOM 2776 N N . LEU A 1 358 ? -9.094 -18.016 -18.547 1 98.88 358 LEU A N 1
ATOM 2777 C CA . LEU A 1 358 ? -9.234 -18.344 -17.141 1 98.88 358 LEU A CA 1
ATOM 2778 C C . LEU A 1 358 ? -10.688 -18.234 -16.688 1 98.88 358 LEU A C 1
ATOM 2780 O O . LEU A 1 358 ? -11.188 -19.109 -15.984 1 98.88 358 LEU A O 1
ATOM 2784 N N . HIS A 1 359 ? -11.328 -17.172 -17.109 1 98.69 359 HIS A N 1
ATOM 2785 C CA . HIS A 1 359 ? -12.734 -16.969 -16.797 1 98.69 359 HIS A CA 1
ATOM 2786 C C . HIS A 1 359 ? -13.594 -18.125 -17.312 1 98.69 359 HIS A C 1
ATOM 2788 O O . HIS A 1 359 ? -14.477 -18.609 -16.594 1 98.69 359 HIS A O 1
ATOM 2794 N N . GLU A 1 360 ? -13.344 -18.547 -18.516 1 98.31 360 GLU A N 1
ATOM 2795 C CA . GLU A 1 360 ? -14.07 -19.672 -19.094 1 98.31 360 GLU A CA 1
ATOM 2796 C C . GLU A 1 360 ? -13.859 -20.938 -18.266 1 98.31 360 GLU A C 1
ATOM 2798 O O . GLU A 1 360 ? -14.82 -21.656 -17.969 1 98.31 360 GLU A O 1
ATOM 2803 N N . TRP A 1 361 ? -12.656 -21.172 -17.906 1 98.69 361 TRP A N 1
ATOM 2804 C CA . TRP A 1 361 ? -12.344 -22.344 -17.109 1 98.69 361 TRP A CA 1
ATOM 2805 C C . TRP A 1 361 ? -13.055 -22.281 -15.758 1 98.69 361 TRP A C 1
ATOM 2807 O O . TRP A 1 361 ? -13.602 -23.281 -15.289 1 98.69 361 TRP A O 1
ATOM 2817 N N . ILE A 1 362 ? -13.016 -21.125 -15.078 1 98.62 362 ILE A N 1
ATOM 2818 C CA . ILE A 1 362 ? -13.688 -20.922 -13.805 1 98.62 362 ILE A CA 1
ATOM 2819 C C . ILE A 1 362 ? -15.164 -21.281 -13.93 1 98.62 362 ILE A C 1
ATOM 2821 O O . ILE A 1 362 ? -15.711 -22.016 -13.094 1 98.62 362 ILE A O 1
ATOM 2825 N N . GLY A 1 363 ? -15.812 -20.797 -14.977 1 97.62 363 GLY A N 1
ATOM 2826 C CA . GLY A 1 363 ? -17.219 -21.094 -15.195 1 97.62 363 GLY A CA 1
ATOM 2827 C C . GLY A 1 363 ? -17.5 -22.578 -15.312 1 97.62 363 GLY A C 1
ATOM 2828 O O . GLY A 1 363 ? -18.516 -23.062 -14.797 1 97.62 363 GLY A O 1
ATOM 2829 N N . ASN A 1 364 ? -16.594 -23.266 -15.945 1 96.94 364 ASN A N 1
ATOM 2830 C CA . ASN A 1 364 ? -16.766 -24.703 -16.188 1 96.94 364 ASN A CA 1
ATOM 2831 C C . ASN A 1 364 ? -16.672 -25.5 -14.898 1 96.94 364 ASN A C 1
ATOM 2833 O O . ASN A 1 364 ? -17.359 -26.516 -14.742 1 96.94 364 ASN A O 1
ATOM 2837 N N . VAL A 1 365 ? -15.898 -25.016 -13.961 1 94.88 365 VAL A N 1
ATOM 2838 C CA . VAL A 1 365 ? -15.648 -25.859 -12.797 1 94.88 365 VAL A CA 1
ATOM 2839 C C . VAL A 1 365 ? -16.516 -25.406 -11.625 1 94.88 365 VAL A C 1
ATOM 2841 O O . VAL A 1 365 ? -16.609 -26.094 -10.609 1 94.88 365 VAL A O 1
ATOM 2844 N N . THR A 1 366 ? -16.984 -24.203 -11.672 1 88 366 THR A N 1
ATOM 2845 C CA . THR A 1 366 ? -17.812 -23.734 -10.57 1 88 366 THR A CA 1
ATOM 2846 C C . THR A 1 366 ? -19.297 -24.031 -10.844 1 88 366 THR A C 1
ATOM 2848 O O . THR A 1 366 ? -20.141 -23.875 -9.953 1 88 366 THR A O 1
ATOM 2851 N N . LYS A 1 367 ? -19.844 -24.188 -12.07 1 72.25 367 LYS A N 1
ATOM 2852 C CA . LYS A 1 367 ? -21.219 -24.562 -12.383 1 72.25 367 LYS A CA 1
ATOM 2853 C C . LYS A 1 367 ? -21.531 -25.969 -11.844 1 72.25 367 LYS A C 1
ATOM 2855 O O . LYS A 1 367 ? -22.688 -26.281 -11.562 1 72.25 367 LYS A O 1
ATOM 2860 N N . THR A 1 368 ? -20.641 -26.797 -11.555 1 50.97 368 THR A N 1
ATOM 2861 C CA . THR A 1 368 ? -20.953 -28.156 -11.125 1 50.97 368 THR A CA 1
ATOM 2862 C C . THR A 1 368 ? -21.156 -28.219 -9.617 1 50.97 368 THR A C 1
ATOM 2864 O O . THR A 1 368 ? -20.453 -27.547 -8.867 1 50.97 368 THR A O 1
ATOM 2867 N N . MET B 1 1 ? -68 11.93 30.625 1 30.25 1 MET B N 1
ATOM 2868 C CA . MET B 1 1 ? -66.688 12.469 30.453 1 30.25 1 MET B CA 1
ATOM 2869 C C . MET B 1 1 ? -65.688 11.391 29.969 1 30.25 1 MET B C 1
ATOM 2871 O O . MET B 1 1 ? -65.25 10.547 30.766 1 30.25 1 MET B O 1
ATOM 2875 N N . GLN B 1 2 ? -66 10.812 28.75 1 37.56 2 GLN B N 1
ATOM 2876 C CA . GLN B 1 2 ? -65.188 9.797 28.078 1 37.56 2 GLN B CA 1
ATOM 2877 C C . GLN B 1 2 ? -63.781 10.297 27.781 1 37.56 2 GLN B C 1
ATOM 2879 O O . GLN B 1 2 ? -63.594 11.336 27.141 1 37.56 2 GLN B O 1
ATOM 2884 N N . LEU B 1 3 ? -62.844 9.906 28.672 1 41.44 3 LEU B N 1
ATOM 2885 C CA . LEU B 1 3 ? -61.406 10.211 28.594 1 41.44 3 LEU B CA 1
ATOM 2886 C C . LEU B 1 3 ? -60.812 9.609 27.328 1 41.44 3 LEU B C 1
ATOM 2888 O O . LEU B 1 3 ? -60.812 8.391 27.141 1 41.44 3 LEU B O 1
ATOM 2892 N N . VAL B 1 4 ? -60.906 10.281 26.25 1 42.94 4 VAL B N 1
ATOM 2893 C CA . VAL B 1 4 ? -60.188 9.914 25.031 1 42.94 4 VAL B CA 1
ATOM 2894 C C . VAL B 1 4 ? -58.688 9.938 25.312 1 42.94 4 VAL B C 1
ATOM 2896 O O . VAL B 1 4 ? -58.125 10.984 25.641 1 42.94 4 VAL B O 1
ATOM 2899 N N . LEU B 1 5 ? -58.094 8.797 25.734 1 38.88 5 LEU B N 1
ATOM 2900 C CA . LEU B 1 5 ? -56.656 8.586 25.828 1 38.88 5 LEU B CA 1
ATOM 2901 C C . LEU B 1 5 ? -56 8.633 24.453 1 38.88 5 LEU B C 1
ATOM 2903 O O . LEU B 1 5 ? -56.312 7.805 23.594 1 38.88 5 LEU B O 1
ATOM 2907 N N . ALA B 1 6 ? -55.656 9.82 24.047 1 38.34 6 ALA B N 1
ATOM 2908 C CA . ALA B 1 6 ? -54.844 9.977 22.844 1 38.34 6 ALA B CA 1
ATOM 2909 C C . ALA B 1 6 ? -53.531 9.227 22.969 1 38.34 6 ALA B C 1
ATOM 2911 O O . ALA B 1 6 ? -52.719 9.508 23.859 1 38.34 6 ALA B O 1
ATOM 2912 N N . VAL B 1 7 ? -53.406 8 22.453 1 36.62 7 VAL B N 1
ATOM 2913 C CA . VAL B 1 7 ? -52.188 7.227 22.297 1 36.62 7 VAL B CA 1
ATOM 2914 C C . VAL B 1 7 ? -51.25 7.93 21.328 1 36.62 7 VAL B C 1
ATOM 2916 O O . VAL B 1 7 ? -51.594 8.125 20.156 1 36.62 7 VAL B O 1
ATOM 2919 N N . CYS B 1 8 ? -50.438 8.82 21.797 1 30.39 8 CYS B N 1
ATOM 2920 C CA . CYS B 1 8 ? -49.375 9.336 20.938 1 30.39 8 CYS B CA 1
ATOM 2921 C C . CYS B 1 8 ? -48.406 8.219 20.547 1 30.39 8 CYS B C 1
ATOM 2923 O O . CYS B 1 8 ? -47.719 7.652 21.406 1 30.39 8 CYS B O 1
ATOM 2925 N N . LEU B 1 9 ? -48.656 7.523 19.484 1 33.72 9 LEU B N 1
ATOM 2926 C CA . LEU B 1 9 ? -47.688 6.613 18.906 1 33.72 9 LEU B CA 1
ATOM 2927 C C . LEU B 1 9 ? -46.375 7.344 18.578 1 33.72 9 LEU B C 1
ATOM 2929 O O . LEU B 1 9 ? -46.344 8.211 17.703 1 33.72 9 LEU B O 1
ATOM 2933 N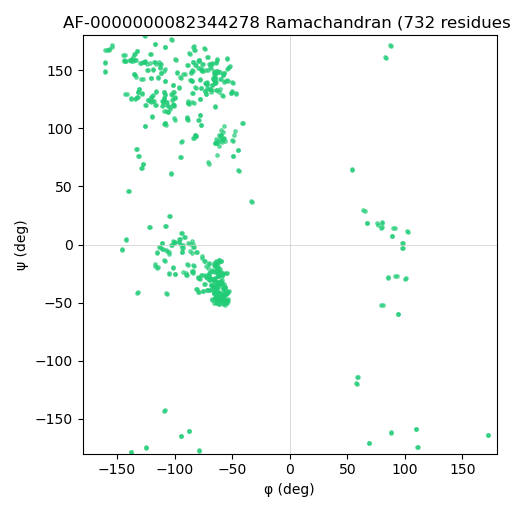 N . LEU B 1 10 ? -45.5 7.375 19.516 1 30.98 10 LEU B N 1
ATOM 2934 C CA . LEU B 1 10 ? -44.125 7.785 19.234 1 30.98 10 LEU B CA 1
ATOM 2935 C C . LEU B 1 10 ? -43.5 6.895 18.172 1 30.98 10 LEU B C 1
ATOM 2937 O O . LEU B 1 10 ? -43.281 5.695 18.391 1 30.98 10 LEU B O 1
ATOM 2941 N N . PHE B 1 11 ? -43.625 7.281 16.938 1 30.36 11 PHE B N 1
ATOM 2942 C CA . PHE B 1 11 ? -42.812 6.672 15.906 1 30.36 11 PHE B CA 1
ATOM 2943 C C . PHE B 1 11 ? -41.312 6.906 16.188 1 30.36 11 PHE B C 1
ATOM 2945 O O . PHE B 1 11 ? -40.844 8.039 16.109 1 30.36 11 PHE B O 1
ATOM 2952 N N . VAL B 1 12 ? -40.719 6.027 16.922 1 32.44 12 VAL B N 1
ATOM 2953 C CA . VAL B 1 12 ? -39.281 5.988 16.953 1 32.44 12 VAL B CA 1
ATOM 2954 C C . VAL B 1 12 ? -38.719 5.695 15.555 1 32.44 12 VAL B C 1
ATOM 2956 O O . VAL B 1 12 ? -38.969 4.617 15.008 1 32.44 12 VAL B O 1
ATOM 2959 N N . ALA B 1 13 ? -38.406 6.699 14.852 1 31.64 13 ALA B N 1
ATOM 2960 C CA . ALA B 1 13 ? -37.562 6.477 13.68 1 31.64 13 ALA B CA 1
ATOM 2961 C C . ALA B 1 13 ? -36.344 5.641 14.039 1 31.64 13 ALA B C 1
ATOM 2963 O O . ALA B 1 13 ? -35.469 6.094 14.789 1 31.64 13 ALA B O 1
ATOM 2964 N N . LEU B 1 14 ? -36.438 4.391 13.961 1 30.36 14 LEU B N 1
ATOM 2965 C CA . LEU B 1 14 ? -35.219 3.602 13.922 1 30.36 14 LEU B CA 1
ATOM 2966 C C . LEU B 1 14 ? -34.25 4.148 12.875 1 30.36 14 LEU B C 1
ATOM 2968 O O . LEU B 1 14 ? -34.5 4.031 11.672 1 30.36 14 LEU B O 1
ATOM 2972 N N . VAL B 1 15 ? -33.562 5.27 13.188 1 30.88 15 VAL B N 1
ATOM 2973 C CA . VAL B 1 15 ? -32.375 5.535 12.406 1 30.88 15 VAL B CA 1
ATOM 2974 C C . VAL B 1 15 ? -31.562 4.254 12.258 1 30.88 15 VAL B C 1
ATOM 2976 O O . VAL B 1 15 ? -30.906 3.805 13.203 1 30.88 15 VAL B O 1
ATOM 2979 N N . GLN B 1 16 ? -32.031 3.297 11.656 1 33.44 16 GLN B N 1
ATOM 2980 C CA . GLN B 1 16 ? -31.094 2.248 11.258 1 33.44 16 GLN B CA 1
ATOM 2981 C C . GLN B 1 16 ? -29.828 2.84 10.648 1 33.44 16 GLN B C 1
ATOM 2983 O O . GLN B 1 16 ? -29.875 3.545 9.641 1 33.44 16 GLN B O 1
ATOM 2988 N N . GLY B 1 17 ? -28.828 3.316 11.32 1 37.34 17 GLY B N 1
ATOM 2989 C CA . GLY B 1 17 ? -27.5 3.729 10.914 1 37.34 17 GLY B CA 1
ATOM 2990 C C . GLY B 1 17 ? -26.938 2.914 9.758 1 37.34 17 GLY B C 1
ATOM 2991 O O . GLY B 1 17 ? -26.172 1.971 9.969 1 37.34 17 GLY B O 1
ATOM 2992 N N . GLY B 1 18 ? -27.578 2.508 8.852 1 43.75 18 GLY B N 1
ATOM 2993 C CA . GLY B 1 18 ? -26.984 1.762 7.758 1 43.75 18 GLY B CA 1
ATOM 2994 C C . GLY B 1 18 ? -25.734 2.418 7.195 1 43.75 18 GLY B C 1
ATOM 2995 O O . GLY B 1 18 ? -25.766 3.584 6.797 1 43.75 18 GLY B O 1
ATOM 2996 N N . SER B 1 19 ? -24.578 2.051 7.648 1 58.41 19 SER B N 1
ATOM 2997 C CA . SER B 1 19 ? -23.297 2.588 7.207 1 58.41 19 SER B CA 1
ATOM 2998 C C . SER B 1 19 ? -23.281 2.789 5.695 1 58.41 19 SER B C 1
ATOM 3000 O O . SER B 1 19 ? -23.594 1.872 4.938 1 58.41 19 SER B O 1
ATOM 3002 N N . ALA B 1 20 ? -23.391 4.027 5.148 1 76.06 20 ALA B N 1
ATOM 3003 C CA . ALA B 1 20 ? -23.344 4.387 3.734 1 76.06 20 ALA B CA 1
ATOM 3004 C C . ALA B 1 20 ? -22.172 3.699 3.029 1 76.06 20 ALA B C 1
ATOM 3006 O O . ALA B 1 20 ? -21.062 3.631 3.568 1 76.06 20 ALA B O 1
ATOM 3007 N N . ALA B 1 21 ? -22.5 3.049 1.883 1 89.75 21 ALA B N 1
ATOM 3008 C CA . ALA B 1 21 ? -21.5 2.398 1.037 1 89.75 21 ALA B CA 1
ATOM 3009 C C . ALA B 1 21 ? -20.438 3.393 0.58 1 89.75 21 ALA B C 1
ATOM 3011 O O . ALA B 1 21 ? -20.703 4.594 0.483 1 89.75 21 ALA B O 1
ATOM 3012 N N . GLU B 1 22 ? -19.203 2.967 0.436 1 97.56 22 GLU B N 1
ATOM 3013 C CA . GLU B 1 22 ? -18.156 3.781 -0.17 1 97.56 22 GLU B CA 1
ATOM 3014 C C . GLU B 1 22 ? -18.578 4.312 -1.533 1 97.56 22 GLU B C 1
ATOM 3016 O O . GLU B 1 22 ? -19.422 3.713 -2.201 1 97.56 22 GLU B O 1
ATOM 3021 N N . ALA B 1 23 ? -18.062 5.398 -1.927 1 98.19 23 ALA B N 1
ATOM 3022 C CA . ALA B 1 23 ? -18.438 6.047 -3.182 1 98.19 23 ALA B CA 1
ATOM 3023 C C . ALA B 1 23 ? -18 5.211 -4.383 1 98.19 23 ALA B C 1
ATOM 3025 O O . ALA B 1 23 ? -16.906 4.641 -4.383 1 98.19 23 ALA B O 1
ATOM 3026 N N . LEU B 1 24 ? -18.891 5.102 -5.379 1 98 24 LEU B N 1
ATOM 3027 C CA . LEU B 1 24 ? -18.516 4.531 -6.672 1 98 24 LEU B CA 1
ATOM 3028 C C . LEU B 1 24 ? -17.453 5.379 -7.363 1 98 24 LEU B C 1
ATOM 3030 O O . LEU B 1 24 ? -17.594 6.605 -7.441 1 98 24 LEU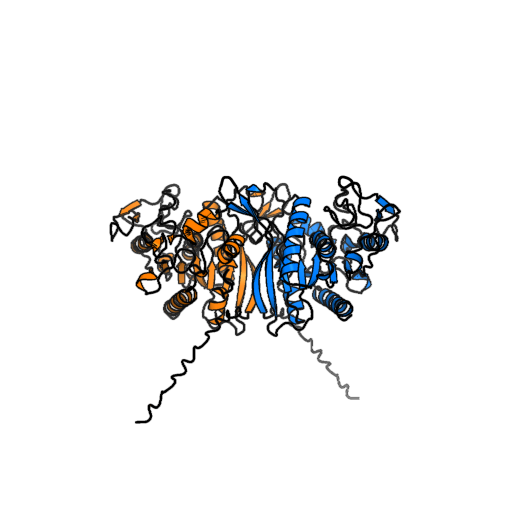 B O 1
ATOM 3034 N N . HIS B 1 25 ? -16.406 4.746 -7.867 1 98.56 25 HIS B N 1
ATOM 3035 C CA . HIS B 1 25 ? -15.336 5.488 -8.508 1 98.56 25 HIS B CA 1
ATOM 3036 C C . HIS B 1 25 ? -14.523 4.594 -9.438 1 98.56 25 HIS B C 1
ATOM 3038 O O . HIS B 1 25 ? -14.773 3.387 -9.516 1 98.56 25 HIS B O 1
ATOM 3044 N N . ARG B 1 26 ? -13.688 5.195 -10.266 1 98.19 26 ARG B N 1
ATOM 3045 C CA . ARG B 1 26 ? -12.609 4.523 -10.977 1 98.19 26 ARG B CA 1
ATOM 3046 C C . ARG B 1 26 ? -11.266 4.781 -10.305 1 98.19 26 ARG B C 1
ATOM 3048 O O . ARG B 1 26 ? -10.992 5.895 -9.852 1 98.19 26 ARG B O 1
ATOM 3055 N N . ARG B 1 27 ? -10.469 3.762 -10.195 1 98.25 27 ARG B N 1
ATOM 3056 C CA . ARG B 1 27 ? -9.156 3.908 -9.57 1 98.25 27 ARG B CA 1
ATOM 3057 C C . ARG B 1 27 ? -8.039 3.633 -10.57 1 98.25 27 ARG B C 1
ATOM 3059 O O . ARG B 1 27 ? -8.102 2.66 -11.328 1 98.25 27 ARG B O 1
ATOM 3066 N N . GLU B 1 28 ? -7.094 4.457 -10.648 1 98.25 28 GLU B N 1
ATOM 3067 C CA . GLU B 1 28 ? -5.773 4.258 -11.234 1 98.25 28 GLU B CA 1
ATOM 3068 C C . GLU B 1 28 ? -4.672 4.473 -10.203 1 98.25 28 GLU B C 1
ATOM 3070 O O . GLU B 1 28 ? -4.93 4.969 -9.102 1 98.25 28 GLU B O 1
ATOM 3075 N N . TYR B 1 29 ? -3.506 4.02 -10.516 1 98.56 29 TYR B N 1
ATOM 3076 C CA . TYR B 1 29 ? -2.348 4.348 -9.695 1 98.56 29 TYR B CA 1
ATOM 3077 C C . TYR B 1 29 ? -1.137 4.668 -10.562 1 98.56 29 TYR B C 1
ATOM 3079 O O . TYR B 1 29 ? -1.099 4.309 -11.742 1 98.56 29 TYR B O 1
ATOM 3087 N N . PHE B 1 30 ? -0.198 5.371 -10.016 1 98.75 30 PHE B N 1
ATOM 3088 C CA . PHE B 1 30 ? 1.088 5.621 -10.656 1 98.75 30 PHE B CA 1
ATOM 3089 C C . PHE B 1 30 ? 2.154 5.949 -9.617 1 98.75 30 PHE B C 1
ATOM 3091 O O . PHE B 1 30 ? 1.853 6.09 -8.43 1 98.75 30 PHE B O 1
ATOM 3098 N N . TYR B 1 31 ? 3.373 5.941 -10.062 1 98.81 31 TYR B N 1
ATOM 3099 C CA . TYR B 1 31 ? 4.492 6.383 -9.234 1 98.81 31 TYR B CA 1
ATOM 3100 C C . TYR B 1 31 ? 5.086 7.68 -9.773 1 98.81 31 TYR B C 1
ATOM 3102 O O . TYR B 1 31 ? 5.074 7.922 -10.977 1 98.81 31 TYR B O 1
ATOM 3110 N N . VAL B 1 32 ? 5.559 8.477 -8.891 1 98.81 32 VAL B N 1
ATOM 3111 C CA . VAL B 1 32 ? 6.238 9.719 -9.242 1 98.81 32 VAL B CA 1
ATOM 3112 C C . VAL B 1 32 ? 7.527 9.844 -8.438 1 98.81 32 VAL B C 1
ATOM 3114 O O . VAL B 1 32 ? 7.664 9.25 -7.367 1 98.81 32 VAL B O 1
ATOM 3117 N N . GLY B 1 33 ? 8.406 10.633 -8.945 1 98.31 33 GLY B N 1
ATOM 3118 C CA . GLY B 1 33 ? 9.688 10.812 -8.281 1 98.31 33 GLY B CA 1
ATOM 3119 C C . GLY B 1 33 ? 10.57 9.578 -8.336 1 98.31 33 GLY B C 1
ATOM 3120 O O . GLY B 1 33 ? 10.281 8.641 -9.078 1 98.31 33 GLY B O 1
ATOM 3121 N N . GLY B 1 34 ? 11.648 9.641 -7.586 1 98.12 34 GLY B N 1
ATOM 3122 C CA . GLY B 1 34 ? 12.594 8.539 -7.508 1 98.12 34 GLY B CA 1
ATOM 3123 C C . GLY B 1 34 ? 13.656 8.586 -8.586 1 98.12 34 GLY B C 1
ATOM 3124 O O . GLY B 1 34 ? 13.609 9.43 -9.477 1 98.12 34 GLY B O 1
ATOM 3125 N N . GLU B 1 35 ? 14.594 7.723 -8.438 1 98.25 35 GLU B N 1
ATOM 3126 C CA . GLU B 1 35 ? 15.711 7.633 -9.383 1 98.25 35 GLU B CA 1
ATOM 3127 C C . GLU B 1 35 ? 16.406 6.277 -9.281 1 98.25 35 GLU B C 1
ATOM 3129 O O . GLU B 1 35 ? 16.266 5.57 -8.281 1 98.25 35 GLU B O 1
ATOM 3134 N N . TYR B 1 36 ? 17.062 5.898 -10.359 1 98.44 36 TYR B N 1
ATOM 3135 C CA . TYR B 1 36 ? 17.875 4.688 -10.344 1 98.44 36 TYR B CA 1
ATOM 3136 C C . TYR B 1 36 ? 19.141 4.895 -9.531 1 98.44 36 TYR B C 1
ATOM 3138 O O . TYR B 1 36 ? 19.75 5.965 -9.578 1 98.44 36 TYR B O 1
ATOM 3146 N N . LEU B 1 37 ? 19.5 3.939 -8.766 1 98 37 LEU B N 1
ATOM 3147 C CA . LEU B 1 37 ? 20.734 3.855 -7.992 1 98 37 LEU B CA 1
ATOM 3148 C C . LEU B 1 37 ? 21.594 2.684 -8.461 1 98 37 LEU B C 1
ATOM 3150 O O . LEU B 1 37 ? 21.125 1.541 -8.484 1 98 37 LEU B O 1
ATOM 3154 N N . ASN B 1 38 ? 22.75 2.916 -8.898 1 97.81 38 ASN B N 1
ATOM 3155 C CA . ASN B 1 38 ? 23.688 1.854 -9.258 1 97.81 38 ASN B CA 1
ATOM 3156 C C . ASN B 1 38 ? 24.344 1.236 -8.023 1 97.81 38 ASN B C 1
ATOM 3158 O O . ASN B 1 38 ? 25.125 1.896 -7.332 1 97.81 38 ASN B O 1
ATOM 3162 N N . THR B 1 39 ? 24.016 0.001 -7.742 1 96.75 39 THR B N 1
ATOM 3163 C CA . THR B 1 39 ? 24.547 -0.676 -6.566 1 96.75 39 THR B CA 1
ATOM 3164 C C . THR B 1 39 ? 25.391 -1.885 -6.98 1 96.75 39 THR B C 1
ATOM 3166 O O . THR B 1 39 ? 25.438 -2.24 -8.156 1 96.75 39 THR B O 1
ATOM 3169 N N . THR B 1 40 ? 26.094 -2.541 -6.02 1 94.5 40 THR B N 1
ATOM 3170 C CA . THR B 1 40 ? 26.859 -3.758 -6.277 1 94.5 40 THR B CA 1
ATOM 3171 C C . THR B 1 40 ? 25.922 -4.898 -6.684 1 94.5 40 THR B C 1
ATOM 3173 O O . THR B 1 40 ? 26.359 -5.844 -7.348 1 94.5 40 THR B O 1
ATOM 3176 N N . ASP B 1 41 ? 24.656 -4.809 -6.41 1 92 41 ASP B N 1
ATOM 3177 C CA . ASP B 1 41 ? 23.672 -5.844 -6.719 1 92 41 ASP B CA 1
ATOM 3178 C C . ASP B 1 41 ? 22.953 -5.543 -8.039 1 92 41 ASP B C 1
ATOM 3180 O O . ASP B 1 41 ? 22.078 -6.301 -8.461 1 92 41 ASP B O 1
ATOM 3184 N N . GLY B 1 42 ? 23.406 -4.414 -8.672 1 97 42 GLY B N 1
ATOM 3185 C CA . GLY B 1 42 ? 22.75 -3.949 -9.883 1 97 42 GLY B CA 1
ATOM 3186 C C . GLY B 1 42 ? 21.984 -2.652 -9.688 1 97 42 GLY B C 1
ATOM 3187 O O . GLY B 1 42 ? 22.125 -1.996 -8.656 1 97 42 GLY B O 1
ATOM 3188 N N . TRP B 1 43 ? 21.281 -2.314 -10.789 1 98.31 43 TRP B N 1
ATOM 3189 C CA . TRP B 1 43 ? 20.5 -1.082 -10.734 1 98.31 43 TRP B CA 1
ATOM 3190 C C . TRP B 1 43 ? 19.219 -1.292 -9.953 1 98.31 43 TRP B C 1
ATOM 3192 O O . TRP B 1 43 ? 18.438 -2.211 -10.25 1 98.31 43 TRP B O 1
ATOM 3202 N N . LEU B 1 44 ? 19.016 -0.469 -8.938 1 98.38 44 LEU B N 1
ATOM 3203 C CA . LEU B 1 44 ? 17.797 -0.443 -8.141 1 98.38 44 LEU B CA 1
ATOM 3204 C C . LEU B 1 44 ? 17.094 0.906 -8.258 1 98.38 44 LEU B C 1
ATOM 3206 O O . LEU B 1 44 ? 17.688 1.881 -8.719 1 98.38 44 LEU B O 1
ATOM 3210 N N . PHE B 1 45 ? 15.852 0.983 -8.023 1 98.31 45 PHE B N 1
ATOM 3211 C CA . PHE B 1 45 ? 15.078 2.221 -8.023 1 98.31 45 PHE B CA 1
ATOM 3212 C C . PHE B 1 45 ? 14.664 2.598 -6.609 1 98.31 45 PHE B C 1
ATOM 3214 O O . PHE B 1 45 ? 14.25 1.737 -5.828 1 98.31 45 PHE B O 1
ATOM 3221 N N . HIS B 1 46 ? 14.875 3.881 -6.195 1 98.31 46 HIS B N 1
ATOM 3222 C CA . HIS B 1 46 ? 14.539 4.281 -4.832 1 98.31 46 HIS B CA 1
ATOM 3223 C C . HIS B 1 46 ? 13.969 5.695 -4.797 1 98.31 46 HIS B C 1
ATOM 3225 O O . HIS B 1 46 ? 14.086 6.438 -5.773 1 98.31 46 HIS B O 1
ATOM 3231 N N . ASN B 1 47 ? 13.172 6.086 -3.697 1 98.62 47 ASN B N 1
ATOM 3232 C CA . ASN B 1 47 ? 12.648 7.41 -3.367 1 98.62 47 ASN B CA 1
ATOM 3233 C C . ASN B 1 47 ? 11.406 7.742 -4.188 1 98.62 47 ASN B C 1
ATOM 3235 O O . ASN B 1 47 ? 10.984 8.898 -4.238 1 98.62 47 ASN B O 1
ATOM 3239 N N . GLN B 1 48 ? 10.773 6.77 -4.848 1 98.56 48 GLN B N 1
ATOM 3240 C CA . GLN B 1 48 ? 9.523 7.008 -5.566 1 98.56 48 GLN B CA 1
ATOM 3241 C C . GLN B 1 48 ? 8.336 7.039 -4.605 1 98.56 48 GLN B C 1
ATOM 3243 O O . GLN B 1 48 ? 8.414 6.523 -3.49 1 98.56 48 GLN B O 1
ATOM 3248 N N . MET B 1 49 ? 7.332 7.648 -5.066 1 98.88 49 MET B N 1
ATOM 3249 C CA . MET B 1 49 ? 6.105 7.785 -4.285 1 98.88 49 MET B CA 1
ATOM 3250 C C . MET B 1 49 ? 4.922 7.168 -5.02 1 98.88 49 MET B C 1
ATOM 3252 O O . MET B 1 49 ? 4.648 7.516 -6.172 1 98.88 49 MET B O 1
ATOM 3256 N N . TYR B 1 50 ? 4.25 6.23 -4.371 1 98.88 50 TYR B N 1
ATOM 3257 C CA . TYR B 1 50 ? 2.998 5.656 -4.848 1 98.88 50 TYR B CA 1
ATOM 3258 C C . TYR B 1 50 ? 1.856 6.656 -4.727 1 98.88 50 TYR B C 1
ATOM 3260 O O . TYR B 1 50 ? 1.683 7.285 -3.678 1 98.88 50 TYR B O 1
ATOM 3268 N N . VAL B 1 51 ? 1.018 6.789 -5.793 1 98.94 51 VAL B N 1
ATOM 3269 C CA . VAL B 1 51 ? -0.15 7.664 -5.766 1 98.94 51 VAL B CA 1
ATOM 3270 C C . VAL B 1 51 ? -1.357 6.934 -6.352 1 98.94 51 VAL B C 1
ATOM 3272 O O . VAL B 1 51 ? -1.291 6.402 -7.461 1 98.94 51 VAL B O 1
ATOM 3275 N N . GLU B 1 52 ? -2.398 6.883 -5.605 1 98.56 52 GLU B N 1
ATOM 3276 C CA . GLU B 1 52 ? -3.676 6.426 -6.148 1 98.56 52 GLU B CA 1
ATOM 3277 C C . GLU B 1 52 ? -4.539 7.605 -6.582 1 98.56 52 GLU B C 1
ATOM 3279 O O . GLU B 1 52 ? -4.621 8.617 -5.883 1 98.56 52 GLU B O 1
ATOM 3284 N N . LYS B 1 53 ? -5.102 7.445 -7.719 1 98.81 53 LYS B N 1
ATOM 3285 C CA . LYS B 1 53 ? -6.043 8.414 -8.266 1 98.81 53 LYS B CA 1
ATOM 3286 C C . LYS B 1 53 ? -7.461 7.855 -8.297 1 98.81 53 LYS B C 1
ATOM 3288 O O . LYS B 1 53 ? -7.719 6.836 -8.938 1 98.81 53 LYS B O 1
ATOM 3293 N N . LEU B 1 54 ? -8.375 8.516 -7.574 1 98.81 54 LEU B N 1
ATOM 3294 C CA . LEU B 1 54 ? -9.781 8.148 -7.566 1 98.81 54 LEU B CA 1
ATOM 3295 C C . LEU B 1 54 ? -10.617 9.156 -8.352 1 98.81 54 LEU B C 1
ATOM 3297 O O . LEU B 1 54 ? -10.602 10.352 -8.039 1 98.81 54 LEU B O 1
ATOM 3301 N N . SER B 1 55 ? -11.312 8.656 -9.328 1 98.62 55 SER B N 1
ATOM 3302 C CA . SER B 1 55 ? -12.172 9.5 -10.148 1 98.62 55 SER B CA 1
ATOM 3303 C C . SER B 1 55 ? -13.648 9.227 -9.867 1 98.62 55 SER B C 1
ATOM 3305 O O . SER B 1 55 ? -14.102 8.078 -9.922 1 98.62 55 SER B O 1
ATOM 3307 N N . PRO B 1 56 ? -14.352 10.281 -9.547 1 97.88 56 PRO B N 1
ATOM 3308 C CA . PRO B 1 56 ? -15.766 10.078 -9.227 1 97.88 56 PRO B CA 1
ATOM 3309 C C . PRO B 1 56 ? -16.562 9.531 -10.414 1 97.88 56 PRO B C 1
ATOM 3311 O O . PRO B 1 56 ? -16.266 9.859 -11.562 1 97.88 56 PRO B O 1
ATOM 3314 N N . SER B 1 57 ? -17.609 8.742 -10.203 1 95.56 57 SER B N 1
ATOM 3315 C CA . SER B 1 57 ? -18.391 8.039 -11.219 1 95.56 57 SER B CA 1
ATOM 3316 C C . SER B 1 57 ? -19.031 9.016 -12.188 1 95.56 57 SER B C 1
ATOM 3318 O O . SER B 1 57 ? -19.203 8.711 -13.375 1 95.56 57 SER B O 1
ATOM 3320 N N . GLY B 1 58 ? -19.406 10.18 -11.773 1 94.12 58 GLY B N 1
ATOM 3321 C CA . GLY B 1 58 ? -20.062 11.148 -12.633 1 94.12 58 GLY B CA 1
ATOM 3322 C C . GLY B 1 58 ? -19.109 12.133 -13.266 1 94.12 58 GLY B C 1
ATOM 3323 O O . GLY B 1 58 ? -19.531 13.086 -13.922 1 94.12 58 GLY B O 1
ATOM 3324 N N . GLY B 1 59 ? -17.859 11.836 -13.102 1 95.38 59 GLY B N 1
ATOM 3325 C CA . GLY B 1 59 ? -16.875 12.812 -13.547 1 95.38 59 GLY B CA 1
ATOM 3326 C C . GLY B 1 59 ? -16.625 13.906 -12.531 1 95.38 59 GLY B C 1
ATOM 3327 O O . GLY B 1 59 ? -17.422 14.117 -11.625 1 95.38 59 GLY B O 1
ATOM 3328 N N . SER B 1 60 ? -15.523 14.555 -12.703 1 97.06 60 SER B N 1
ATOM 3329 C CA . SER B 1 60 ? -15.156 15.641 -11.789 1 97.06 60 SER B CA 1
ATOM 3330 C C . SER B 1 60 ? -16.016 16.875 -12.039 1 97.06 60 SER B C 1
ATOM 3332 O O . SER B 1 60 ? -16.156 17.312 -13.18 1 97.06 60 SER B O 1
ATOM 3334 N N . THR B 1 61 ? -16.562 17.469 -10.984 1 97.69 61 THR B N 1
ATOM 3335 C CA . THR B 1 61 ? -17.344 18.703 -11.109 1 97.69 61 THR B CA 1
ATOM 3336 C C . THR B 1 61 ? -16.641 19.844 -10.383 1 97.69 61 THR B C 1
ATOM 3338 O O . THR B 1 61 ? -17.078 21 -10.453 1 97.69 61 THR B O 1
ATOM 3341 N N . GLN B 1 62 ? -15.562 19.609 -9.664 1 97.88 62 GLN B N 1
ATOM 3342 C CA . GLN B 1 62 ? -14.773 20.625 -8.977 1 97.88 62 GLN B CA 1
ATOM 3343 C C . GLN B 1 62 ? -13.633 21.125 -9.852 1 97.88 62 GLN B C 1
ATOM 3345 O O . GLN B 1 62 ? -13.102 20.391 -10.672 1 97.88 62 GLN B O 1
ATOM 3350 N N . PRO B 1 63 ? -13.289 22.422 -9.711 1 97.5 63 PRO B N 1
ATOM 3351 C CA . PRO B 1 63 ? -12.25 23 -10.578 1 97.5 63 PRO B CA 1
ATOM 3352 C C . PRO B 1 63 ? -10.875 22.375 -10.344 1 97.5 63 PRO B C 1
ATOM 3354 O O . PRO B 1 63 ? -10.047 22.328 -11.258 1 97.5 63 PRO B O 1
ATOM 3357 N N . TYR B 1 64 ? -10.586 21.891 -9.156 1 98.62 64 TYR B N 1
ATOM 3358 C CA . TYR B 1 64 ? -9.289 21.312 -8.828 1 98.62 64 TYR B CA 1
ATOM 3359 C C . TYR B 1 64 ? -9.453 20 -8.07 1 98.62 64 TYR B C 1
ATOM 3361 O O . TYR B 1 64 ? -10.367 19.859 -7.262 1 98.62 64 TYR B O 1
ATOM 3369 N N . PRO B 1 65 ? -8.539 19.078 -8.32 1 98.81 65 PRO B N 1
ATOM 3370 C CA . PRO B 1 65 ? -8.539 17.859 -7.516 1 98.81 65 PRO B CA 1
ATOM 3371 C C . PRO B 1 65 ? -7.996 18.078 -6.109 1 98.81 65 PRO B C 1
ATOM 3373 O O . PRO B 1 65 ? -7.449 19.156 -5.812 1 98.81 65 PRO B O 1
ATOM 3376 N N . ILE B 1 66 ? -8.203 17.062 -5.301 1 98.88 66 ILE B N 1
ATOM 3377 C CA . ILE B 1 66 ? -7.672 17.062 -3.941 1 98.88 66 ILE B CA 1
ATOM 3378 C C . ILE B 1 66 ? -6.523 16.062 -3.84 1 98.88 66 ILE B C 1
ATOM 3380 O O . ILE B 1 66 ? -6.625 14.93 -4.328 1 98.88 66 ILE B O 1
ATOM 3384 N N . VAL B 1 67 ? -5.418 16.5 -3.328 1 98.94 67 VAL B N 1
ATOM 3385 C CA . VAL B 1 67 ? -4.391 15.594 -2.82 1 98.94 67 VAL B CA 1
ATOM 3386 C C . VAL B 1 67 ? -4.465 15.531 -1.297 1 98.94 67 VAL B C 1
ATOM 3388 O O . VAL B 1 67 ? -4.449 16.562 -0.623 1 98.94 67 VAL B O 1
ATOM 3391 N N . ILE B 1 68 ? -4.594 14.359 -0.715 1 98.94 68 ILE B N 1
ATOM 3392 C CA . ILE B 1 68 ? -4.664 14.211 0.735 1 98.94 68 ILE B CA 1
ATOM 3393 C C . ILE B 1 68 ? -3.49 13.359 1.222 1 98.94 68 ILE B C 1
ATOM 3395 O O . ILE B 1 68 ? -3.314 12.227 0.78 1 98.94 68 ILE B O 1
ATOM 3399 N N . LEU B 1 69 ? -2.723 13.93 2.125 1 98.88 69 LEU B N 1
ATOM 3400 C CA . LEU B 1 69 ? -1.447 13.352 2.525 1 98.88 69 LEU B CA 1
ATOM 3401 C C . LEU B 1 69 ? -1.45 13.008 4.012 1 98.88 69 LEU B C 1
ATOM 3403 O O . LEU B 1 69 ? -1.754 13.859 4.852 1 98.88 69 LEU B O 1
ATOM 3407 N N . HIS B 1 70 ? -1.075 11.781 4.32 1 98.69 70 HIS B N 1
ATOM 3408 C CA . HIS B 1 70 ? -1.113 11.25 5.676 1 98.69 70 HIS B CA 1
ATOM 3409 C C . HIS B 1 70 ? 0.129 11.656 6.461 1 98.69 70 HIS B C 1
ATOM 3411 O O . HIS B 1 70 ? 1.087 12.18 5.891 1 98.69 70 HIS B O 1
ATOM 3417 N N . GLY B 1 71 ? 0.04 11.422 7.809 1 97.44 71 GLY B N 1
ATOM 3418 C CA . GLY B 1 71 ? 1.145 11.68 8.719 1 97.44 71 GLY B CA 1
ATOM 3419 C C . GLY B 1 71 ? 2.006 10.461 8.977 1 97.44 71 GLY B C 1
ATOM 3420 O O . GLY B 1 71 ? 1.98 9.5 8.211 1 97.44 71 GLY B O 1
ATOM 3421 N N . GLY B 1 72 ? 2.824 10.531 10.016 1 95.38 72 GLY B N 1
ATOM 3422 C CA . GLY B 1 72 ? 3.811 9.508 10.32 1 95.38 72 GLY B CA 1
ATOM 3423 C C . GLY B 1 72 ? 3.189 8.18 10.727 1 95.38 72 GLY B C 1
ATOM 3424 O O . GLY B 1 72 ? 2.166 8.156 11.414 1 95.38 72 GLY B O 1
ATOM 3425 N N . ALA B 1 73 ? 3.818 7.066 10.297 1 94.44 73 ALA B N 1
ATOM 3426 C CA . ALA B 1 73 ? 3.504 5.688 10.672 1 94.44 73 ALA B CA 1
ATOM 3427 C C . ALA B 1 73 ? 2.143 5.27 10.125 1 94.44 73 ALA B C 1
ATOM 3429 O O . ALA B 1 73 ? 1.472 4.41 10.703 1 94.44 73 ALA B O 1
ATOM 3430 N N . GLN B 1 74 ? 1.699 5.992 9.164 1 96.56 74 GLN B N 1
ATOM 3431 C CA . GLN B 1 74 ? 0.402 5.758 8.539 1 96.56 74 GLN B CA 1
ATOM 3432 C C . GLN B 1 74 ? 0.539 5.609 7.027 1 96.56 74 GLN B C 1
ATOM 3434 O O . GLN B 1 74 ? 1.652 5.551 6.5 1 96.56 74 GLN B O 1
ATOM 3439 N N . THR B 1 75 ? -0.583 5.383 6.336 1 98.19 75 THR B N 1
ATOM 3440 C CA . THR B 1 75 ? -0.664 5.332 4.883 1 98.19 75 THR B CA 1
ATOM 3441 C C . THR B 1 75 ? -1.904 6.066 4.383 1 98.19 75 THR B C 1
ATOM 3443 O O . THR B 1 75 ? -2.652 6.645 5.176 1 98.19 75 THR B O 1
ATOM 3446 N N . GLY B 1 76 ? -2.033 6.031 3.105 1 98.38 76 GLY B N 1
ATOM 3447 C CA . GLY B 1 76 ? -3.221 6.613 2.502 1 98.38 76 GLY B CA 1
ATOM 3448 C C . GLY B 1 76 ? -4.512 5.973 2.979 1 98.38 76 GLY B C 1
ATOM 3449 O O . GLY B 1 76 ? -5.59 6.543 2.816 1 98.38 76 GLY B O 1
ATOM 3450 N N . THR B 1 77 ? -4.453 4.805 3.641 1 98.25 77 THR B N 1
ATOM 3451 C CA . THR B 1 77 ? -5.652 4.113 4.105 1 98.25 77 THR B CA 1
ATOM 3452 C C . THR B 1 77 ? -6.375 4.945 5.16 1 98.25 77 THR B C 1
ATOM 3454 O O . THR B 1 77 ? -7.555 4.715 5.434 1 98.25 77 THR B O 1
ATOM 3457 N N . ASN B 1 78 ? -5.66 5.945 5.742 1 98.25 78 ASN B N 1
ATOM 3458 C CA . ASN B 1 78 ? -6.266 6.82 6.738 1 98.25 78 ASN B CA 1
ATOM 3459 C C . ASN B 1 78 ? -7.535 7.477 6.207 1 98.25 78 ASN B C 1
ATOM 3461 O O . ASN B 1 78 ? -8.43 7.824 6.984 1 98.25 78 ASN B O 1
ATOM 3465 N N . PHE B 1 79 ? -7.605 7.586 4.895 1 98.75 79 PHE B N 1
ATOM 3466 C CA . PHE B 1 79 ? -8.664 8.422 4.328 1 98.75 79 PHE B CA 1
ATOM 3467 C C . PHE B 1 79 ? -9.695 7.562 3.613 1 98.75 79 PHE B C 1
ATOM 3469 O O . PHE B 1 79 ? -10.617 8.086 2.984 1 98.75 79 PHE B O 1
ATOM 3476 N N . LEU B 1 80 ? -9.5 6.254 3.635 1 98.5 80 LEU B N 1
ATOM 3477 C CA . LEU B 1 80 ? -10.461 5.293 3.107 1 98.5 80 LEU B CA 1
ATOM 3478 C C . LEU B 1 80 ?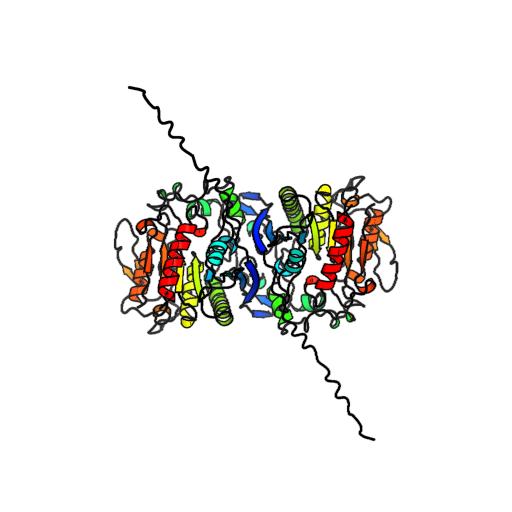 -11.484 4.91 4.168 1 98.5 80 LEU B C 1
ATOM 3480 O O . LEU B 1 80 ? -11.719 5.668 5.113 1 98.5 80 LEU B O 1
ATOM 3484 N N . ASN B 1 81 ? -12.188 3.77 3.998 1 98.44 81 ASN B N 1
ATOM 3485 C CA . ASN B 1 81 ? -13.203 3.451 4.992 1 98.44 81 ASN B CA 1
ATOM 3486 C C . ASN B 1 81 ? -12.617 3.381 6.398 1 98.44 81 ASN B C 1
ATOM 3488 O O . ASN B 1 81 ? -11.484 2.936 6.578 1 98.44 81 ASN B O 1
ATOM 3492 N N . LYS B 1 82 ? -13.383 3.752 7.375 1 98.06 82 LYS B N 1
ATOM 3493 C CA . LYS B 1 82 ? -12.938 3.932 8.758 1 98.06 82 LYS B CA 1
ATOM 3494 C C . LYS B 1 82 ? -12.945 2.607 9.516 1 98.06 82 LYS B C 1
ATOM 3496 O O . LYS B 1 82 ? -13.68 1.686 9.156 1 98.06 82 LYS B O 1
ATOM 3501 N N . PRO B 1 83 ? -12.148 2.551 10.57 1 97.94 83 PRO B N 1
ATOM 3502 C CA . PRO B 1 83 ? -12.078 1.305 11.336 1 97.94 83 PRO B CA 1
ATOM 3503 C C . PRO B 1 83 ? -13.398 0.96 12.031 1 97.94 83 PRO B C 1
ATOM 3505 O O . PRO B 1 83 ? -13.602 -0.184 12.445 1 97.94 83 PRO B O 1
ATOM 3508 N N . ASP B 1 84 ? -14.297 1.904 12.18 1 97.44 84 ASP B N 1
ATOM 3509 C CA . ASP B 1 84 ? -15.594 1.626 12.789 1 97.44 84 ASP B CA 1
ATOM 3510 C C . ASP B 1 84 ? -16.594 1.139 11.75 1 97.44 84 ASP B C 1
ATOM 3512 O O . ASP B 1 84 ? -17.781 0.938 12.062 1 97.44 84 ASP B O 1
ATOM 3516 N N . GLY B 1 85 ? -16.219 1.016 10.531 1 96.06 85 GLY B N 1
ATOM 3517 C CA . GLY B 1 85 ? -17.078 0.521 9.469 1 96.06 85 GLY B CA 1
ATOM 3518 C C . GLY B 1 85 ? -17.703 1.63 8.648 1 96.06 85 GLY B C 1
ATOM 3519 O O . GLY B 1 85 ? -18.375 1.365 7.645 1 96.06 85 GLY B O 1
ATOM 3520 N N . GLY B 1 86 ? -17.469 2.859 9 1 96.75 86 GLY B N 1
ATOM 3521 C CA . GLY B 1 86 ? -18.031 3.992 8.289 1 96.75 86 GLY B CA 1
ATOM 3522 C C . GLY B 1 86 ? -17.234 4.391 7.066 1 96.75 86 GLY B C 1
ATOM 3523 O O . GLY B 1 86 ? -16.125 3.908 6.863 1 96.75 86 GLY B O 1
ATOM 3524 N N . ARG B 1 87 ? -17.797 5.266 6.312 1 96.94 87 ARG B N 1
ATOM 3525 C CA . ARG B 1 87 ? -17.172 5.816 5.109 1 96.94 87 ARG B CA 1
ATOM 3526 C C . ARG B 1 87 ? -16.047 6.777 5.465 1 96.94 87 ARG B C 1
ATOM 3528 O O . ARG B 1 87 ? -16.078 7.422 6.516 1 96.94 87 ARG B O 1
ATOM 3535 N N . GLY B 1 88 ? -15.023 6.852 4.562 1 98.25 88 GLY B N 1
ATOM 3536 C CA . GLY B 1 88 ? -13.898 7.738 4.809 1 98.25 88 GLY B CA 1
ATOM 3537 C C . GLY B 1 88 ? -13.961 9.023 4.004 1 98.25 88 GLY B C 1
ATOM 3538 O O . GLY B 1 88 ? -14.891 9.219 3.213 1 98.25 88 GLY B O 1
ATOM 3539 N N . TRP B 1 89 ? -13.016 9.898 4.234 1 98.88 89 TRP B N 1
ATOM 3540 C CA . TRP B 1 89 ? -12.969 11.211 3.602 1 98.88 89 TRP B CA 1
ATOM 3541 C C . TRP B 1 89 ? -12.812 11.086 2.09 1 98.88 89 TRP B C 1
ATOM 3543 O O . TRP B 1 89 ? -13.305 11.93 1.337 1 98.88 89 TRP B O 1
ATOM 3553 N N . ALA B 1 90 ? -12.07 10.039 1.58 1 98.81 90 ALA B N 1
ATOM 3554 C CA . ALA B 1 90 ? -11.953 9.859 0.135 1 98.81 90 ALA B CA 1
ATOM 3555 C C . ALA B 1 90 ? -13.328 9.773 -0.519 1 98.81 90 ALA B C 1
ATOM 3557 O O . ALA B 1 90 ? -13.602 10.461 -1.501 1 98.81 90 ALA B O 1
ATOM 3558 N N . SER B 1 91 ? -14.18 8.922 0.037 1 98.62 91 SER B N 1
ATOM 3559 C CA . SER B 1 91 ? -15.539 8.773 -0.48 1 98.62 91 SER B CA 1
ATOM 3560 C C . SER B 1 91 ? -16.328 10.07 -0.336 1 98.62 91 SER B C 1
ATOM 3562 O O . SER B 1 91 ? -17.078 10.453 -1.24 1 98.62 91 SER B O 1
ATOM 3564 N N . TRP B 1 92 ? -16.203 10.711 0.845 1 98.62 92 TRP B N 1
ATOM 3565 C CA . TRP B 1 92 ? -16.938 11.953 1.081 1 98.62 92 TRP B CA 1
ATOM 3566 C C . TRP B 1 92 ? -16.625 12.984 0.007 1 98.62 92 TRP B C 1
ATOM 3568 O O . TRP B 1 92 ? -17.531 13.57 -0.593 1 98.62 92 TRP B O 1
ATOM 3578 N N . PHE B 1 93 ? -15.367 13.203 -0.297 1 98.88 93 PHE B N 1
ATOM 3579 C CA . PHE B 1 93 ? -14.953 14.211 -1.264 1 98.88 93 PHE B CA 1
ATOM 3580 C C . PHE B 1 93 ? -15.297 13.773 -2.684 1 98.88 93 PHE B C 1
ATOM 3582 O O . PHE B 1 93 ? -15.664 14.602 -3.52 1 98.88 93 PHE B O 1
ATOM 3589 N N . LEU B 1 94 ? -15.125 12.477 -2.982 1 98.75 94 LEU B N 1
ATOM 3590 C CA . LEU B 1 94 ? -15.555 11.961 -4.277 1 98.75 94 LEU B CA 1
ATOM 3591 C C . LEU B 1 94 ? -17.016 12.312 -4.551 1 98.75 94 LEU B C 1
ATOM 3593 O O . LEU B 1 94 ? -17.359 12.711 -5.664 1 98.75 94 LEU B O 1
ATOM 3597 N N . GLU B 1 95 ? -17.828 12.219 -3.549 1 98.06 95 GLU B N 1
ATOM 3598 C CA . GLU B 1 95 ? -19.25 12.477 -3.693 1 98.06 95 GLU B CA 1
ATOM 3599 C C . GLU B 1 95 ? -19.516 13.961 -3.926 1 98.06 95 GLU B C 1
ATOM 3601 O O . GLU B 1 95 ? -20.578 14.328 -4.434 1 98.06 95 GLU B O 1
ATOM 3606 N N . GLN B 1 96 ? -18.609 14.766 -3.484 1 98.25 96 GLN B N 1
ATOM 3607 C CA . GLN B 1 96 ? -18.734 16.188 -3.75 1 98.25 96 GLN B CA 1
ATOM 3608 C C . GLN B 1 96 ? -18.188 16.547 -5.137 1 98.25 96 GLN B C 1
ATOM 3610 O O . GLN B 1 96 ? -18.156 17.719 -5.516 1 98.25 96 GLN B O 1
ATOM 3615 N N . GLY B 1 97 ? -17.641 15.562 -5.875 1 98.44 97 GLY B N 1
ATOM 3616 C CA . GLY B 1 97 ? -17.266 15.781 -7.262 1 98.44 97 GLY B CA 1
ATOM 3617 C C . GLY B 1 97 ? -15.766 15.969 -7.438 1 98.44 97 GLY B C 1
ATOM 3618 O O . GLY B 1 97 ? -15.312 16.359 -8.516 1 98.44 97 GLY B O 1
ATOM 3619 N N . TYR B 1 98 ? -14.977 15.719 -6.434 1 98.81 98 TYR B N 1
ATOM 3620 C CA . TYR B 1 98 ? -13.531 15.875 -6.543 1 98.81 98 TYR B CA 1
ATOM 3621 C C . TYR B 1 98 ? -12.891 14.625 -7.137 1 98.81 98 TYR B C 1
ATOM 3623 O O . TYR B 1 98 ? -13.297 13.5 -6.82 1 98.81 98 TYR B O 1
ATOM 3631 N N . GLU B 1 99 ? -11.906 14.789 -7.988 1 98.75 99 GLU B N 1
ATOM 3632 C CA . GLU B 1 99 ? -10.875 13.758 -8.078 1 98.75 99 GLU B CA 1
ATOM 3633 C C . GLU B 1 99 ? -9.977 13.766 -6.848 1 98.75 99 GLU B C 1
ATOM 3635 O O . GLU B 1 99 ? -9.633 14.828 -6.332 1 98.75 99 GLU B O 1
ATOM 3640 N N . VAL B 1 100 ? -9.664 12.625 -6.387 1 98.94 100 VAL B N 1
ATOM 3641 C CA . VAL B 1 100 ? -8.891 12.539 -5.152 1 98.94 100 VAL B CA 1
ATOM 3642 C C . VAL B 1 100 ? -7.609 11.742 -5.398 1 98.94 100 VAL B C 1
ATOM 3644 O O . VAL B 1 100 ? -7.652 10.633 -5.926 1 98.94 100 VAL B O 1
ATOM 3647 N N . TYR B 1 101 ? -6.457 12.344 -5.094 1 98.94 101 TYR B N 1
ATOM 3648 C CA . TYR B 1 101 ? -5.16 11.68 -5.121 1 98.94 101 TYR B CA 1
ATOM 3649 C C . TYR B 1 101 ? -4.695 11.336 -3.711 1 98.94 101 TYR B C 1
ATOM 3651 O O . TYR B 1 101 ? -4.68 12.195 -2.826 1 98.94 101 TYR B O 1
ATOM 3659 N N . ILE B 1 102 ? -4.305 10.086 -3.492 1 98.88 102 ILE B N 1
ATOM 3660 C CA . ILE B 1 102 ? -3.906 9.594 -2.178 1 98.88 102 ILE B CA 1
ATOM 3661 C C . ILE B 1 102 ? -2.521 8.961 -2.264 1 98.88 102 ILE B C 1
ATOM 3663 O O . ILE B 1 102 ? -2.393 7.785 -2.627 1 98.88 102 ILE B O 1
ATOM 3667 N N . PRO B 1 103 ? -1.503 9.633 -1.849 1 98.81 103 PRO B N 1
ATOM 3668 C CA . PRO B 1 103 ? -0.149 9.07 -1.85 1 98.81 103 PRO B CA 1
ATOM 3669 C C . PRO B 1 103 ? 0.158 8.266 -0.589 1 98.81 103 PRO B C 1
ATOM 3671 O O . PRO B 1 103 ? -0.408 8.539 0.473 1 98.81 103 PRO B O 1
ATOM 3674 N N . ASP B 1 104 ? 0.979 7.242 -0.696 1 98.69 104 ASP B N 1
ATOM 3675 C CA . ASP B 1 104 ? 1.847 6.801 0.392 1 98.69 104 ASP B CA 1
ATOM 3676 C C . ASP B 1 104 ? 3.186 7.539 0.359 1 98.69 104 ASP B C 1
ATOM 3678 O O . ASP B 1 104 ? 3.883 7.523 -0.658 1 98.69 104 ASP B O 1
ATOM 3682 N N . ARG B 1 105 ? 3.5 8.203 1.423 1 97.94 105 ARG B N 1
ATOM 3683 C CA . ARG B 1 105 ? 4.73 8.984 1.4 1 97.94 105 ARG B CA 1
ATOM 3684 C C . ARG B 1 105 ? 5.922 8.117 1.009 1 97.94 105 ARG B C 1
ATOM 3686 O O . ARG B 1 105 ? 5.844 6.887 1.053 1 97.94 105 ARG B O 1
ATOM 3693 N N . THR B 1 106 ? 7.02 8.703 0.565 1 98.56 106 THR B N 1
ATOM 3694 C CA . THR B 1 106 ? 8.227 7.969 0.188 1 98.56 106 THR B CA 1
ATOM 3695 C C . THR B 1 106 ? 8.688 7.07 1.331 1 98.56 106 THR B C 1
ATOM 3697 O O . THR B 1 106 ? 8.555 7.426 2.504 1 98.56 106 THR B O 1
ATOM 3700 N N . MET B 1 107 ? 9.172 5.836 0.925 1 97.81 107 MET B N 1
ATOM 3701 C CA . MET B 1 107 ? 9.773 4.867 1.836 1 97.81 107 MET B CA 1
ATOM 3702 C C . MET B 1 107 ? 8.758 4.375 2.861 1 97.81 107 MET B C 1
ATOM 3704 O O . MET B 1 107 ? 9.109 4.125 4.016 1 97.81 107 MET B O 1
ATOM 3708 N N . THR B 1 108 ? 7.488 4.359 2.463 1 97.38 108 THR B N 1
ATOM 3709 C CA . THR B 1 108 ? 6.391 3.902 3.309 1 97.38 108 THR B CA 1
ATOM 3710 C C . THR B 1 108 ? 5.41 3.049 2.508 1 97.38 108 THR B C 1
ATOM 3712 O O . THR B 1 108 ? 4.93 3.469 1.453 1 97.38 108 THR B O 1
ATOM 3715 N N . ALA B 1 109 ? 5.145 1.796 3.004 1 97.5 109 ALA B N 1
ATOM 3716 C CA . ALA B 1 109 ? 4.121 0.929 2.424 1 97.5 109 ALA B CA 1
ATOM 3717 C C . ALA B 1 109 ? 4.414 0.647 0.952 1 97.5 109 ALA B C 1
ATOM 3719 O O . ALA B 1 109 ? 5.465 0.103 0.614 1 97.5 109 ALA B O 1
ATOM 3720 N N . ARG B 1 110 ? 3.547 1.123 -0.034 1 98.19 110 ARG B N 1
ATOM 3721 C CA . ARG B 1 110 ? 3.709 0.8 -1.447 1 98.19 110 ARG B CA 1
ATOM 3722 C C . ARG B 1 110 ? 4.766 1.689 -2.094 1 98.19 110 ARG B C 1
ATOM 3724 O O . ARG B 1 110 ? 5.102 1.512 -3.268 1 98.19 110 ARG B O 1
ATOM 3731 N N . SER B 1 111 ? 5.266 2.664 -1.368 1 98.38 111 SER B N 1
ATOM 3732 C CA . SER B 1 111 ? 6.488 3.365 -1.743 1 98.38 111 SER B CA 1
ATOM 3733 C C . SER B 1 111 ? 7.719 2.672 -1.171 1 98.38 111 SER B C 1
ATOM 3735 O O . SER B 1 111 ? 8.008 2.795 0.021 1 98.38 111 SER B O 1
ATOM 3737 N N . ALA B 1 112 ? 8.461 2.051 -1.998 1 95.81 112 ALA B N 1
ATOM 3738 C CA . ALA B 1 112 ? 9.453 1.059 -1.595 1 95.81 112 ALA B CA 1
ATOM 3739 C C . ALA B 1 112 ? 10.578 1.703 -0.785 1 95.81 112 ALA B C 1
ATOM 3741 O O . ALA B 1 112 ? 10.961 2.844 -1.048 1 95.81 112 ALA B O 1
ATOM 3742 N N . THR B 1 113 ? 11.008 1.001 0.198 1 95.56 113 THR B N 1
ATOM 3743 C CA . THR B 1 113 ? 12.328 1.202 0.785 1 95.56 113 THR B CA 1
ATOM 3744 C C . 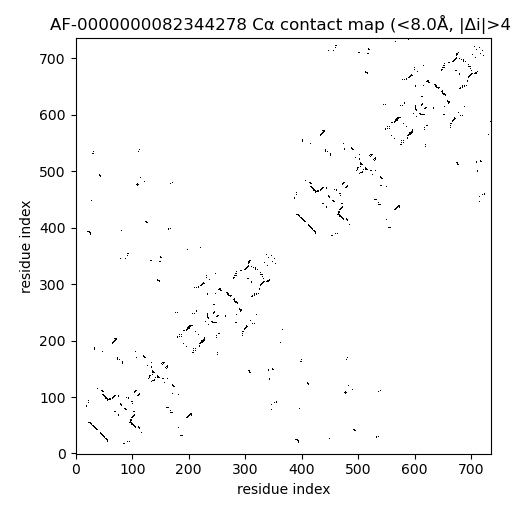THR B 1 113 ? 13.328 0.194 0.225 1 95.56 113 THR B C 1
ATOM 3746 O O . THR B 1 113 ? 12.945 -0.902 -0.191 1 95.56 113 THR B O 1
ATOM 3749 N N . ILE B 1 114 ? 14.578 0.544 0.104 1 96 114 ILE B N 1
ATOM 3750 C CA . ILE B 1 114 ? 15.578 -0.45 -0.274 1 96 114 ILE B CA 1
ATOM 3751 C C . ILE B 1 114 ? 16.641 -0.548 0.812 1 96 114 ILE B C 1
ATOM 3753 O O . ILE B 1 114 ? 16.984 0.453 1.446 1 96 114 ILE B O 1
ATOM 3757 N N . PRO B 1 115 ? 17.156 -1.736 1.074 1 93.62 115 PRO B N 1
ATOM 3758 C CA . PRO B 1 115 ? 18.156 -1.912 2.133 1 93.62 115 PRO B CA 1
ATOM 3759 C C . PRO B 1 115 ? 19.406 -1.057 1.917 1 93.62 115 PRO B C 1
ATOM 3761 O O . PRO B 1 115 ? 20.047 -0.636 2.885 1 93.62 115 PRO B O 1
ATOM 3764 N N . GLN B 1 116 ? 19.703 -0.741 0.745 1 94.94 116 GLN B N 1
ATOM 3765 C CA . GLN B 1 116 ? 20.922 -0.024 0.386 1 94.94 116 GLN B CA 1
ATOM 3766 C C . GLN B 1 116 ? 20.906 1.403 0.925 1 94.94 116 GLN B C 1
ATOM 3768 O O . GLN B 1 116 ? 21.953 2.031 1.078 1 94.94 116 GLN B O 1
ATOM 3773 N N . ASP B 1 117 ? 19.688 1.885 1.176 1 95 117 ASP B N 1
ATOM 3774 C CA . ASP B 1 117 ? 19.578 3.244 1.695 1 95 117 ASP B CA 1
ATOM 3775 C C . ASP B 1 117 ? 20.047 3.316 3.148 1 95 117 ASP B C 1
ATOM 3777 O O . ASP B 1 117 ? 20.438 4.383 3.631 1 95 117 ASP B O 1
ATOM 3781 N N . GLY B 1 118 ? 19.922 2.268 3.891 1 94.5 118 GLY B N 1
ATOM 3782 C CA . GLY B 1 118 ? 20.516 2.143 5.211 1 94.5 118 GLY B CA 1
ATOM 3783 C C . GLY B 1 118 ? 19.719 2.854 6.293 1 94.5 118 GLY B C 1
ATOM 3784 O O . GLY B 1 118 ? 20.25 3.137 7.371 1 94.5 118 GLY B O 1
ATOM 3785 N N . PHE B 1 119 ? 18.453 3.182 6.113 1 96 119 PHE B N 1
ATOM 3786 C CA . PHE B 1 119 ? 17.656 3.893 7.102 1 96 119 PHE B CA 1
ATOM 3787 C C . PHE B 1 119 ? 17.109 2.932 8.148 1 96 119 PHE B C 1
ATOM 3789 O O . PHE B 1 119 ? 16.656 1.837 7.816 1 96 119 PHE B O 1
ATOM 3796 N N . SER B 1 120 ? 17.219 3.357 9.406 1 95.81 120 SER B N 1
ATOM 3797 C CA . SER B 1 120 ? 16.5 2.65 10.469 1 95.81 120 SER B CA 1
ATOM 3798 C C . SER B 1 120 ? 15.016 2.986 10.445 1 95.81 120 SER B C 1
ATOM 3800 O O . SER B 1 120 ? 14.617 4.047 9.961 1 95.81 120 SER B O 1
ATOM 3802 N N . GLU B 1 121 ? 14.172 2.07 10.977 1 95.31 121 GLU B N 1
ATOM 3803 C CA . GLU B 1 121 ? 12.727 2.271 11.023 1 95.31 121 GLU B CA 1
ATOM 3804 C C . GLU B 1 121 ? 12.195 2.168 12.453 1 95.31 121 GLU B C 1
ATOM 3806 O O . GLU B 1 121 ? 12.773 1.462 13.281 1 95.31 121 GLU B O 1
ATOM 3811 N N . ASP B 1 122 ? 11.133 2.887 12.688 1 94.81 122 ASP B N 1
ATOM 3812 C CA . ASP B 1 122 ? 10.438 2.867 13.969 1 94.81 122 ASP B CA 1
ATOM 3813 C C . ASP B 1 122 ? 8.953 2.572 13.789 1 94.81 122 ASP B C 1
ATOM 3815 O O . ASP B 1 122 ? 8.406 2.762 12.695 1 94.81 122 ASP B O 1
ATOM 3819 N N . VAL B 1 123 ? 8.336 2.057 14.891 1 96.94 123 VAL B N 1
ATOM 3820 C CA . VAL B 1 123 ? 6.906 1.786 14.945 1 96.94 123 VAL B CA 1
ATOM 3821 C C . VAL B 1 123 ? 6.316 2.395 16.219 1 96.94 123 VAL B C 1
ATOM 3823 O O . VAL B 1 123 ? 6.906 2.289 17.297 1 96.94 123 VAL B O 1
ATOM 3826 N N . PHE B 1 124 ? 5.188 3.084 16.109 1 97.06 124 PHE B N 1
ATOM 3827 C CA . PHE B 1 124 ? 4.484 3.551 17.297 1 97.06 124 PHE B CA 1
ATOM 3828 C C . PHE B 1 124 ? 3.807 2.389 18.016 1 97.06 124 PHE B C 1
ATOM 3830 O O . PHE B 1 124 ? 3.088 1.604 17.391 1 97.06 124 PHE B O 1
ATOM 3837 N N . SER B 1 125 ? 4.02 2.275 19.312 1 98.25 125 SER B N 1
ATOM 3838 C CA . SER B 1 125 ? 3.355 1.227 20.078 1 98.25 125 SER B CA 1
ATOM 3839 C C . SER B 1 125 ? 1.868 1.518 20.25 1 98.25 125 SER B C 1
ATOM 3841 O O . SER B 1 125 ? 1.427 2.65 20.047 1 98.25 125 SER B O 1
ATOM 3843 N N . ALA B 1 126 ? 1.128 0.462 20.578 1 98.56 126 ALA B N 1
ATOM 3844 C CA . ALA B 1 126 ? -0.297 0.624 20.859 1 98.56 126 ALA B CA 1
ATOM 3845 C C . ALA B 1 126 ? -0.527 1.629 21.984 1 98.56 126 ALA B C 1
ATOM 3847 O O . ALA B 1 126 ? -1.458 2.436 21.922 1 98.56 126 ALA B O 1
ATOM 3848 N N . GLU B 1 127 ? 0.333 1.643 22.984 1 98.12 127 GLU B N 1
ATOM 3849 C CA . GLU B 1 127 ? 0.212 2.561 24.109 1 98.12 127 GLU B CA 1
ATOM 3850 C C . GLU B 1 127 ? 0.446 4.004 23.672 1 98.12 127 GLU B C 1
ATOM 3852 O O . GLU B 1 127 ? -0.281 4.91 24.078 1 98.12 127 GLU B O 1
ATOM 3857 N N . PHE B 1 128 ? 1.494 4.125 22.922 1 97.25 128 PHE B N 1
ATOM 3858 C CA . PHE B 1 128 ? 1.79 5.461 22.422 1 97.25 128 PHE B CA 1
ATOM 3859 C C . PHE B 1 128 ? 0.594 6.031 21.672 1 97.25 128 PHE B C 1
ATOM 3861 O O . PHE B 1 128 ? 0.199 7.176 21.891 1 97.25 128 PHE B O 1
ATOM 3868 N N . ILE B 1 129 ? 0.021 5.25 20.781 1 97.94 129 ILE B N 1
ATOM 3869 C CA . ILE B 1 129 ? -1.109 5.672 19.953 1 97.94 129 ILE B CA 1
ATOM 3870 C C . ILE B 1 129 ? -2.311 5.973 20.844 1 97.94 129 ILE B C 1
ATOM 3872 O O . ILE B 1 129 ? -2.975 7 20.688 1 97.94 129 ILE B O 1
ATOM 3876 N N . ALA B 1 130 ? -2.621 5.105 21.797 1 98.38 130 ALA B N 1
ATOM 3877 C CA . ALA B 1 130 ? -3.76 5.309 22.688 1 98.38 130 ALA B CA 1
ATOM 3878 C C . ALA B 1 130 ? -3.604 6.598 23.484 1 98.38 130 ALA B C 1
ATOM 3880 O O . ALA B 1 130 ? -4.523 7.414 23.547 1 98.38 130 ALA B O 1
ATOM 3881 N N . GLN B 1 131 ? -2.438 6.836 23.969 1 97.5 131 GLN B N 1
ATOM 3882 C CA . GLN B 1 131 ? -2.15 7.965 24.844 1 97.5 131 GLN B CA 1
ATOM 3883 C C . GLN B 1 131 ? -2.238 9.289 24.094 1 97.5 131 GLN B C 1
ATOM 3885 O O . GLN B 1 131 ? -2.648 10.305 24.656 1 97.5 131 GLN B O 1
ATOM 3890 N N . ARG B 1 132 ? -1.979 9.266 22.844 1 97.06 132 ARG B N 1
ATOM 3891 C CA . ARG B 1 132 ? -1.712 10.539 22.172 1 97.06 132 ARG B CA 1
ATOM 3892 C C . ARG B 1 132 ? -2.758 10.82 21.109 1 97.06 132 ARG B C 1
ATOM 3894 O O . ARG B 1 132 ? -2.908 11.969 20.672 1 97.06 132 ARG B O 1
ATOM 3901 N N . PHE B 1 133 ? -3.518 9.727 20.672 1 98 133 PHE B N 1
ATOM 3902 C CA . PHE B 1 133 ? -4.363 9.953 19.516 1 98 133 PHE B CA 1
ATOM 3903 C C . PHE B 1 133 ? -5.773 9.43 19.75 1 98 133 PHE B C 1
ATOM 3905 O O . PHE B 1 133 ? -6.754 10.102 19.438 1 98 133 PHE B O 1
ATOM 3912 N N . THR B 1 134 ? -5.969 8.219 20.391 1 98.69 134 THR B N 1
ATOM 3913 C CA . THR B 1 134 ? -7.258 7.547 20.281 1 98.69 134 THR B CA 1
ATOM 3914 C C . THR B 1 134 ? -7.953 7.484 21.641 1 98.69 134 THR B C 1
ATOM 3916 O O . THR B 1 134 ? -9.156 7.211 21.719 1 98.69 134 THR B O 1
ATOM 3919 N N . ASN B 1 135 ? -7.266 7.633 22.703 1 98.5 135 ASN B N 1
ATOM 3920 C CA . ASN B 1 135 ? -7.824 7.613 24.047 1 98.5 135 ASN B CA 1
ATOM 3921 C C . ASN B 1 135 ? -7.172 8.664 24.938 1 98.5 135 ASN B C 1
ATOM 3923 O O . ASN B 1 135 ? -6.762 8.359 26.062 1 98.5 135 ASN B O 1
ATOM 3927 N N . VAL B 1 136 ? -7.043 9.836 24.438 1 97.81 136 VAL B N 1
ATOM 3928 C CA . VAL B 1 136 ? -6.227 10.836 25.109 1 97.81 136 VAL B CA 1
ATOM 3929 C C . VAL B 1 136 ? -6.906 11.281 26.391 1 97.81 136 VAL B C 1
ATOM 3931 O O . VAL B 1 136 ? -6.238 11.695 27.344 1 97.81 136 VAL B O 1
ATOM 3934 N N . GLN B 1 137 ? -8.25 11.195 26.531 1 97.94 137 GLN B N 1
ATOM 3935 C CA . GLN B 1 137 ? -9 11.664 27.688 1 97.94 137 GLN B CA 1
ATOM 3936 C C . GLN B 1 137 ? -8.586 10.906 28.953 1 97.94 137 GLN B C 1
ATOM 3938 O O . GLN B 1 137 ? -8.633 11.445 30.047 1 97.94 137 GLN B O 1
ATOM 3943 N N . ASP B 1 138 ? -8.141 9.719 28.766 1 97.81 138 ASP B N 1
ATOM 3944 C CA . ASP B 1 138 ? -7.785 8.891 29.922 1 97.81 138 ASP B CA 1
ATOM 3945 C C . ASP B 1 138 ? -6.297 9.016 30.25 1 97.81 138 ASP B C 1
ATOM 3947 O O . ASP B 1 138 ? -5.816 8.438 31.219 1 97.81 138 ASP B O 1
ATOM 3951 N N . TYR B 1 139 ? -5.578 9.719 29.391 1 95.56 139 TYR B N 1
ATOM 3952 C CA . TYR B 1 139 ? -4.172 10.039 29.609 1 95.56 139 TYR B CA 1
ATOM 3953 C C . TYR B 1 139 ? -3.928 11.539 29.469 1 95.56 139 TYR B C 1
ATOM 3955 O O . TYR B 1 139 ? -3.195 11.977 28.578 1 95.56 139 TYR B O 1
ATOM 3963 N N . PRO B 1 140 ? -4.434 12.258 30.406 1 92.25 140 PRO B N 1
ATOM 3964 C CA . PRO B 1 140 ? -4.488 13.711 30.219 1 92.25 140 PRO B CA 1
ATOM 3965 C C . PRO B 1 140 ? -3.109 14.367 30.266 1 92.25 140 PRO B C 1
ATOM 3967 O O . PRO B 1 140 ? -2.836 15.164 31.156 1 92.25 140 PRO B O 1
ATOM 3970 N N . LEU B 1 141 ? -2.299 14.109 29.25 1 94.25 141 LEU B N 1
ATOM 3971 C CA . LEU B 1 141 ? -0.949 14.641 29.109 1 94.25 141 LEU B CA 1
ATOM 3972 C C . LEU B 1 141 ? -0.982 16.141 28.828 1 94.25 141 LEU B C 1
ATOM 3974 O O . LEU B 1 141 ? 0.033 16.828 28.969 1 94.25 141 LEU B O 1
ATOM 3978 N N . TRP B 1 142 ? -2.076 16.719 28.438 1 95.25 142 TRP B N 1
ATOM 3979 C CA . TRP B 1 142 ? -2.357 18.141 28.266 1 95.25 142 TRP B CA 1
ATOM 3980 C C . TRP B 1 142 ? -3.736 18.5 28.797 1 95.25 142 TRP B C 1
ATOM 3982 O O . TRP B 1 142 ? -4.613 17.625 28.906 1 95.25 142 TRP B O 1
ATOM 3992 N N . PRO B 1 143 ? -3.982 19.734 29.125 1 94.81 143 PRO B N 1
ATOM 3993 C CA . PRO B 1 143 ? -5.16 20.094 29.922 1 94.81 143 PRO B CA 1
ATOM 3994 C C . PRO B 1 143 ? -6.473 19.766 29.203 1 94.81 143 PRO B C 1
ATOM 3996 O O . PRO B 1 143 ? -7.434 19.328 29.844 1 94.81 143 PRO B O 1
ATOM 3999 N N . GLN B 1 144 ? -6.504 19.938 27.938 1 96.62 144 GLN B N 1
ATOM 4000 C CA . GLN B 1 144 ? -7.781 19.812 27.234 1 96.62 144 GLN B CA 1
ATOM 4001 C C . GLN B 1 144 ? -7.996 18.375 26.75 1 96.62 144 GLN B C 1
ATOM 4003 O O . GLN B 1 144 ? -9 18.078 26.094 1 96.62 144 GLN B O 1
ATOM 4008 N N . ALA B 1 145 ? -7.129 17.453 27.125 1 97.69 145 ALA B N 1
ATOM 4009 C CA . ALA B 1 145 ? -7.246 16.047 26.719 1 97.69 145 ALA B CA 1
ATOM 4010 C C . ALA B 1 145 ? -8.578 15.453 27.172 1 97.69 145 ALA B C 1
ATOM 4012 O O . ALA B 1 145 ? -9.156 14.617 26.469 1 97.69 145 ALA B O 1
ATOM 4013 N N . LYS B 1 146 ? -9.109 15.867 28.312 1 97.62 146 LYS B N 1
ATOM 4014 C CA . LYS B 1 146 ? -10.32 15.336 28.922 1 97.62 146 LYS B CA 1
ATOM 4015 C C . LYS B 1 146 ? -11.539 15.594 28.031 1 97.62 146 LYS B C 1
ATOM 4017 O O . LYS B 1 146 ? -12.602 15 28.234 1 97.62 146 LYS B O 1
ATOM 4022 N N . LEU B 1 147 ? -11.406 16.453 27.062 1 98.44 147 LEU B N 1
ATOM 4023 C CA . LEU B 1 147 ? -12.531 16.828 26.203 1 98.44 147 LEU B CA 1
ATOM 4024 C C . LEU B 1 147 ? -12.672 15.844 25.031 1 98.44 147 LEU B C 1
ATOM 4026 O O . LEU B 1 147 ? -13.633 15.922 24.266 1 98.44 147 LEU B O 1
ATOM 4030 N N . HIS B 1 148 ? -11.727 14.906 24.891 1 98.75 148 HIS B N 1
ATOM 4031 C CA . HIS B 1 148 ? -11.781 13.945 23.797 1 98.75 148 HIS B CA 1
ATOM 4032 C C . HIS B 1 148 ? -12.992 13.031 23.922 1 98.75 148 HIS B C 1
ATOM 4034 O O . HIS B 1 148 ? -13.117 12.289 24.906 1 98.75 148 HIS B O 1
ATOM 4040 N N . SER B 1 149 ? -13.898 13.086 22.906 1 98.56 149 SER B N 1
ATOM 4041 C CA . SER B 1 149 ? -15.148 12.344 23.047 1 98.56 149 SER B CA 1
ATOM 4042 C C . SER B 1 149 ? -15.578 11.734 21.719 1 98.56 149 SER B C 1
ATOM 4044 O O . SER B 1 149 ? -16.641 11.109 21.641 1 98.56 149 SER B O 1
ATOM 4046 N N . GLN B 1 150 ? -14.742 11.867 20.688 1 98.62 150 GLN B N 1
ATOM 4047 C CA . GLN B 1 150 ? -15.266 11.562 19.359 1 98.62 150 GLN B CA 1
ATOM 4048 C C . GLN B 1 150 ? -14.625 10.289 18.812 1 98.62 150 GLN B C 1
ATOM 4050 O O . GLN B 1 150 ? -14.914 9.891 17.672 1 98.62 150 GLN B O 1
ATOM 4055 N N . TRP B 1 151 ? -13.688 9.633 19.438 1 98.75 151 TRP B N 1
ATOM 4056 C CA . TRP B 1 151 ? -13.211 8.328 18.969 1 98.75 151 TRP B CA 1
ATOM 4057 C C . TRP B 1 151 ? -14.289 7.266 19.125 1 98.75 151 TRP B C 1
ATOM 4059 O O . TRP B 1 151 ? -14.914 7.16 20.188 1 98.75 151 TRP B O 1
ATOM 4069 N N . PRO B 1 152 ? -14.523 6.441 18.031 1 98.19 152 PRO B N 1
ATOM 4070 C CA . PRO B 1 152 ? -15.531 5.387 18.156 1 98.19 152 PRO B CA 1
ATOM 4071 C C . PRO B 1 152 ? -15.023 4.184 18.953 1 98.19 152 PRO B C 1
ATOM 4073 O O . PRO B 1 152 ? -14.297 3.348 18.406 1 98.19 152 PRO B O 1
ATOM 4076 N N . GLY B 1 153 ? -15.414 4.055 20.203 1 97.94 153 GLY B N 1
ATOM 4077 C CA . GLY B 1 153 ? -14.969 2.963 21.047 1 97.94 153 GLY B CA 1
ATOM 4078 C C . GLY B 1 153 ? -14.016 3.412 22.141 1 97.94 153 GLY B C 1
ATOM 4079 O O . GLY B 1 153 ? -13.93 4.602 22.453 1 97.94 153 GLY B O 1
ATOM 4080 N N . THR B 1 154 ? -13.195 2.51 22.719 1 98.38 154 THR B N 1
ATOM 4081 C CA . THR B 1 154 ? -12.383 2.826 23.875 1 98.38 154 THR B CA 1
ATOM 4082 C C . THR B 1 154 ? -11.07 3.482 23.469 1 98.38 154 THR B C 1
ATOM 4084 O O . THR B 1 154 ? -10.406 4.125 24.281 1 98.38 154 THR B O 1
ATOM 4087 N N . GLY B 1 155 ? -10.641 3.225 22.203 1 98.62 155 GLY B N 1
ATOM 4088 C CA . GLY B 1 155 ? -9.375 3.768 21.719 1 98.62 155 GLY B CA 1
ATOM 4089 C C . GLY B 1 155 ? -8.164 3.029 22.266 1 98.62 155 GLY B C 1
ATOM 4090 O O . GLY B 1 155 ? -7.039 3.525 22.188 1 98.62 155 GLY B O 1
ATOM 4091 N N . GLU B 1 156 ? -8.406 1.804 22.766 1 98.38 156 GLU B N 1
ATOM 4092 C CA . GLU B 1 156 ? -7.332 1.034 23.391 1 98.38 156 GLU B CA 1
ATOM 4093 C C . GLU B 1 156 ? -7.273 -0.383 22.828 1 98.38 156 GLU B C 1
ATOM 4095 O O . GLU B 1 156 ? -8.258 -0.881 22.281 1 98.38 156 GLU B O 1
ATOM 4100 N N . ARG B 1 157 ? -6.059 -0.939 22.969 1 98.38 157 ARG B N 1
ATOM 4101 C CA . ARG B 1 157 ? -5.879 -2.328 22.562 1 98.38 157 ARG B CA 1
ATOM 4102 C C . ARG B 1 157 ? -6.961 -3.221 23.156 1 98.38 157 ARG B C 1
ATOM 4104 O O . ARG B 1 157 ? -7.277 -3.109 24.344 1 98.38 157 ARG B O 1
ATOM 4111 N N . GLY B 1 158 ? -7.461 -4.137 22.391 1 97.94 158 GLY B N 1
ATOM 4112 C CA . GLY B 1 158 ? -8.531 -5.016 22.828 1 97.94 158 GLY B CA 1
ATOM 4113 C C . GLY B 1 158 ? -9.898 -4.602 22.297 1 97.94 158 GLY B C 1
ATOM 4114 O O . GLY B 1 158 ? -10.812 -5.418 22.234 1 97.94 158 GLY B O 1
ATOM 4115 N N . ASP B 1 159 ? -10.07 -3.289 22.062 1 98.62 159 ASP B N 1
ATOM 4116 C CA . ASP B 1 159 ? -11.258 -2.777 21.391 1 98.62 159 ASP B CA 1
ATOM 4117 C C . ASP B 1 159 ? -11.195 -3.01 19.891 1 98.62 159 ASP B C 1
ATOM 4119 O O . ASP B 1 159 ? -10.164 -2.742 19.266 1 98.62 159 ASP B O 1
ATOM 4123 N N . ASN B 1 160 ? -12.273 -3.475 19.297 1 98.31 160 ASN B N 1
ATOM 4124 C CA . ASN B 1 160 ? -12.273 -3.854 17.891 1 98.31 160 ASN B CA 1
ATOM 4125 C C . ASN B 1 160 ? -11.922 -2.672 16.984 1 98.31 160 ASN B C 1
ATOM 4127 O O . ASN B 1 160 ? -11.195 -2.83 16 1 98.31 160 ASN B O 1
ATOM 4131 N N . VAL B 1 161 ? -12.484 -1.515 17.234 1 98.69 161 VAL B N 1
ATOM 4132 C CA . VAL B 1 161 ? -12.227 -0.339 16.406 1 98.69 161 VAL B CA 1
ATOM 4133 C C . VAL B 1 161 ? -10.758 0.051 16.5 1 98.69 161 VAL B C 1
ATOM 4135 O O . VAL B 1 161 ? -10.109 0.315 15.492 1 98.69 161 VAL B O 1
ATOM 4138 N N . PHE B 1 162 ? -10.203 0.067 17.781 1 98.81 162 PHE B N 1
ATOM 4139 C CA . PHE B 1 162 ? -8.797 0.387 17.953 1 98.81 162 PHE B CA 1
ATOM 4140 C C . PHE B 1 162 ? -7.91 -0.643 17.266 1 98.81 162 PHE B C 1
ATOM 4142 O O . PHE B 1 162 ? -6.98 -0.282 16.547 1 98.81 162 PHE B O 1
ATOM 4149 N N . ASP B 1 163 ? -8.211 -1.877 17.453 1 98.88 163 ASP B N 1
ATOM 4150 C CA . ASP B 1 163 ? -7.379 -2.936 16.891 1 98.88 163 ASP B CA 1
ATOM 4151 C C . ASP B 1 163 ? -7.391 -2.889 15.375 1 98.88 163 ASP B C 1
ATOM 4153 O O . ASP B 1 163 ? -6.363 -3.119 14.734 1 98.88 163 ASP B O 1
ATOM 4157 N N . THR B 1 164 ? -8.562 -2.615 14.797 1 98.62 164 THR B N 1
ATOM 4158 C CA . THR B 1 164 ? -8.68 -2.482 13.344 1 98.62 164 THR B CA 1
ATOM 4159 C C . THR B 1 164 ? -7.824 -1.324 12.836 1 98.62 164 THR B C 1
ATOM 4161 O O . THR B 1 164 ? -7.098 -1.467 11.852 1 98.62 164 THR B O 1
ATOM 4164 N N . TYR B 1 165 ? -7.914 -0.22 13.539 1 98.75 165 TYR B N 1
ATOM 4165 C CA . TYR B 1 165 ? -7.098 0.93 13.164 1 98.75 165 TYR B CA 1
ATOM 4166 C C . TYR B 1 165 ? -5.613 0.615 13.312 1 98.75 165 TYR B C 1
ATOM 4168 O O . TYR B 1 165 ? -4.824 0.869 12.398 1 98.75 165 TYR B O 1
ATOM 4176 N N . TYR B 1 166 ? -5.191 0.076 14.453 1 98.75 166 TYR B N 1
ATOM 4177 C CA . TYR B 1 166 ? -3.781 -0.138 14.758 1 98.75 166 TYR B CA 1
ATOM 4178 C C . TYR B 1 166 ? -3.154 -1.119 13.773 1 98.75 166 TYR B C 1
ATOM 4180 O O . TYR B 1 166 ? -1.981 -0.983 13.414 1 98.75 166 TYR B O 1
ATOM 4188 N N . ALA B 1 167 ? -3.916 -2.057 13.289 1 98.56 167 ALA B N 1
ATOM 4189 C CA . ALA B 1 167 ? -3.426 -3.02 12.305 1 98.56 167 ALA B CA 1
ATOM 4190 C C . ALA B 1 167 ? -3.02 -2.32 11.016 1 98.56 167 ALA B C 1
ATOM 4192 O O . ALA B 1 167 ? -2.262 -2.875 10.211 1 98.56 167 ALA B O 1
ATOM 4193 N N . SER B 1 168 ? -3.52 -1.124 10.781 1 98.44 168 SER B N 1
ATOM 4194 C CA . SER B 1 168 ? -3.25 -0.414 9.539 1 98.44 168 SER B CA 1
ATOM 4195 C C . SER B 1 168 ? -2.039 0.502 9.672 1 98.44 168 SER B C 1
ATOM 4197 O O . SER B 1 168 ? -1.643 1.163 8.711 1 98.44 168 SER B O 1
ATOM 4199 N N . THR B 1 169 ? -1.434 0.598 10.875 1 98.19 169 THR B N 1
ATOM 4200 C CA . THR B 1 169 ? -0.225 1.395 11.062 1 98.19 169 THR B CA 1
ATOM 4201 C C . THR B 1 169 ? 0.994 0.663 10.508 1 98.19 169 THR B C 1
ATOM 4203 O O . THR B 1 169 ? 1.009 -0.568 10.438 1 98.19 169 THR B O 1
ATOM 4206 N N . VAL B 1 170 ? 1.976 1.424 10.062 1 98.06 170 VAL B N 1
ATOM 4207 C CA . VAL B 1 170 ? 3.154 0.83 9.438 1 98.06 170 VAL B CA 1
ATOM 4208 C C . VAL B 1 170 ? 4.418 1.448 10.031 1 98.06 170 VAL B C 1
ATOM 4210 O O . VAL B 1 170 ? 4.359 2.496 10.672 1 98.06 170 VAL B O 1
ATOM 4213 N N . GLN B 1 171 ? 5.508 0.836 9.773 1 96.62 171 GLN B N 1
ATOM 4214 C CA . GLN B 1 171 ? 6.801 1.38 10.164 1 96.62 171 GLN B CA 1
ATOM 4215 C C . GLN B 1 171 ? 7.152 2.617 9.344 1 96.62 171 GLN B C 1
ATOM 4217 O O . GLN B 1 171 ? 6.641 2.799 8.234 1 96.62 171 GLN B O 1
ATOM 4222 N N . SER B 1 172 ? 7.988 3.477 9.891 1 95.56 172 SER B N 1
ATOM 4223 C CA . SER B 1 172 ? 8.492 4.676 9.234 1 95.56 172 SER B CA 1
ATOM 4224 C C . SER B 1 172 ? 10 4.828 9.445 1 95.56 172 SER B C 1
ATOM 4226 O O . SER B 1 172 ? 10.523 4.465 10.5 1 95.56 172 SER B O 1
ATOM 4228 N N . ILE B 1 173 ? 10.672 5.375 8.445 1 96.19 173 ILE B N 1
ATOM 4229 C CA . ILE B 1 173 ? 12.094 5.621 8.641 1 96.19 173 ILE B CA 1
ATOM 4230 C C . ILE B 1 173 ? 12.289 6.672 9.734 1 96.19 173 ILE B C 1
ATOM 4232 O O . ILE B 1 173 ? 11.492 7.605 9.852 1 96.19 173 ILE B O 1
ATOM 4236 N N . SER B 1 174 ? 13.352 6.523 10.445 1 94.56 174 SER B N 1
ATOM 4237 C CA . SER B 1 174 ? 13.594 7.383 11.602 1 94.56 174 SER B CA 1
ATOM 4238 C C . SER B 1 174 ? 14.234 8.703 11.188 1 94.56 174 SER B C 1
ATOM 4240 O O . SER B 1 174 ? 14.25 9.664 11.961 1 94.56 174 SER B O 1
ATOM 4242 N N . ASP B 1 175 ? 14.789 8.781 10.016 1 95.69 175 ASP B N 1
ATOM 4243 C CA . ASP B 1 175 ? 15.477 9.961 9.508 1 95.69 175 ASP B CA 1
ATOM 4244 C C . ASP B 1 175 ? 14.484 10.953 8.898 1 95.69 175 ASP B C 1
ATOM 4246 O O . ASP B 1 175 ? 14.25 10.945 7.691 1 95.69 175 ASP B O 1
ATOM 4250 N N . SER B 1 176 ? 14.008 11.875 9.711 1 93.94 176 SER B N 1
ATOM 4251 C CA . SER B 1 176 ? 12.984 12.828 9.305 1 93.94 176 SER B CA 1
ATOM 4252 C C . SER B 1 176 ? 13.492 13.75 8.195 1 93.94 176 SER B C 1
ATOM 4254 O O . SER B 1 176 ? 12.727 14.164 7.324 1 93.94 176 SER B O 1
ATOM 4256 N N . LEU B 1 177 ? 14.766 14.141 8.258 1 96.06 177 LEU B N 1
ATOM 4257 C CA . LEU B 1 177 ? 15.336 15.008 7.242 1 96.06 177 LEU B CA 1
ATOM 4258 C C . LEU B 1 177 ? 15.328 14.328 5.875 1 96.06 177 LEU B C 1
ATOM 4260 O O . LEU B 1 177 ? 14.922 14.93 4.883 1 96.06 177 LEU B O 1
ATOM 4264 N N . ALA B 1 178 ? 15.773 13.078 5.836 1 97.12 178 ALA B N 1
ATOM 4265 C CA . ALA B 1 178 ? 15.758 12.312 4.594 1 97.12 178 ALA B CA 1
ATOM 4266 C C . ALA B 1 178 ? 14.336 12.164 4.055 1 97.12 178 ALA B C 1
ATOM 4268 O O . ALA B 1 178 ? 14.109 12.281 2.85 1 97.12 178 ALA B O 1
ATOM 4269 N N . GLN B 1 179 ? 13.398 11.906 4.949 1 97.81 179 GLN B N 1
ATOM 4270 C CA . GLN B 1 179 ? 12 11.797 4.551 1 97.81 179 GLN B CA 1
ATOM 4271 C C . GLN B 1 179 ? 11.516 13.094 3.902 1 97.81 179 GLN B C 1
ATOM 4273 O O . GLN B 1 179 ? 10.883 13.062 2.842 1 97.81 179 GLN B O 1
ATOM 4278 N N . GLU B 1 180 ? 11.781 14.258 4.508 1 98.31 180 GLU B N 1
ATOM 4279 C CA . GLU B 1 180 ? 11.336 15.547 3.988 1 98.31 180 GLU B CA 1
ATOM 4280 C C . GLU B 1 180 ? 11.945 15.836 2.621 1 98.31 180 GLU B C 1
ATOM 4282 O O . GLU B 1 180 ? 11.273 16.344 1.724 1 98.31 180 GLU B O 1
ATOM 4287 N N . GLN B 1 181 ? 13.242 15.5 2.48 1 98.44 181 GLN B N 1
ATOM 4288 C CA . GLN B 1 181 ? 13.93 15.766 1.225 1 98.44 181 GLN B CA 1
ATOM 4289 C C . GLN B 1 181 ? 13.344 14.938 0.086 1 98.44 181 GLN B C 1
ATOM 4291 O O . GLN B 1 181 ? 13.086 15.461 -1 1 98.44 181 GLN B O 1
ATOM 4296 N N . THR B 1 182 ? 13.141 13.656 0.337 1 98.69 182 THR B N 1
ATOM 4297 C CA . THR B 1 182 ? 12.594 12.789 -0.696 1 98.69 182 THR B CA 1
ATOM 4298 C C . THR B 1 182 ? 11.141 13.148 -0.988 1 98.69 182 THR B C 1
ATOM 4300 O O . THR B 1 182 ? 10.695 13.086 -2.137 1 98.69 182 THR B O 1
ATOM 4303 N N . MET B 1 183 ? 10.398 13.555 0.006 1 98.88 183 MET B N 1
ATOM 4304 C CA . MET B 1 183 ? 9.016 13.984 -0.187 1 98.88 183 MET B CA 1
ATOM 4305 C C . MET B 1 183 ? 8.945 15.273 -0.994 1 98.88 183 MET B C 1
ATOM 4307 O O . MET B 1 183 ? 8.023 15.469 -1.783 1 98.88 183 MET B O 1
ATOM 4311 N N . LYS B 1 184 ? 9.875 16.188 -0.754 1 98.81 184 LYS B N 1
ATOM 4312 C CA . LYS B 1 184 ? 9.906 17.391 -1.569 1 98.81 184 LYS B CA 1
ATOM 4313 C C . LYS B 1 184 ? 10.047 17.062 -3.051 1 98.81 184 LYS B C 1
ATOM 4315 O O . LYS B 1 184 ? 9.266 17.531 -3.879 1 98.81 184 LYS B O 1
ATOM 4320 N N . SER B 1 185 ? 11.039 16.219 -3.363 1 98.88 185 SER B N 1
ATOM 4321 C CA . SER B 1 185 ? 11.305 15.852 -4.75 1 98.88 185 SER B CA 1
ATOM 4322 C C . SER B 1 185 ? 10.109 15.133 -5.367 1 98.88 185 SER B C 1
ATOM 4324 O O . SER B 1 185 ? 9.711 15.43 -6.496 1 98.88 185 SER B O 1
ATOM 4326 N N . ALA B 1 186 ? 9.57 14.188 -4.688 1 98.88 186 ALA B N 1
ATOM 4327 C CA . ALA B 1 186 ? 8.43 13.422 -5.191 1 98.88 186 ALA B CA 1
ATOM 4328 C C . ALA B 1 186 ? 7.191 14.305 -5.332 1 98.88 186 ALA B C 1
ATOM 4330 O O . ALA B 1 186 ? 6.422 14.156 -6.281 1 98.88 186 ALA B O 1
ATOM 4331 N N . GLY B 1 187 ? 6.996 15.141 -4.352 1 98.88 187 GLY B N 1
ATOM 4332 C CA . GLY B 1 187 ? 5.863 16.062 -4.406 1 98.88 187 GLY B CA 1
ATOM 4333 C C . GLY B 1 187 ? 5.93 17.016 -5.578 1 98.88 187 GLY B C 1
ATOM 4334 O O . GLY B 1 187 ? 4.914 17.281 -6.227 1 98.88 187 GLY B O 1
ATOM 4335 N N . GLU B 1 188 ? 7.117 17.594 -5.852 1 98.81 188 GLU B N 1
ATOM 4336 C CA . GLU B 1 188 ? 7.309 18.422 -7.031 1 98.81 188 GLU B CA 1
ATOM 4337 C C . GLU B 1 188 ? 6.945 17.672 -8.305 1 98.81 188 GLU B C 1
ATOM 4339 O O . GLU B 1 188 ? 6.242 18.188 -9.172 1 98.81 188 GLU B O 1
ATOM 4344 N N . ALA B 1 189 ? 7.383 16.422 -8.367 1 98.94 189 ALA B N 1
ATOM 4345 C CA . ALA B 1 189 ? 7.086 15.602 -9.539 1 98.94 189 ALA B CA 1
ATOM 4346 C C . ALA B 1 189 ? 5.586 15.359 -9.672 1 98.94 189 ALA B C 1
ATOM 4348 O O . ALA B 1 189 ? 5.043 15.383 -10.773 1 98.94 189 ALA B O 1
ATOM 4349 N N . LEU B 1 190 ? 4.938 15.109 -8.555 1 98.94 190 LEU B N 1
ATOM 4350 C CA . LEU B 1 190 ? 3.496 14.883 -8.57 1 98.94 190 LEU B CA 1
ATOM 4351 C C . LEU B 1 190 ? 2.762 16.125 -9.086 1 98.94 190 LEU B C 1
ATOM 4353 O O . LEU B 1 190 ? 1.942 16.016 -10 1 98.94 190 LEU B O 1
ATOM 4357 N N . LEU B 1 191 ? 3.08 17.234 -8.508 1 98.94 191 LEU B N 1
ATOM 4358 C CA . LEU B 1 191 ? 2.402 18.484 -8.859 1 98.94 191 LEU B CA 1
ATOM 4359 C C . LEU B 1 191 ? 2.654 18.844 -10.32 1 98.94 191 LEU B C 1
ATOM 4361 O O . LEU B 1 191 ? 1.739 19.281 -11.023 1 98.94 191 LEU B O 1
ATOM 4365 N N . ASP B 1 192 ? 3.863 18.719 -10.758 1 98.94 192 ASP B N 1
ATOM 4366 C CA . ASP B 1 192 ? 4.191 18.969 -12.156 1 98.94 192 ASP B CA 1
ATOM 4367 C C . ASP B 1 192 ? 3.395 18.062 -13.094 1 98.94 192 ASP B C 1
ATOM 4369 O O . ASP B 1 192 ? 3.055 18.453 -14.211 1 98.94 192 ASP B O 1
ATOM 4373 N N . LYS B 1 193 ? 3.076 16.906 -12.648 1 98.81 193 LYS B N 1
ATOM 4374 C CA . LYS B 1 193 ? 2.377 15.914 -13.461 1 98.81 193 LYS B CA 1
ATOM 4375 C C . LYS B 1 193 ? 0.88 16.203 -13.523 1 98.81 193 LYS B C 1
ATOM 4377 O O . LYS B 1 193 ? 0.265 16.109 -14.586 1 98.81 193 LYS B O 1
ATOM 4382 N N . ILE B 1 194 ? 0.269 16.609 -12.391 1 98.75 194 ILE B N 1
ATOM 4383 C CA . ILE B 1 194 ? -1.189 16.578 -12.367 1 98.75 194 ILE B CA 1
ATOM 4384 C C . ILE B 1 194 ? -1.729 18 -12.398 1 98.75 194 ILE B C 1
ATOM 4386 O O . ILE B 1 194 ? -2.926 18.219 -12.609 1 98.75 194 ILE B O 1
ATOM 4390 N N . GLY B 1 195 ? -0.852 18.984 -12.164 1 98.81 195 GLY B N 1
ATOM 4391 C CA . GLY B 1 195 ? -1.296 20.359 -12.195 1 98.81 195 GLY B CA 1
ATOM 4392 C C . GLY B 1 195 ? -1.816 20.859 -10.859 1 98.81 195 GLY B C 1
ATOM 4393 O O . GLY B 1 195 ? -1.508 20.281 -9.82 1 98.81 195 GLY B O 1
ATOM 4394 N N . PRO B 1 196 ? -2.605 22 -10.828 1 98.75 196 PRO B N 1
ATOM 4395 C CA . PRO B 1 196 ? -3.025 22.672 -9.594 1 98.75 196 PRO B CA 1
ATOM 4396 C C . PRO B 1 196 ? -3.949 21.797 -8.742 1 98.75 196 PRO B C 1
ATOM 4398 O O . PRO B 1 196 ? -4.824 21.109 -9.281 1 98.75 196 PRO B O 1
ATOM 4401 N N . VAL B 1 197 ? -3.748 21.953 -7.457 1 98.94 197 VAL B N 1
ATOM 4402 C CA . VAL B 1 197 ? -4.523 21.078 -6.578 1 98.94 197 VAL B CA 1
ATOM 4403 C C . VAL B 1 197 ? -4.914 21.844 -5.312 1 98.94 197 VAL B C 1
ATOM 4405 O O . VAL B 1 197 ? -4.332 22.875 -5 1 98.94 197 VAL B O 1
ATOM 4408 N N . VAL B 1 198 ? -5.961 21.359 -4.656 1 98.88 198 VAL B N 1
ATOM 4409 C CA . VAL B 1 198 ? -6.16 21.562 -3.227 1 98.88 198 VAL B CA 1
ATOM 4410 C C . VAL B 1 198 ? -5.379 20.531 -2.434 1 98.88 198 VAL B C 1
ATOM 4412 O O . VAL B 1 198 ? -5.562 19.328 -2.631 1 98.88 198 VAL B O 1
ATOM 4415 N N . LEU B 1 199 ? -4.508 20.984 -1.576 1 98.94 199 LEU B N 1
ATOM 4416 C CA . LEU B 1 199 ? -3.67 20.078 -0.804 1 98.94 199 LEU B CA 1
ATOM 4417 C C . LEU B 1 199 ? -4.129 20.016 0.649 1 98.94 199 LEU B C 1
ATOM 4419 O O . LEU B 1 199 ? -4.203 21.047 1.323 1 98.94 199 LEU B O 1
ATOM 4423 N N . ILE B 1 200 ? -4.512 18.828 1.11 1 98.94 200 ILE B N 1
ATOM 4424 C CA . ILE B 1 200 ? -4.84 18.562 2.508 1 98.94 200 ILE B CA 1
ATOM 4425 C C . ILE B 1 200 ? -3.771 17.672 3.127 1 98.94 200 ILE B C 1
ATOM 4427 O O . ILE B 1 200 ? -3.477 16.594 2.602 1 98.94 200 ILE B O 1
ATOM 4431 N N . THR B 1 201 ? -3.145 18.094 4.215 1 98.94 201 THR B N 1
ATOM 4432 C CA . THR B 1 201 ? -2.113 17.297 4.871 1 98.94 201 THR B CA 1
ATOM 4433 C C . THR B 1 201 ? -2.445 17.094 6.348 1 98.94 201 THR B C 1
ATOM 4435 O O . THR B 1 201 ? -3.232 17.844 6.922 1 98.94 201 THR B O 1
ATOM 4438 N N . HIS B 1 202 ? -1.875 16.062 6.922 1 98.88 202 HIS B N 1
ATOM 4439 C CA . HIS B 1 202 ? -2.086 15.734 8.328 1 98.88 202 HIS B CA 1
ATOM 4440 C C . HIS B 1 202 ? -0.76 15.469 9.039 1 98.88 202 HIS B C 1
ATOM 4442 O O . HIS B 1 202 ? 0.08 14.719 8.531 1 98.88 202 HIS B O 1
ATOM 4448 N N . SER B 1 203 ? -0.544 16.094 10.227 1 98.12 203 SER B N 1
ATOM 4449 C CA . SER B 1 203 ? 0.552 15.758 11.125 1 98.12 203 SER B CA 1
ATOM 4450 C C . SER B 1 203 ? 1.902 15.891 10.43 1 98.12 203 SER B C 1
ATOM 4452 O O . SER B 1 203 ? 2.207 16.922 9.844 1 98.12 203 SER B O 1
ATOM 4454 N N . GLN B 1 204 ? 2.707 14.875 10.289 1 97.56 204 GLN B N 1
ATOM 4455 C CA . GLN B 1 204 ? 4 14.945 9.617 1 97.56 204 GLN B CA 1
ATOM 4456 C C . GLN B 1 204 ? 3.834 15.32 8.148 1 97.56 204 GLN B C 1
ATOM 4458 O O . GLN B 1 204 ? 4.746 15.891 7.539 1 97.56 204 GLN B O 1
ATOM 4463 N N . GLY B 1 205 ? 2.66 14.992 7.609 1 98.44 205 GLY B N 1
ATOM 4464 C CA . GLY B 1 205 ? 2.377 15.43 6.25 1 98.44 205 GLY B CA 1
ATOM 4465 C C . GLY B 1 205 ? 2.441 16.938 6.082 1 98.44 205 GLY B C 1
ATOM 4466 O O . GLY B 1 205 ? 2.691 17.438 4.98 1 98.44 205 GLY B O 1
ATOM 4467 N N . GLY B 1 206 ? 2.211 17.625 7.172 1 98.69 206 GLY B N 1
ATOM 4468 C CA . GLY B 1 206 ? 2.268 19.078 7.145 1 98.69 206 GLY B CA 1
ATOM 4469 C C . GLY B 1 206 ? 3.635 19.625 6.762 1 98.69 206 GLY B C 1
ATOM 4470 O O . GLY B 1 206 ? 3.738 20.656 6.098 1 98.69 206 GLY B O 1
ATOM 4471 N N . LEU B 1 207 ? 4.77 18.938 7.18 1 98.38 207 LEU B N 1
ATOM 4472 C CA . LEU B 1 207 ? 6.117 19.312 6.773 1 98.38 207 LEU B CA 1
ATOM 4473 C C . LEU B 1 207 ? 6.238 19.359 5.254 1 98.38 207 LEU B C 1
ATOM 4475 O O . LEU B 1 207 ? 6.793 20.297 4.699 1 98.38 207 LEU B O 1
ATOM 4479 N N . TYR B 1 208 ? 5.641 18.391 4.645 1 98.81 208 TYR B N 1
ATOM 4480 C CA . TYR B 1 208 ? 5.73 18.25 3.195 1 98.81 208 TYR B CA 1
ATOM 4481 C C . TYR B 1 208 ? 4.852 19.281 2.496 1 98.81 208 TYR B C 1
ATOM 4483 O O . TYR B 1 208 ? 5.23 19.828 1.454 1 98.81 208 TYR B O 1
ATOM 4491 N N . GLY B 1 209 ? 3.688 19.5 3.057 1 98.88 209 GLY B N 1
ATOM 4492 C CA . GLY B 1 209 ? 2.801 20.516 2.506 1 98.88 209 GLY B CA 1
ATOM 4493 C C . GLY B 1 209 ? 3.447 21.891 2.402 1 98.88 209 GLY B C 1
ATOM 4494 O O . GLY B 1 209 ? 3.287 22.578 1.395 1 98.88 209 GLY B O 1
ATOM 4495 N N . TRP B 1 210 ? 4.234 22.312 3.467 1 98.88 210 TRP B N 1
ATOM 4496 C CA . TRP B 1 210 ? 4.953 23.578 3.434 1 98.88 210 TRP B CA 1
ATOM 4497 C C . TRP B 1 210 ? 5.941 23.609 2.273 1 98.88 210 TRP B C 1
ATOM 4499 O O . TRP B 1 210 ? 5.98 24.578 1.513 1 98.88 210 TRP B O 1
ATOM 4509 N N . SER B 1 211 ? 6.676 22.562 2.156 1 98.62 211 SER B N 1
ATOM 4510 C CA . SER B 1 211 ? 7.73 22.484 1.147 1 98.62 211 SER B CA 1
ATOM 4511 C C . SER B 1 211 ? 7.145 22.484 -0.261 1 98.62 211 SER B C 1
ATOM 4513 O O . SER B 1 211 ? 7.695 23.109 -1.169 1 98.62 211 SER B O 1
ATOM 4515 N N . TRP B 1 212 ? 6.023 21.734 -0.464 1 98.88 212 TRP B N 1
ATOM 4516 C CA . TRP B 1 212 ? 5.375 21.672 -1.771 1 98.88 212 TRP B CA 1
ATOM 4517 C C . TRP B 1 212 ? 4.836 23.047 -2.164 1 98.88 212 TRP B C 1
ATOM 4519 O O . TRP B 1 212 ? 5.023 23.5 -3.299 1 98.88 212 TRP B O 1
ATOM 4529 N N . ALA B 1 213 ? 4.199 23.719 -1.239 1 98.81 213 ALA B N 1
ATOM 4530 C CA . ALA B 1 213 ? 3.611 25.031 -1.504 1 98.81 213 ALA B CA 1
ATOM 4531 C C . ALA B 1 213 ? 4.695 26.062 -1.772 1 98.81 213 ALA B C 1
ATOM 4533 O O . ALA B 1 213 ? 4.492 26.984 -2.566 1 98.81 213 ALA B O 1
ATOM 4534 N N . ASP B 1 214 ? 5.824 25.938 -1.086 1 98.62 214 ASP B N 1
ATOM 4535 C CA . ASP B 1 214 ? 6.945 26.844 -1.305 1 98.62 214 ASP B CA 1
ATOM 4536 C C . ASP B 1 214 ? 7.586 26.609 -2.672 1 98.62 214 ASP B C 1
ATOM 4538 O O . ASP B 1 214 ? 7.941 27.562 -3.369 1 98.62 214 ASP B O 1
ATOM 4542 N N . SER B 1 215 ? 7.688 25.406 -3.074 1 98.38 215 SER B N 1
ATOM 4543 C CA . SER B 1 215 ? 8.398 25.016 -4.289 1 98.38 215 SER B CA 1
ATOM 4544 C C . SER B 1 215 ? 7.527 25.219 -5.527 1 98.38 215 SER B C 1
ATOM 4546 O O . SER B 1 215 ? 8.031 25.562 -6.598 1 98.38 215 SER B O 1
ATOM 4548 N N . ARG B 1 216 ? 6.234 24.922 -5.371 1 98.62 216 ARG B N 1
ATOM 4549 C CA . ARG B 1 216 ? 5.281 25.047 -6.469 1 98.62 216 ARG B CA 1
ATOM 4550 C C . ARG B 1 216 ? 4.062 25.859 -6.043 1 98.62 216 ARG B C 1
ATOM 4552 O O . ARG B 1 216 ? 2.932 25.375 -6.109 1 98.62 216 ARG B O 1
ATOM 4559 N N . PRO B 1 217 ? 4.266 27.125 -5.758 1 98.38 217 PRO B N 1
ATOM 4560 C CA . PRO B 1 217 ? 3.154 27.891 -5.191 1 98.38 217 PRO B CA 1
ATOM 4561 C C . PRO B 1 217 ? 1.992 28.047 -6.172 1 98.38 217 PRO B C 1
ATOM 4563 O O . PRO B 1 217 ? 0.832 28.094 -5.754 1 98.38 217 PRO B O 1
ATOM 4566 N N . SER B 1 218 ? 2.246 28.094 -7.492 1 98.25 218 SER B N 1
ATOM 4567 C CA . SER B 1 218 ? 1.191 28.297 -8.477 1 98.25 218 SER B CA 1
ATOM 4568 C C . SER B 1 218 ? 0.334 27.047 -8.641 1 98.25 218 SER B C 1
ATOM 4570 O O . SER B 1 218 ? -0.771 27.109 -9.188 1 98.25 218 SER B O 1
ATOM 4572 N N . LEU B 1 219 ? 0.836 25.906 -8.117 1 98.81 219 LEU B N 1
ATOM 4573 C CA . LEU B 1 219 ? 0.128 24.641 -8.297 1 98.81 219 LEU B CA 1
ATOM 4574 C C . LEU B 1 219 ? -0.623 24.25 -7.027 1 98.81 219 LEU B C 1
ATOM 4576 O O . LEU B 1 219 ? -1.298 23.219 -6.992 1 98.81 219 LEU B O 1
ATOM 4580 N N . ILE B 1 220 ? -0.503 25.062 -6.043 1 98.75 220 ILE B N 1
ATOM 4581 C CA . ILE B 1 220 ? -1.271 24.859 -4.816 1 98.75 220 ILE B CA 1
ATOM 4582 C C . ILE B 1 220 ? -2.361 25.922 -4.715 1 98.75 220 ILE B C 1
ATOM 4584 O O . ILE B 1 220 ? -2.088 27.062 -4.344 1 98.75 220 ILE B O 1
ATOM 4588 N N . LYS B 1 221 ? -3.572 25.484 -4.984 1 98.38 221 LYS B N 1
ATOM 4589 C CA . LYS B 1 221 ? -4.68 26.438 -4.996 1 98.38 221 LYS B CA 1
ATOM 4590 C C . LYS B 1 221 ? -5.141 26.766 -3.578 1 98.38 221 LYS B C 1
ATOM 4592 O O . LYS B 1 221 ? -5.668 27.844 -3.32 1 98.38 221 LYS B O 1
ATOM 4597 N N . SER B 1 222 ? -4.969 25.828 -2.719 1 98.5 222 SER B N 1
ATOM 4598 C CA . SER B 1 222 ? -5.113 26.031 -1.279 1 98.5 222 SER B CA 1
ATOM 4599 C C . SER B 1 222 ? -4.41 24.922 -0.501 1 98.5 222 SER B C 1
ATOM 4601 O O . SER B 1 222 ? -4.25 23.797 -1.007 1 98.5 222 SER B O 1
ATOM 4603 N N . LEU B 1 223 ? -3.92 25.266 0.66 1 98.88 223 LEU B N 1
ATOM 4604 C CA . LEU B 1 223 ? -3.234 24.344 1.559 1 98.88 223 LEU B CA 1
ATOM 4605 C C . LEU B 1 223 ? -3.965 24.234 2.893 1 98.88 223 LEU B C 1
ATOM 4607 O O . LEU B 1 223 ? -4.066 25.219 3.629 1 98.88 223 LEU B O 1
ATOM 4611 N N . ILE B 1 224 ? -4.559 23.109 3.131 1 98.94 224 ILE B N 1
ATOM 4612 C CA . ILE B 1 224 ? -5.176 22.812 4.418 1 98.94 224 ILE B CA 1
ATOM 4613 C C . ILE B 1 224 ? -4.246 21.922 5.25 1 98.94 224 ILE B C 1
ATOM 4615 O O . ILE B 1 224 ? -3.898 20.812 4.832 1 98.94 224 ILE B O 1
ATOM 4619 N N . GLN B 1 225 ? -3.861 22.406 6.387 1 98.81 225 GLN B N 1
ATOM 4620 C CA . GLN B 1 225 ? -2.994 21.688 7.309 1 98.81 225 GLN B CA 1
ATOM 4621 C C . GLN B 1 225 ? -3.764 21.234 8.539 1 98.81 225 GLN B C 1
ATOM 4623 O O . GLN B 1 225 ? -4.055 22.031 9.438 1 98.81 225 GLN B O 1
ATOM 4628 N N . ILE B 1 226 ? -4.07 19.938 8.555 1 98.94 226 ILE B N 1
ATOM 4629 C CA . ILE B 1 226 ? -4.684 19.344 9.742 1 98.94 226 ILE B CA 1
ATOM 4630 C C . ILE B 1 226 ? -3.605 19 10.766 1 98.94 226 ILE B C 1
ATOM 4632 O O . ILE B 1 226 ? -2.934 17.984 10.656 1 98.94 226 ILE B O 1
ATOM 4636 N N . GLU B 1 227 ? -3.432 19.953 11.648 1 98.75 227 GLU B N 1
ATOM 4637 C CA . GLU B 1 227 ? -2.492 19.812 12.758 1 98.75 227 GLU B CA 1
ATOM 4638 C C . GLU B 1 227 ? -1.095 19.453 12.258 1 98.75 227 GLU B C 1
ATOM 4640 O O . GLU B 1 227 ? -0.546 18.422 12.617 1 98.75 227 GLU B O 1
ATOM 4645 N N . PRO B 1 228 ? -0.469 20.359 11.5 1 98.62 228 PRO B N 1
ATOM 4646 C CA . PRO B 1 228 ? 0.869 20.094 10.969 1 98.62 228 PRO B CA 1
ATOM 4647 C C . PRO B 1 228 ? 1.906 19.875 12.07 1 98.62 228 PRO B C 1
ATOM 4649 O O . PRO B 1 228 ? 1.813 20.469 13.141 1 98.62 228 PRO B O 1
ATOM 4652 N N . LYS B 1 229 ? 2.896 19.031 11.758 1 97.56 229 LYS B N 1
ATOM 4653 C CA . LYS B 1 229 ? 4 18.859 12.695 1 97.56 229 LYS B CA 1
ATOM 4654 C C . LYS B 1 229 ? 4.59 20.203 13.109 1 97.56 229 LYS B C 1
ATOM 4656 O O . LYS B 1 229 ? 4.852 21.047 12.258 1 97.56 229 LYS B O 1
ATOM 4661 N N . GLY B 1 230 ? 4.762 20.422 14.383 1 95.56 230 GLY B N 1
ATOM 4662 C CA . GLY B 1 230 ? 5.184 21.719 14.914 1 95.56 230 GLY B CA 1
ATOM 4663 C C . GLY B 1 230 ? 5.133 21.781 16.422 1 95.56 230 GLY B C 1
ATOM 4664 O O . GLY B 1 230 ? 5.121 20.75 17.094 1 95.56 230 GLY B O 1
ATOM 4665 N N . PRO B 1 231 ? 5.188 23.047 16.938 1 97.75 231 PRO B N 1
ATOM 4666 C CA . PRO B 1 231 ? 5.102 24.375 16.297 1 97.75 231 PRO B CA 1
ATOM 4667 C C . PRO B 1 231 ? 6.41 24.797 15.641 1 97.75 231 PRO B C 1
ATOM 4669 O O . PRO B 1 231 ? 7.34 23.984 15.539 1 97.75 231 PRO B O 1
ATOM 4672 N N . PRO B 1 232 ? 6.512 26.031 15.047 1 98.56 232 PRO B N 1
ATOM 4673 C CA . PRO B 1 232 ? 7.727 26.5 14.367 1 98.56 232 PRO B CA 1
ATOM 4674 C C . PRO B 1 232 ? 8.977 26.328 15.219 1 98.56 232 PRO B C 1
ATOM 4676 O O . PRO B 1 232 ? 8.953 26.594 16.422 1 98.56 232 PRO B O 1
ATOM 4679 N N . PHE B 1 233 ? 10.023 25.781 14.695 1 98.31 233 PHE B N 1
ATOM 4680 C CA . PHE B 1 233 ? 11.406 25.703 15.156 1 98.31 233 PHE B CA 1
ATOM 4681 C C . PHE B 1 233 ? 11.594 24.516 16.094 1 98.31 233 PHE B C 1
ATOM 4683 O O . PHE B 1 233 ? 12.695 23.969 16.203 1 98.31 233 PHE B O 1
ATOM 4690 N N . ARG B 1 234 ? 10.57 24.109 16.812 1 96.88 234 ARG B N 1
ATOM 4691 C CA . ARG B 1 234 ? 10.844 23.141 17.875 1 96.88 234 ARG B CA 1
ATOM 4692 C C . ARG B 1 234 ? 9.711 22.141 18 1 96.88 234 ARG B C 1
ATOM 4694 O O . ARG B 1 234 ? 8.641 22.312 17.422 1 96.88 234 ARG B O 1
ATOM 4701 N N . GLU B 1 235 ? 9.984 21.031 18.672 1 95.44 235 GLU B N 1
ATOM 4702 C CA . GLU B 1 235 ? 8.945 20.156 19.219 1 95.44 235 GLU B CA 1
ATOM 4703 C C . GLU B 1 235 ? 8.461 20.641 20.578 1 95.44 235 GLU B C 1
ATOM 4705 O O . GLU B 1 235 ? 9.211 21.281 21.312 1 95.44 235 GLU B O 1
ATOM 4710 N N . VAL B 1 236 ? 7.211 20.344 20.812 1 92.69 236 VAL B N 1
ATOM 4711 C CA . VAL B 1 236 ? 6.672 20.609 22.141 1 92.69 236 VAL B CA 1
ATOM 4712 C C . VAL B 1 236 ? 5.832 19.422 22.609 1 92.69 236 VAL B C 1
ATOM 4714 O O . VAL B 1 236 ? 5.461 18.562 21.812 1 92.69 236 VAL B O 1
ATOM 4717 N N . ILE B 1 237 ? 5.52 19.188 23.766 1 88.31 237 ILE B N 1
ATOM 4718 C CA . ILE B 1 237 ? 4.656 18.203 24.422 1 88.31 237 ILE B CA 1
ATOM 4719 C C . ILE B 1 237 ? 5.379 16.875 24.531 1 88.31 237 ILE B C 1
ATOM 4721 O O . ILE B 1 237 ? 5.469 16.297 25.625 1 88.31 237 ILE B O 1
ATOM 4725 N N . PHE B 1 238 ? 5.953 16.359 23.266 1 87.62 238 PHE B N 1
ATOM 4726 C CA . PHE B 1 238 ? 6.551 15.031 23.266 1 87.62 238 PHE B CA 1
ATOM 4727 C C . PHE B 1 238 ? 8.07 15.117 23.375 1 87.62 238 PHE B C 1
ATOM 4729 O O . PHE B 1 238 ? 8.734 14.133 23.703 1 87.62 238 PHE B O 1
ATOM 4736 N N . SER B 1 239 ? 8.562 16.234 22.938 1 90.5 239 SER B N 1
ATOM 4737 C CA . SER B 1 239 ? 9.984 16.547 22.969 1 90.5 239 SER B CA 1
ATOM 4738 C C . SER B 1 239 ? 10.211 18.062 23 1 90.5 239 SER B C 1
ATOM 4740 O O . SER B 1 239 ? 9.258 18.844 22.891 1 90.5 239 SER B O 1
ATOM 4742 N N . THR B 1 240 ? 11.422 18.438 23.203 1 92.06 240 THR B N 1
ATOM 4743 C CA . THR B 1 240 ? 11.758 19.859 23.188 1 92.06 240 THR B CA 1
ATOM 4744 C C . THR B 1 240 ? 12.828 20.156 22.141 1 92.06 240 THR B C 1
ATOM 4746 O O . THR B 1 240 ? 13.453 21.219 22.156 1 92.06 240 THR B O 1
ATOM 4749 N N . SER B 1 241 ? 12.992 19.219 21.312 1 94.5 241 SER B N 1
ATOM 4750 C CA . SER B 1 241 ? 14.062 19.312 20.328 1 94.5 241 SER B CA 1
ATOM 4751 C C . SER B 1 241 ? 13.828 20.469 19.375 1 94.5 241 SER B C 1
ATOM 4753 O O . SER B 1 241 ? 12.695 20.719 18.969 1 94.5 241 SER B O 1
ATOM 4755 N N . LEU B 1 242 ? 14.898 21.172 19.031 1 95.81 242 LEU B N 1
ATOM 4756 C CA . LEU B 1 242 ? 14.875 22.125 17.938 1 95.81 242 LEU B CA 1
ATOM 4757 C C . LEU B 1 242 ? 15.047 21.422 16.594 1 95.81 242 LEU B C 1
ATOM 4759 O O . LEU B 1 242 ? 16.172 21.281 16.109 1 95.81 242 LEU B O 1
ATOM 4763 N N . SER B 1 243 ? 13.938 21.062 15.922 1 95.06 243 SER B N 1
ATOM 4764 C CA . SER B 1 243 ? 13.992 20.125 14.812 1 95.06 243 SER B CA 1
ATOM 4765 C C . SER B 1 243 ? 13.648 20.812 13.492 1 95.06 243 SER B C 1
ATOM 4767 O O . SER B 1 243 ? 13.719 20.188 12.43 1 95.06 243 SER B O 1
ATOM 4769 N N . ARG B 1 244 ? 13.305 22.078 13.445 1 97.81 244 ARG B N 1
ATOM 4770 C CA . ARG B 1 244 ? 12.898 22.812 12.258 1 97.81 244 ARG B CA 1
ATOM 4771 C C . ARG B 1 244 ? 13.656 24.125 12.141 1 97.81 244 ARG B C 1
ATOM 4773 O O . ARG B 1 244 ? 13.094 25.188 12.391 1 97.81 244 ARG B O 1
ATOM 4780 N N . PRO B 1 245 ? 14.938 24.094 11.727 1 97.56 245 PRO B N 1
ATOM 4781 C CA . PRO B 1 245 ? 15.797 25.281 11.695 1 97.56 245 PRO B CA 1
ATOM 4782 C C . PRO B 1 245 ? 15.266 26.359 10.766 1 97.56 245 PRO B C 1
ATOM 4784 O O . PRO B 1 245 ? 15.672 27.531 10.875 1 97.56 245 PRO B O 1
ATOM 4787 N N . TRP B 1 246 ? 14.32 26.078 9.914 1 98.06 246 TRP B N 1
ATOM 4788 C CA . TRP B 1 246 ? 13.797 27.047 8.969 1 98.06 246 TRP B CA 1
ATOM 4789 C C . TRP B 1 246 ? 12.391 27.5 9.359 1 98.06 246 TRP B C 1
ATOM 4791 O O . TRP B 1 246 ? 11.633 28 8.523 1 98.06 246 TRP B O 1
ATOM 4801 N N . GLY B 1 247 ? 11.992 27.234 10.617 1 98.44 247 GLY B N 1
ATOM 4802 C CA . GLY B 1 247 ? 10.734 27.672 11.188 1 98.44 247 GLY B CA 1
ATOM 4803 C C . GLY B 1 247 ? 9.625 26.641 11.062 1 98.44 247 GLY B C 1
ATOM 4804 O O . GLY B 1 247 ? 9.125 26.125 12.062 1 98.44 247 GLY B O 1
ATOM 4805 N N . LEU B 1 248 ? 9.344 26.297 9.758 1 98.62 248 LEU B N 1
ATOM 4806 C CA . LEU B 1 248 ? 8.227 25.391 9.492 1 98.62 248 LEU B CA 1
ATOM 4807 C C . LEU B 1 248 ? 8.719 24 9.125 1 98.62 248 LEU B C 1
ATOM 4809 O O . LEU B 1 248 ? 8.008 23.016 9.312 1 98.62 248 LEU B O 1
ATOM 4813 N N . THR B 1 249 ? 9.945 23.875 8.602 1 98.44 249 THR B N 1
ATOM 4814 C CA . THR B 1 249 ? 10.469 22.641 8.039 1 98.44 249 THR B CA 1
ATOM 4815 C C . THR B 1 249 ? 11.898 22.391 8.516 1 98.44 249 THR B C 1
ATOM 4817 O O . THR B 1 249 ? 12.547 23.297 9.047 1 98.44 249 THR B O 1
ATOM 4820 N N . SER B 1 250 ? 12.328 21.172 8.344 1 97 250 SER B N 1
ATOM 4821 C CA . SER B 1 250 ? 13.727 20.812 8.594 1 97 250 SER B CA 1
ATOM 4822 C C . SER B 1 250 ? 14.594 21.109 7.371 1 97 250 SER B C 1
ATOM 4824 O O . SER B 1 250 ? 15.82 21.234 7.492 1 97 250 SER B O 1
ATOM 4826 N N . ILE B 1 251 ? 14.008 21.172 6.188 1 97.5 251 ILE B N 1
ATOM 4827 C CA . ILE B 1 251 ? 14.711 21.516 4.957 1 97.5 251 ILE B CA 1
ATOM 4828 C C . ILE B 1 251 ? 14.492 22.984 4.613 1 97.5 251 ILE B C 1
ATOM 4830 O O . ILE B 1 251 ? 13.5 23.578 5.039 1 97.5 251 ILE B O 1
ATOM 4834 N N . PRO B 1 252 ? 15.359 23.578 3.803 1 97.12 252 PRO B N 1
ATOM 4835 C CA . PRO B 1 252 ? 15.266 25.016 3.541 1 97.12 252 PRO B CA 1
ATOM 4836 C C . PRO B 1 252 ? 13.977 25.391 2.812 1 97.12 252 PRO B C 1
ATOM 4838 O O . PRO B 1 252 ? 13.516 24.656 1.938 1 97.12 252 PRO B O 1
ATOM 4841 N N . LEU B 1 253 ? 13.398 26.531 3.152 1 98 253 LEU B N 1
ATOM 4842 C CA . LEU B 1 253 ? 12.344 27.219 2.422 1 98 253 LEU B CA 1
ATOM 4843 C C . LEU B 1 253 ? 12.875 28.484 1.754 1 98 253 LEU B C 1
ATOM 4845 O O . LEU B 1 253 ? 14.016 28.891 2.008 1 98 253 LEU B O 1
ATOM 4849 N N . THR B 1 254 ? 12.07 29.078 0.906 1 97.44 254 THR B N 1
ATOM 4850 C CA . THR B 1 254 ? 12.484 30.281 0.202 1 97.44 254 THR B CA 1
ATOM 4851 C C . THR B 1 254 ? 12.133 31.531 1.007 1 97.44 254 THR B C 1
ATOM 4853 O O . THR B 1 254 ? 10.977 31.953 1.045 1 97.44 254 THR B O 1
ATOM 4856 N N . TYR B 1 255 ? 13.203 32.188 1.548 1 98.12 255 TYR B N 1
ATOM 4857 C CA . TYR B 1 255 ? 13.047 33.406 2.324 1 98.12 255 TYR B CA 1
ATOM 4858 C C . TYR B 1 255 ? 13.578 34.625 1.555 1 98.12 255 TYR B C 1
ATOM 4860 O O . TYR B 1 255 ? 14.461 34.469 0.707 1 98.12 255 TYR B O 1
ATOM 4868 N N . GLU B 1 256 ? 12.992 35.719 1.808 1 97.88 256 GLU B N 1
ATOM 4869 C CA . GLU B 1 256 ? 13.492 37 1.312 1 97.88 256 GLU B CA 1
ATOM 4870 C C . GLU B 1 256 ? 13.703 38 2.455 1 97.88 256 GLU B C 1
ATOM 4872 O O . GLU B 1 256 ? 12.742 38.375 3.133 1 97.88 256 GLU B O 1
ATOM 4877 N N . PRO B 1 257 ? 14.906 38.5 2.682 1 97.56 257 PRO B N 1
ATOM 4878 C CA . PRO B 1 257 ? 16.125 38.094 1.978 1 97.56 257 PRO B CA 1
ATOM 4879 C C . PRO B 1 257 ? 16.531 36.656 2.303 1 97.56 257 PRO B C 1
ATOM 4881 O O . PRO B 1 257 ? 16.172 36.125 3.367 1 97.56 257 PRO B O 1
ATOM 4884 N N . ALA B 1 258 ? 17.234 36 1.476 1 96.69 258 ALA B N 1
ATOM 4885 C CA . ALA B 1 258 ? 17.719 34.625 1.686 1 96.69 258 ALA B CA 1
ATOM 4886 C C . ALA B 1 258 ? 18.703 34.562 2.859 1 96.69 258 ALA B C 1
ATOM 4888 O O . ALA B 1 258 ? 19.531 35.469 3.021 1 96.69 258 ALA B O 1
ATOM 4889 N N . PRO B 1 259 ? 18.547 33.531 3.635 1 95.12 259 PRO B N 1
ATOM 4890 C CA . PRO B 1 259 ? 19.547 33.375 4.688 1 95.12 259 PRO B CA 1
ATOM 4891 C C . PRO B 1 259 ? 20.969 33.219 4.137 1 95.12 259 PRO B C 1
ATOM 4893 O O . PRO B 1 259 ? 21.172 32.594 3.107 1 95.12 259 PRO B O 1
ATOM 4896 N N . THR B 1 260 ? 21.875 33.781 4.812 1 92 260 THR B N 1
ATOM 4897 C CA . THR B 1 260 ? 23.266 33.719 4.375 1 92 260 THR B CA 1
ATOM 4898 C C . THR B 1 260 ? 23.969 32.5 4.949 1 92 260 THR B C 1
ATOM 4900 O O . THR B 1 260 ? 24.953 32 4.391 1 92 260 THR B O 1
ATOM 4903 N N . ASN B 1 261 ? 23.453 32.031 6.109 1 91.94 261 ASN B N 1
ATOM 4904 C CA . ASN B 1 261 ? 23.984 30.844 6.77 1 91.94 261 ASN B CA 1
ATOM 4905 C C . ASN B 1 261 ? 23.016 29.672 6.676 1 91.94 261 ASN B C 1
ATOM 4907 O O . ASN B 1 261 ? 21.984 29.656 7.352 1 91.94 261 ASN B O 1
ATOM 4911 N N . MET B 1 262 ? 23.438 28.688 6.004 1 89.88 262 MET B N 1
ATOM 4912 C CA . MET B 1 262 ? 22.531 27.578 5.75 1 89.88 262 MET B CA 1
ATOM 4913 C C . MET B 1 262 ? 22.797 26.422 6.707 1 89.88 262 MET B C 1
ATOM 4915 O O . MET B 1 262 ? 22.125 25.391 6.652 1 89.88 262 MET B O 1
ATOM 4919 N N . THR B 1 263 ? 23.703 26.578 7.586 1 90.56 263 THR B N 1
ATOM 4920 C CA . THR B 1 263 ? 24.078 25.516 8.508 1 90.56 263 THR B CA 1
ATOM 4921 C C . THR B 1 263 ? 23.531 25.781 9.906 1 90.56 263 THR B C 1
ATOM 4923 O O . THR B 1 263 ? 23.719 24.969 10.82 1 90.56 263 THR B O 1
ATOM 4926 N N . ALA B 1 264 ? 22.953 26.906 10.141 1 92.44 264 ALA B N 1
ATOM 4927 C CA . ALA B 1 264 ? 22.375 27.266 11.422 1 92.44 264 ALA B CA 1
ATOM 4928 C C . ALA B 1 264 ? 20.891 27.641 11.266 1 92.44 264 ALA B C 1
ATOM 4930 O O . ALA B 1 264 ? 20.469 28.047 10.188 1 92.44 264 ALA B O 1
ATOM 4931 N N . PRO B 1 265 ? 20.188 27.484 12.336 1 95.19 265 PRO B N 1
ATOM 4932 C CA . PRO B 1 265 ? 18.781 27.906 12.281 1 95.19 265 PRO B CA 1
ATOM 4933 C C . PRO B 1 265 ? 18.641 29.422 12.07 1 95.19 265 PRO B C 1
ATOM 4935 O O . PRO B 1 265 ? 19.562 30.172 12.359 1 95.19 265 PRO B O 1
ATOM 4938 N N . LEU B 1 266 ? 17.453 29.797 11.508 1 98 266 LEU B N 1
ATOM 4939 C CA . LEU B 1 266 ? 17.109 31.219 11.492 1 98 266 LEU B CA 1
ATOM 4940 C C . LEU B 1 266 ? 17.203 31.812 12.898 1 98 266 LEU B C 1
ATOM 4942 O O . LEU B 1 266 ? 17.031 31.109 13.891 1 98 266 LEU B O 1
ATOM 4946 N N . ALA B 1 267 ? 17.5 33.125 12.93 1 97.5 267 ALA B N 1
ATOM 4947 C CA . ALA B 1 267 ? 17.5 33.812 14.227 1 97.5 267 ALA B CA 1
ATOM 4948 C C . ALA B 1 267 ? 16.125 33.75 14.867 1 97.5 267 ALA B C 1
ATOM 4950 O O . ALA B 1 267 ? 15.117 34.062 14.219 1 97.5 267 ALA B O 1
ATOM 4951 N N . MET B 1 268 ? 16.109 33.406 16.156 1 98.19 268 MET B N 1
ATOM 4952 C CA . MET B 1 268 ? 14.852 33.094 16.828 1 98.19 268 MET B CA 1
ATOM 4953 C C . MET B 1 268 ? 14.57 34.094 17.938 1 98.19 268 MET B C 1
ATOM 4955 O O . MET B 1 268 ? 15.5 34.688 18.5 1 98.19 268 MET B O 1
ATOM 4959 N N . LYS B 1 269 ? 13.328 34.219 18.234 1 98.38 269 LYS B N 1
ATOM 4960 C CA . LYS B 1 269 ? 12.844 34.938 19.391 1 98.38 269 LYS B CA 1
ATOM 4961 C C . LYS B 1 269 ? 11.648 34.25 20.047 1 98.38 269 LYS B C 1
ATOM 4963 O O . LYS B 1 269 ? 10.703 33.875 19.344 1 98.38 269 LYS B O 1
ATOM 4968 N N . THR B 1 270 ? 11.719 34.062 21.328 1 97.75 270 THR B N 1
ATOM 4969 C CA . THR B 1 270 ? 10.586 33.5 22.062 1 97.75 270 THR B CA 1
ATOM 4970 C C . THR B 1 270 ? 9.602 34.594 22.422 1 97.75 270 THR B C 1
ATOM 4972 O O . THR B 1 270 ? 10 35.656 22.906 1 97.75 270 THR B O 1
ATOM 4975 N N . ILE B 1 271 ? 8.359 34.406 22.156 1 97.31 271 ILE B N 1
ATOM 4976 C CA . ILE B 1 271 ? 7.352 35.375 22.562 1 97.31 271 ILE B CA 1
ATOM 4977 C C . ILE B 1 271 ? 6.359 34.719 23.516 1 97.31 271 ILE B C 1
ATOM 4979 O O . ILE B 1 271 ? 6.066 33.531 23.422 1 97.31 271 ILE B O 1
ATOM 4983 N N . ALA B 1 272 ? 5.824 35.531 24.375 1 95.25 272 ALA B N 1
ATOM 4984 C CA . ALA B 1 272 ? 4.891 35.062 25.391 1 95.25 272 ALA B CA 1
ATOM 4985 C C . ALA B 1 272 ? 3.57 34.625 24.766 1 95.25 272 ALA B C 1
ATOM 4987 O O . ALA B 1 272 ? 3.18 35.125 23.719 1 95.25 272 ALA B O 1
ATOM 4988 N N . SER B 1 273 ? 2.984 33.75 25.453 1 93.56 273 SER B N 1
ATOM 4989 C CA . SER B 1 273 ? 1.678 33.25 25.016 1 93.56 273 SER B CA 1
ATOM 4990 C C . SER B 1 273 ? 0.624 34.375 25.094 1 93.56 273 SER B C 1
ATOM 4992 O O . SER B 1 273 ? 0.659 35.188 26 1 93.56 273 SER B O 1
ATOM 4994 N N . ASP B 1 274 ? -0.34 34.281 24.172 1 87.19 274 ASP B N 1
ATOM 4995 C CA . ASP B 1 274 ? -1.456 35.219 24.188 1 87.19 274 ASP B CA 1
ATOM 4996 C C . ASP B 1 274 ? -2.416 34.906 25.328 1 87.19 274 ASP B C 1
ATOM 4998 O O . ASP B 1 274 ? -3.213 35.75 25.719 1 87.19 274 ASP B O 1
ATOM 5002 N N . SER B 1 275 ? -2.436 33.719 25.719 1 89.81 275 SER B N 1
ATOM 5003 C CA . SER B 1 275 ? -3.246 33.25 26.844 1 89.81 275 SER B CA 1
ATOM 5004 C C . SER B 1 275 ? -2.436 32.375 27.797 1 89.81 275 SER B C 1
ATOM 5006 O O . SER B 1 275 ? -2.594 31.141 27.797 1 89.81 275 SER B O 1
ATOM 5008 N N . PRO B 1 276 ? -1.74 33.031 28.641 1 86.69 276 PRO B N 1
ATOM 5009 C CA . PRO B 1 276 ? -0.904 32.25 29.547 1 86.69 276 PRO B CA 1
ATOM 5010 C C . PRO B 1 276 ? -1.707 31.234 30.344 1 86.69 276 PRO B C 1
ATOM 5012 O O . PRO B 1 276 ? -2.818 31.531 30.797 1 86.69 276 PRO B O 1
ATOM 5015 N N . GLY B 1 277 ? -1.197 30.078 30.547 1 84.69 277 GLY B N 1
ATOM 5016 C CA . GLY B 1 277 ? -1.878 29.016 31.25 1 84.69 277 GLY B CA 1
ATOM 5017 C C . GLY B 1 277 ? -2.674 28.109 30.344 1 84.69 277 GLY B C 1
ATOM 5018 O O . GLY B 1 277 ? -2.914 26.938 30.672 1 84.69 277 GLY B O 1
ATOM 5019 N N . GLU B 1 278 ? -3.088 28.625 29.266 1 88.88 278 GLU B N 1
ATOM 5020 C CA . GLU B 1 278 ? -3.885 27.859 28.312 1 88.88 278 GLU B CA 1
ATOM 5021 C C . GLU B 1 278 ? -3.07 27.5 27.062 1 88.88 278 GLU B C 1
ATOM 5023 O O . GLU B 1 278 ? -3.131 26.359 26.594 1 88.88 278 GLU B O 1
ATOM 5028 N N . LEU B 1 279 ? -2.326 28.438 26.609 1 95.69 279 LEU B N 1
ATOM 5029 C CA . LEU B 1 279 ? -1.509 28.281 25.422 1 95.69 279 LEU B CA 1
ATOM 5030 C C . LEU B 1 279 ? -0.025 28.297 25.766 1 95.69 279 LEU B C 1
ATOM 5032 O O . LEU B 1 279 ? 0.37 28.844 26.797 1 95.69 279 LEU B O 1
ATOM 5036 N N . LEU B 1 280 ? 0.779 27.703 24.938 1 96.06 280 LEU B N 1
ATOM 5037 C CA . LEU B 1 280 ? 2.227 27.672 25.109 1 96.06 280 LEU B CA 1
ATOM 5038 C C . LEU B 1 280 ? 2.873 28.891 24.453 1 96.06 280 LEU B C 1
ATOM 5040 O O . LEU B 1 280 ? 2.277 29.516 23.578 1 96.06 280 LEU B O 1
ATOM 5044 N N . GLU B 1 281 ? 4.043 29.25 24.969 1 96.69 281 GLU B N 1
ATOM 5045 C CA . GLU B 1 281 ? 4.805 30.297 24.297 1 96.69 281 GLU B CA 1
ATOM 5046 C C . GLU B 1 281 ? 5.215 29.891 22.891 1 96.69 281 GLU B C 1
ATOM 5048 O O . GLU B 1 281 ? 5.219 28.688 22.562 1 96.69 281 GLU B O 1
ATOM 5053 N N . CYS B 1 282 ? 5.512 30.844 22.062 1 97.56 282 CYS B N 1
ATOM 5054 C CA . CYS B 1 282 ? 5.883 30.594 20.672 1 97.56 282 CYS B CA 1
ATOM 5055 C C . CYS B 1 282 ? 7.328 31 20.406 1 97.56 282 CYS B C 1
ATOM 5057 O O . CYS B 1 282 ? 7.863 31.891 21.094 1 97.56 282 CYS B O 1
ATOM 5059 N N . ILE B 1 283 ? 7.961 30.25 19.594 1 98.25 283 ILE B N 1
ATOM 5060 C CA . ILE B 1 283 ? 9.195 30.75 18.984 1 98.25 283 ILE B CA 1
ATOM 5061 C C . ILE B 1 283 ? 8.906 31.25 17.578 1 98.25 283 ILE B C 1
ATOM 5063 O O . ILE B 1 283 ? 8.281 30.562 16.781 1 98.25 283 ILE B O 1
ATOM 5067 N N . ILE B 1 284 ? 9.273 32.5 17.234 1 98.44 284 ILE B N 1
ATOM 5068 C CA . ILE B 1 284 ? 9.195 33.094 15.914 1 98.44 284 ILE B CA 1
ATOM 5069 C C . ILE B 1 284 ? 10.57 33.625 15.5 1 98.44 284 ILE B C 1
ATOM 5071 O O . ILE B 1 284 ? 11.57 33.344 16.172 1 98.44 284 ILE B O 1
ATOM 5075 N N . GLN B 1 285 ? 10.656 34.344 14.312 1 98.62 285 GLN B N 1
ATOM 5076 C CA . GLN B 1 285 ? 11.93 34.906 13.883 1 98.62 285 GLN B CA 1
ATOM 5077 C C . GLN B 1 285 ? 12.312 36.094 14.734 1 98.62 285 GLN B C 1
ATOM 5079 O O . GLN B 1 285 ? 11.461 36.906 15.086 1 98.62 285 GLN B O 1
ATOM 5084 N N . ALA B 1 286 ? 13.539 36.125 15.023 1 98.25 286 ALA B N 1
ATOM 5085 C CA . ALA B 1 286 ? 14.031 37.406 15.516 1 98.25 286 ALA B CA 1
ATOM 5086 C C . ALA B 1 286 ? 13.914 38.5 14.445 1 98.25 286 ALA B C 1
ATOM 5088 O O . ALA B 1 286 ? 14.039 38.219 13.258 1 98.25 286 ALA B O 1
ATOM 5089 N N . GLU B 1 287 ? 13.688 39.719 14.891 1 97.56 287 GLU B N 1
ATOM 5090 C CA . GLU B 1 287 ? 13.57 40.812 13.938 1 97.56 287 GLU B CA 1
ATOM 5091 C C . GLU B 1 287 ? 14.945 41.281 13.469 1 97.56 287 GLU B C 1
ATOM 5093 O O . GLU B 1 287 ? 15.914 41.281 14.234 1 97.56 287 GLU B O 1
ATOM 5098 N N . PRO B 1 288 ? 15.102 41.844 12.25 1 97.44 288 PRO B N 1
ATOM 5099 C CA . PRO B 1 288 ? 14.039 41.875 11.242 1 97.44 288 PRO B CA 1
ATOM 5100 C C . PRO B 1 288 ? 13.734 40.5 10.672 1 97.44 288 PRO B C 1
ATOM 5102 O O . PRO B 1 288 ? 14.656 39.75 10.305 1 97.44 288 PRO B O 1
ATOM 5105 N N . ALA B 1 289 ? 12.516 40.156 10.57 1 98.19 289 ALA B N 1
ATOM 5106 C CA . ALA B 1 289 ? 12.07 38.844 10.094 1 98.19 289 ALA B CA 1
ATOM 5107 C C . ALA B 1 289 ? 12.164 38.75 8.57 1 98.19 289 ALA B C 1
ATOM 5109 O O . ALA B 1 289 ? 11.898 39.75 7.871 1 98.19 289 ALA B O 1
ATOM 5110 N N . ARG B 1 290 ? 12.539 37.625 8.125 1 98.31 290 ARG B N 1
ATOM 5111 C CA . ARG B 1 290 ? 12.516 37.312 6.695 1 98.31 290 ARG B CA 1
ATOM 5112 C C . ARG B 1 290 ? 11.102 36.969 6.242 1 98.31 290 ARG B C 1
ATOM 5114 O O . ARG B 1 290 ? 10.25 36.625 7.062 1 98.31 290 ARG B O 1
ATOM 5121 N N . LYS B 1 291 ? 10.875 37.125 4.914 1 98.75 291 LYS B N 1
ATOM 5122 C CA . LYS B 1 291 ? 9.547 36.875 4.367 1 98.75 291 LYS B CA 1
ATOM 5123 C C . LYS B 1 291 ? 9.516 35.594 3.549 1 98.75 291 LYS B C 1
ATOM 5125 O O . LYS B 1 291 ? 10.477 35.25 2.857 1 98.75 291 LYS B O 1
ATOM 5130 N N . LEU B 1 292 ? 8.422 34.844 3.668 1 98.69 292 LEU B N 1
ATOM 5131 C CA . LEU B 1 292 ? 8.156 33.688 2.84 1 98.69 292 LEU B CA 1
ATOM 5132 C C . LEU B 1 292 ? 7.285 34.031 1.643 1 98.69 292 LEU B C 1
ATOM 5134 O O . LEU B 1 292 ? 6.117 33.656 1.572 1 98.69 292 LEU B O 1
ATOM 5138 N N . THR B 1 293 ? 7.832 34.656 0.684 1 97.69 293 THR B N 1
ATOM 5139 C CA . THR B 1 293 ? 7.105 35.312 -0.39 1 97.69 293 THR B CA 1
ATOM 5140 C C . THR B 1 293 ? 6.383 34.312 -1.271 1 97.69 293 THR B C 1
ATOM 5142 O O . THR B 1 293 ? 5.324 34.594 -1.828 1 97.69 293 THR B O 1
ATOM 5145 N N . ARG B 1 294 ? 6.922 33.094 -1.397 1 97.5 294 ARG B N 1
ATOM 5146 C CA . ARG B 1 294 ? 6.293 32.062 -2.242 1 97.5 294 ARG B CA 1
ATOM 5147 C C . ARG B 1 294 ? 5.043 31.5 -1.58 1 97.5 294 ARG B C 1
ATOM 5149 O O . ARG B 1 294 ? 4.074 31.156 -2.26 1 97.5 294 ARG B O 1
ATOM 5156 N N . LEU B 1 295 ? 5.055 31.406 -0.259 1 97.88 295 LEU B N 1
ATOM 5157 C CA . LEU B 1 295 ? 3.9 30.906 0.487 1 97.88 295 LEU B CA 1
ATOM 5158 C C . LEU B 1 295 ? 2.818 31.984 0.581 1 97.88 295 LEU B C 1
ATOM 5160 O O . LEU B 1 295 ? 1.64 31.672 0.762 1 97.88 295 LEU B O 1
ATOM 5164 N N . ALA B 1 296 ? 3.227 33.281 0.51 1 96.81 296 ALA B N 1
ATOM 5165 C CA . ALA B 1 296 ? 2.328 34.406 0.755 1 96.81 296 ALA B CA 1
ATOM 5166 C C . ALA B 1 296 ? 1.162 34.375 -0.229 1 96.81 296 ALA B C 1
ATOM 5168 O O . ALA B 1 296 ? 0.073 34.875 0.087 1 96.81 296 ALA B O 1
ATOM 5169 N N . GLY B 1 297 ? 1.312 33.781 -1.323 1 91.88 297 GLY B N 1
ATOM 5170 C CA . GLY B 1 297 ? 0.253 33.781 -2.32 1 91.88 297 GLY B CA 1
ATOM 5171 C C . GLY B 1 297 ? -0.673 32.562 -2.197 1 91.88 297 GLY B C 1
ATOM 5172 O O . GLY B 1 297 ? -1.676 32.469 -2.908 1 91.88 2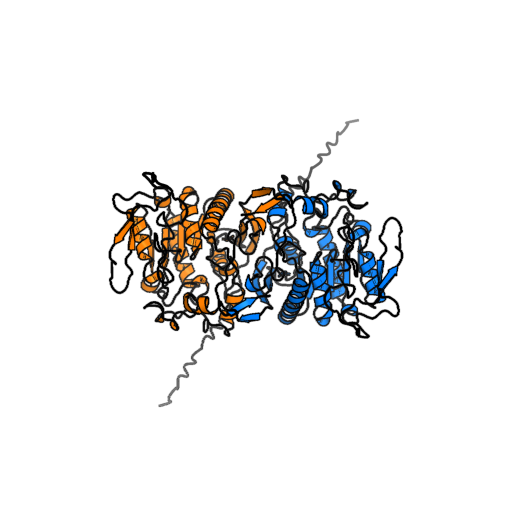97 GLY B O 1
ATOM 5173 N N . VAL B 1 298 ? -0.487 31.672 -1.308 1 97.81 298 VAL B N 1
ATOM 5174 C CA . VAL B 1 298 ? -1.253 30.438 -1.159 1 97.81 298 VAL B CA 1
ATOM 5175 C C . VAL B 1 298 ? -2.266 30.594 -0.028 1 97.81 298 VAL B C 1
ATOM 5177 O O . VAL B 1 298 ? -1.899 30.922 1.104 1 97.81 298 VAL B O 1
ATOM 5180 N N . PRO B 1 299 ? -3.602 30.438 -0.34 1 98.25 299 PRO B N 1
ATOM 5181 C CA . PRO B 1 299 ? -4.535 30.359 0.785 1 98.25 299 PRO B CA 1
ATOM 5182 C C . PRO B 1 299 ? -4.219 29.203 1.732 1 98.25 299 PRO B C 1
ATOM 5184 O O . PRO B 1 299 ? -4.035 28.062 1.288 1 98.25 299 PRO B O 1
ATOM 5187 N N . ILE B 1 300 ? -4.117 29.484 3.037 1 98.81 300 ILE B N 1
ATOM 5188 C CA . ILE B 1 300 ? -3.689 28.484 4 1 98.81 300 ILE B CA 1
ATOM 5189 C C . ILE B 1 300 ? -4.688 28.406 5.152 1 98.81 300 ILE B C 1
ATOM 5191 O O . ILE B 1 300 ? -5.102 29.438 5.688 1 98.81 300 ILE B O 1
ATOM 5195 N N . LEU B 1 301 ? -5.113 27.219 5.461 1 98.94 301 LEU B N 1
ATOM 5196 C CA . LEU B 1 301 ? -5.957 26.938 6.613 1 98.94 301 LEU B CA 1
ATOM 5197 C C . LEU B 1 301 ? -5.266 25.953 7.562 1 98.94 301 LEU B C 1
ATOM 5199 O O . LEU B 1 301 ? -4.785 24.906 7.137 1 98.94 301 LEU B O 1
ATOM 5203 N N . ILE B 1 302 ? -5.16 26.312 8.836 1 98.88 302 ILE B N 1
ATOM 5204 C CA . ILE B 1 302 ? -4.672 25.422 9.883 1 98.88 302 ILE B CA 1
ATOM 5205 C C . ILE B 1 302 ? -5.844 24.922 10.727 1 98.88 302 ILE B C 1
ATOM 5207 O O . ILE B 1 302 ? -6.527 25.719 11.375 1 98.88 302 ILE B O 1
ATOM 5211 N N . ASP B 1 303 ? -6.062 23.625 10.703 1 98.88 303 ASP B N 1
ATOM 5212 C CA . ASP B 1 303 ? -7.172 23.016 11.422 1 98.88 303 ASP B CA 1
ATOM 5213 C C . ASP B 1 303 ? -6.703 22.375 12.727 1 98.88 303 ASP B C 1
ATOM 5215 O O . ASP B 1 303 ? -5.727 21.625 12.742 1 98.88 303 ASP B O 1
ATOM 5219 N N . THR B 1 304 ? -7.422 22.688 13.844 1 98.81 304 THR B N 1
ATOM 5220 C CA . THR B 1 304 ? -7.012 22.203 15.164 1 98.81 304 THR B CA 1
ATOM 5221 C C . THR B 1 304 ? -8.195 21.609 15.914 1 98.81 304 THR B C 1
ATOM 5223 O O . THR B 1 304 ? -9.234 22.234 16.062 1 98.81 304 THR B O 1
ATOM 5226 N N . GLY B 1 305 ? -8 20.359 16.391 1 98.75 305 GLY B N 1
ATOM 5227 C CA . GLY B 1 305 ? -9.008 19.719 17.219 1 98.75 305 GLY B CA 1
ATOM 5228 C C . GLY B 1 305 ? -9.031 20.234 18.641 1 98.75 305 GLY B C 1
ATOM 5229 O O . GLY B 1 305 ? -7.984 20.516 19.219 1 98.75 305 GLY B O 1
ATOM 5230 N N . GLU B 1 306 ? -10.211 20.219 19.234 1 98.38 306 GLU B N 1
ATOM 5231 C CA . GLU B 1 306 ? -10.438 20.781 20.562 1 98.38 306 GLU B CA 1
ATOM 5232 C C . GLU B 1 306 ? -9.664 20.016 21.641 1 98.38 306 GLU B C 1
ATOM 5234 O O . GLU B 1 306 ? -9.141 20.625 22.578 1 98.38 306 GLU B O 1
ATOM 5239 N N . ALA B 1 307 ? -9.586 18.797 21.469 1 98.56 307 ALA B N 1
ATOM 5240 C CA . ALA B 1 307 ? -9.023 17.938 22.531 1 98.56 307 ALA B CA 1
ATOM 5241 C C . ALA B 1 307 ? -7.582 17.562 22.219 1 98.56 307 ALA B C 1
ATOM 5243 O O . ALA B 1 307 ? -6.957 16.812 22.969 1 98.56 307 ALA B O 1
ATOM 5244 N N . SER B 1 308 ? -7.023 18.062 21.141 1 98.25 308 SER B N 1
ATOM 5245 C CA . SER B 1 308 ? -5.691 17.703 20.672 1 98.25 308 SER B CA 1
ATOM 5246 C C . SER B 1 308 ? -4.613 18.484 21.406 1 98.25 308 SER B C 1
ATOM 5248 O O . SER B 1 308 ? -4.867 19.609 21.875 1 98.25 308 SER B O 1
ATOM 5250 N N . TYR B 1 309 ? -3.41 17.953 21.484 1 97.62 309 TYR B N 1
ATOM 5251 C CA . TYR B 1 309 ? -2.266 18.688 22.016 1 97.62 309 TYR B CA 1
ATOM 5252 C C . TYR B 1 309 ? -1.941 19.891 21.125 1 97.62 309 TYR B C 1
ATOM 5254 O O . TYR B 1 309 ? -1.378 20.891 21.609 1 97.62 309 TYR B O 1
ATOM 5262 N N . HIS B 1 310 ? -2.354 19.859 19.922 1 98.25 310 HIS B N 1
ATOM 5263 C CA . HIS B 1 310 ? -2.135 20.953 19 1 98.25 310 HIS B CA 1
ATOM 5264 C C . HIS B 1 310 ? -2.881 22.203 19.438 1 98.25 310 HIS B C 1
ATOM 5266 O O . HIS B 1 310 ? -2.504 23.328 19.062 1 98.25 310 HIS B O 1
ATOM 5272 N N . ALA B 1 311 ? -3.924 22.062 20.219 1 97.62 311 ALA B N 1
ATOM 5273 C CA . ALA B 1 311 ? -4.719 23.203 20.656 1 97.62 311 ALA B CA 1
ATOM 5274 C C . ALA B 1 311 ? -3.883 24.172 21.484 1 97.62 311 ALA B C 1
ATOM 5276 O O . ALA B 1 311 ? -4.23 25.344 21.625 1 97.62 311 ALA B O 1
ATOM 5277 N N . GLN B 1 312 ? -2.758 23.719 21.938 1 96.69 312 GLN B N 1
ATOM 5278 C CA . GLN B 1 312 ? -1.945 24.531 22.844 1 96.69 312 GLN B CA 1
ATOM 5279 C C . GLN B 1 312 ? -0.982 25.422 22.047 1 96.69 312 GLN B C 1
ATOM 5281 O O . GLN B 1 312 ? -0.453 26.406 22.594 1 96.69 312 GLN B O 1
ATOM 5286 N N . TYR B 1 313 ? -0.763 25.078 20.766 1 97.38 313 TYR B N 1
ATOM 5287 C CA . TYR B 1 313 ? 0.375 25.797 20.188 1 97.38 313 TYR B CA 1
ATOM 5288 C C . TYR B 1 313 ? 0.148 26.094 18.719 1 97.38 313 TYR B C 1
ATOM 5290 O O . TYR B 1 313 ? 0.963 26.766 18.078 1 97.38 313 TYR B O 1
ATOM 5298 N N . ASP B 1 314 ? -0.963 25.625 18.094 1 98.19 314 ASP B N 1
ATOM 5299 C CA . ASP B 1 314 ? -1.14 25.844 16.656 1 98.19 314 ASP B CA 1
ATOM 5300 C C . ASP B 1 314 ? -1.24 27.344 16.344 1 98.19 314 ASP B C 1
ATOM 5302 O O . ASP B 1 314 ? -0.942 27.75 15.219 1 98.19 314 ASP B O 1
ATOM 5306 N N . TYR B 1 315 ? -1.607 28.188 17.266 1 97.62 315 TYR B N 1
ATOM 5307 C CA . TYR B 1 315 ? -1.642 29.625 17.062 1 97.62 315 TYR B CA 1
ATOM 5308 C C . TYR B 1 315 ? -0.251 30.156 16.75 1 97.62 315 TYR B C 1
ATOM 5310 O O . TYR B 1 315 ? -0.112 31.234 16.141 1 97.62 315 TYR B O 1
ATOM 5318 N N . CYS B 1 316 ? 0.818 29.422 17.188 1 98.44 316 CYS B N 1
ATOM 5319 C CA . CYS B 1 316 ? 2.188 29.828 16.906 1 98.44 316 CYS B CA 1
ATOM 5320 C C . CYS B 1 316 ? 2.477 29.797 15.414 1 98.44 316 CYS B C 1
ATOM 5322 O O . CYS B 1 316 ? 3.279 30.594 14.914 1 98.44 316 CYS B O 1
ATOM 5324 N N . PHE B 1 317 ? 1.812 28.828 14.656 1 98.69 317 PHE B N 1
ATOM 5325 C CA . PHE B 1 317 ? 1.938 28.844 13.203 1 98.69 317 PHE B CA 1
ATOM 5326 C C . PHE B 1 317 ? 1.395 30.156 12.633 1 98.69 317 PHE B C 1
ATOM 5328 O O . PHE B 1 317 ? 2.002 30.75 11.742 1 98.69 317 PHE B O 1
ATOM 5335 N N . ILE B 1 318 ? 0.255 30.562 13.125 1 98.25 318 ILE B N 1
ATOM 5336 C CA . ILE B 1 318 ? -0.404 31.781 12.641 1 98.25 318 ILE B CA 1
ATOM 5337 C C . ILE B 1 318 ? 0.496 33 12.875 1 98.25 318 ILE B C 1
ATOM 5339 O O . ILE B 1 318 ? 0.68 33.812 11.984 1 98.25 318 ILE B O 1
ATOM 5343 N N . LYS B 1 319 ? 1.09 33.062 14.055 1 98.25 319 LYS B N 1
ATOM 5344 C CA . LYS B 1 319 ? 1.968 34.188 14.406 1 98.25 319 LYS B CA 1
ATOM 5345 C C . LYS B 1 319 ? 3.219 34.188 13.531 1 98.25 319 LYS B C 1
ATOM 5347 O O . LYS B 1 319 ? 3.609 35.25 13.008 1 98.25 319 LYS B O 1
ATOM 5352 N N . PHE B 1 320 ? 3.863 33.094 13.438 1 98.75 320 PHE B N 1
ATOM 5353 C CA . PHE B 1 320 ? 5.078 32.969 12.641 1 98.75 320 PHE B CA 1
ATOM 5354 C C . PHE B 1 320 ? 4.809 33.344 11.188 1 98.75 320 PHE B C 1
ATOM 5356 O O . PHE B 1 320 ? 5.582 34.094 10.586 1 98.75 320 PHE B O 1
ATOM 5363 N N . LEU B 1 321 ? 3.719 32.75 10.578 1 98.88 321 LEU B N 1
ATOM 5364 C CA . LEU B 1 321 ? 3.371 33 9.188 1 98.88 321 LEU B CA 1
ATOM 5365 C C . LEU B 1 321 ? 3.064 34.469 8.961 1 98.88 321 LEU B C 1
ATOM 5367 O O . LEU B 1 321 ? 3.523 35.062 7.984 1 98.88 321 LEU B O 1
ATOM 5371 N N . ALA B 1 322 ? 2.279 35.062 9.883 1 98.38 322 ALA B N 1
ATOM 5372 C CA . ALA B 1 322 ? 1.979 36.5 9.781 1 98.38 322 ALA B CA 1
ATOM 5373 C C . ALA B 1 322 ? 3.26 37.344 9.781 1 98.38 322 ALA B C 1
ATOM 5375 O O . ALA B 1 322 ? 3.406 38.25 8.992 1 98.38 322 ALA B O 1
ATOM 5376 N N . GLN B 1 323 ? 4.156 37.031 10.695 1 98.62 323 GLN B N 1
ATOM 5377 C CA . GLN B 1 323 ? 5.445 37.719 10.758 1 98.62 323 GLN B CA 1
ATOM 5378 C C . GLN B 1 323 ? 6.199 37.594 9.438 1 98.62 323 GLN B C 1
ATOM 5380 O O . GLN B 1 323 ? 6.875 38.531 9.008 1 98.62 323 GLN B O 1
ATOM 5385 N N . ALA B 1 324 ? 6.105 36.438 8.82 1 98.69 324 ALA B N 1
ATOM 5386 C CA . ALA B 1 324 ? 6.836 36.125 7.594 1 98.69 324 ALA B CA 1
ATOM 5387 C C . ALA B 1 324 ? 6.074 36.625 6.371 1 98.69 324 ALA B C 1
ATOM 5389 O O . ALA B 1 324 ? 6.441 36.312 5.234 1 98.69 324 ALA B O 1
ATOM 5390 N N . GLY B 1 325 ? 4.918 37.312 6.562 1 98.44 325 GLY B N 1
ATOM 5391 C CA . GLY B 1 325 ? 4.188 37.906 5.461 1 98.44 325 GLY B CA 1
ATOM 5392 C C . GLY B 1 325 ? 3.164 36.969 4.836 1 98.44 325 GLY B C 1
ATOM 5393 O O . GLY B 1 325 ? 2.711 37.219 3.713 1 98.44 325 GLY B O 1
ATOM 5394 N N . VAL B 1 326 ? 2.828 35.906 5.461 1 98.62 326 VAL B N 1
ATOM 5395 C CA . VAL B 1 326 ? 1.888 34.906 4.957 1 98.62 326 VAL B CA 1
ATOM 5396 C C . VAL B 1 326 ? 0.593 34.969 5.762 1 98.62 326 VAL B C 1
ATOM 5398 O O . VAL B 1 326 ? 0.615 34.875 6.992 1 98.62 326 VAL B O 1
ATOM 5401 N N . GLN B 1 327 ? -0.532 35.156 5.137 1 95.5 327 GLN B N 1
ATOM 5402 C CA . GLN B 1 327 ? -1.825 35.156 5.812 1 95.5 327 GLN B CA 1
ATOM 5403 C C . GLN B 1 327 ? -2.395 33.719 5.863 1 95.5 327 GLN B C 1
ATOM 5405 O O . GLN B 1 327 ? -2.516 33.062 4.832 1 95.5 327 GLN B O 1
ATOM 5410 N N . ALA B 1 328 ? -2.652 33.25 7 1 98.19 328 ALA B N 1
ATOM 5411 C CA . ALA B 1 328 ? -3.264 31.938 7.223 1 98.19 328 ALA B CA 1
ATOM 5412 C C . ALA B 1 328 ? -4.469 32.031 8.148 1 98.19 328 ALA B C 1
ATOM 5414 O O . ALA B 1 328 ? -4.496 32.906 9.047 1 98.19 328 ALA B O 1
ATOM 5415 N N . GLN B 1 329 ? -5.461 31.266 7.863 1 98.44 329 GLN B N 1
ATOM 5416 C CA . GLN B 1 329 ? -6.625 31.188 8.734 1 98.44 329 GLN B CA 1
ATOM 5417 C C . GLN B 1 329 ? -6.504 30.016 9.703 1 98.44 329 GLN B C 1
ATOM 5419 O O . GLN B 1 329 ? -5.945 28.969 9.359 1 98.44 329 GLN B O 1
ATOM 5424 N N . HIS B 1 330 ? -7.008 30.266 10.906 1 98.5 330 HIS B N 1
ATOM 5425 C CA . HIS B 1 330 ? -7.031 29.219 11.93 1 98.5 330 HIS B CA 1
ATOM 5426 C C . HIS B 1 330 ? -8.445 28.672 12.125 1 98.5 330 HIS B C 1
ATOM 5428 O O . HIS B 1 330 ? -9.352 29.422 12.508 1 98.5 330 HIS B O 1
ATOM 5434 N N . LEU B 1 331 ? -8.648 27.453 11.797 1 98.69 331 LEU B N 1
ATOM 5435 C CA . LEU B 1 331 ? -9.898 26.75 12.086 1 98.69 331 LEU B CA 1
ATOM 5436 C C . LEU B 1 331 ? -9.805 25.984 13.398 1 98.69 331 LEU B C 1
ATOM 5438 O O . LEU B 1 331 ? -9.461 24.797 13.398 1 98.69 331 LEU B O 1
ATOM 5442 N N . ASP B 1 332 ? -10.141 26.656 14.438 1 98.06 332 ASP B N 1
ATOM 5443 C CA . ASP B 1 332 ? -10.312 26.016 15.742 1 98.06 332 ASP B CA 1
ATOM 5444 C C . ASP B 1 332 ? -11.672 25.328 15.844 1 98.06 332 ASP B C 1
ATOM 5446 O O . ASP B 1 332 ? -12.695 26 16.016 1 98.06 332 ASP B O 1
ATOM 5450 N N . LEU B 1 333 ? -11.656 24.016 15.797 1 98.81 333 LEU B N 1
ATOM 5451 C CA . LEU B 1 333 ? -12.906 23.266 15.695 1 98.81 333 LEU B CA 1
ATOM 5452 C C . LEU B 1 333 ? -13.812 23.562 16.891 1 98.81 333 LEU B C 1
ATOM 5454 O O . LEU B 1 333 ? -15.023 23.766 16.719 1 98.81 333 LEU B O 1
ATOM 5458 N N . GLY B 1 334 ? -13.266 23.594 18.094 1 98 334 GLY B N 1
ATOM 5459 C CA . GLY B 1 334 ? -14.07 23.891 19.281 1 98 334 GLY B CA 1
ATOM 5460 C C . GLY B 1 334 ? -14.781 25.234 19.188 1 98 334 GLY B C 1
ATOM 5461 O O . GLY B 1 334 ? -15.953 25.344 19.547 1 98 334 GLY B O 1
ATOM 5462 N N . LYS B 1 335 ? -14.117 26.25 18.688 1 96.88 335 LYS B N 1
ATOM 5463 C CA . LYS B 1 335 ? -14.688 27.578 18.578 1 96.88 335 LYS B C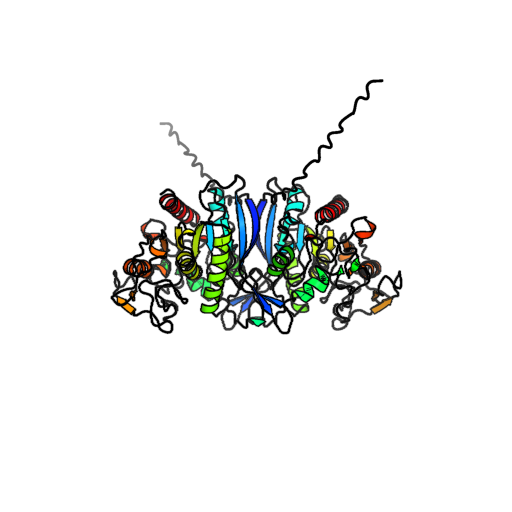A 1
ATOM 5464 C C . LYS B 1 335 ? -15.742 27.641 17.469 1 96.88 335 LYS B C 1
ATOM 5466 O O . LYS B 1 335 ? -16.578 28.547 17.438 1 96.88 335 LYS B O 1
ATOM 5471 N N . ARG B 1 336 ? -15.695 26.672 16.594 1 97.31 336 ARG B N 1
ATOM 5472 C CA . ARG B 1 336 ? -16.672 26.609 15.516 1 97.31 336 ARG B CA 1
ATOM 5473 C C . ARG B 1 336 ? -17.812 25.672 15.875 1 97.31 336 ARG B C 1
ATOM 5475 O O . ARG B 1 336 ? -18.641 25.328 15.023 1 97.31 336 ARG B O 1
ATOM 5482 N N . GLY B 1 337 ? -17.844 25.156 17.047 1 98.19 337 GLY B N 1
ATOM 5483 C CA . GLY B 1 337 ? -18.938 24.344 17.531 1 98.19 337 GLY B CA 1
ATOM 5484 C C . GLY B 1 337 ? -18.75 22.859 17.219 1 98.19 337 GLY B C 1
ATOM 5485 O O . GLY B 1 337 ? -19.703 22.078 17.297 1 98.19 337 GLY B O 1
ATOM 5486 N N . ILE B 1 338 ? -17.656 22.469 16.734 1 98.75 338 ILE B N 1
ATOM 5487 C CA . ILE B 1 338 ? -17.312 21.062 16.547 1 98.75 338 ILE B CA 1
ATOM 5488 C C . ILE B 1 338 ? -16.406 20.594 17.672 1 98.75 338 ILE B C 1
ATOM 5490 O O . ILE B 1 338 ? -15.219 20.938 17.719 1 98.75 338 ILE B O 1
ATOM 5494 N N . HIS B 1 339 ? -16.953 19.75 18.562 1 98.69 339 HIS B N 1
ATOM 5495 C CA . HIS B 1 339 ? -16.281 19.5 19.828 1 98.69 339 HIS B CA 1
ATOM 5496 C C . HIS B 1 339 ? -15.773 18.062 19.906 1 98.69 339 HIS B C 1
ATOM 5498 O O . HIS B 1 339 ? -16.25 17.188 19.188 1 98.69 339 HIS B O 1
ATOM 5504 N N . GLY B 1 340 ? -14.719 17.891 20.688 1 98.75 340 GLY B N 1
ATOM 5505 C CA . GLY B 1 340 ? -14.352 16.562 21.156 1 98.75 340 GLY B CA 1
ATOM 5506 C C . GLY B 1 340 ? -13.258 15.914 20.328 1 98.75 340 GLY B C 1
ATOM 5507 O O . GLY B 1 340 ? -12.812 14.805 20.641 1 98.75 340 GLY B O 1
ATOM 5508 N N . ASN B 1 341 ? -12.742 16.625 19.312 1 98.88 341 ASN B N 1
ATOM 5509 C CA . ASN B 1 341 ? -11.82 15.984 18.391 1 98.88 341 ASN B CA 1
ATOM 5510 C C . ASN B 1 341 ? -10.375 16.047 18.891 1 98.88 341 ASN B C 1
ATOM 5512 O O . ASN B 1 341 ? -9.961 17.062 19.453 1 98.88 341 ASN B O 1
ATOM 5516 N N . ALA B 1 342 ? -9.68 14.984 18.672 1 98.5 342 ALA B N 1
ATOM 5517 C CA . ALA B 1 342 ? -8.234 14.93 18.859 1 98.5 342 ALA B CA 1
ATOM 5518 C C . ALA B 1 342 ? -7.5 14.859 17.531 1 98.5 342 ALA B C 1
ATOM 5520 O O . ALA B 1 342 ? -7.898 15.516 16.562 1 98.5 342 ALA B O 1
ATOM 5521 N N . HIS B 1 343 ? -6.43 14.109 17.469 1 98.5 343 HIS B N 1
ATOM 5522 C CA . HIS B 1 343 ? -5.438 14.242 16.406 1 98.5 343 HIS B CA 1
ATOM 5523 C C . HIS B 1 343 ? -5.898 13.539 15.141 1 98.5 343 HIS B C 1
ATOM 5525 O O . HIS B 1 343 ? -5.473 13.898 14.039 1 98.5 343 HIS B O 1
ATOM 5531 N N . LEU B 1 344 ? -6.719 12.477 15.18 1 98.69 344 LEU B N 1
ATOM 5532 C CA . LEU B 1 344 ? -7.129 11.695 14.023 1 98.69 344 LEU B CA 1
ATOM 5533 C C . LEU B 1 344 ? -8.547 12.055 13.602 1 98.69 344 LEU B C 1
ATOM 5535 O O . LEU B 1 344 ? -9.414 11.172 13.5 1 98.69 344 LEU B O 1
ATOM 5539 N N . GLN B 1 345 ? -8.734 13.25 13.242 1 98.69 345 GLN B N 1
ATOM 5540 C CA . GLN B 1 345 ? -10.031 13.859 12.984 1 98.69 345 GLN B CA 1
ATOM 5541 C C . GLN B 1 345 ? -10.812 13.078 11.93 1 98.69 345 GLN B C 1
ATOM 5543 O O . GLN B 1 345 ? -12.016 12.875 12.07 1 98.69 345 GLN B O 1
ATOM 5548 N N . PHE B 1 346 ? -10.195 12.531 10.922 1 98.69 346 PHE B N 1
ATOM 5549 C CA . PHE B 1 346 ? -10.828 11.867 9.781 1 98.69 346 PHE B CA 1
ATOM 5550 C C . PHE B 1 346 ? -11.32 10.484 10.172 1 98.69 346 PHE B C 1
ATOM 5552 O O . PHE B 1 346 ? -12.031 9.836 9.406 1 98.69 346 PHE B O 1
ATOM 5559 N N . LEU B 1 347 ? -10.945 9.977 11.328 1 98.56 347 LEU B N 1
ATOM 5560 C CA . LEU B 1 347 ? -11.367 8.664 11.797 1 98.56 347 LEU B CA 1
ATOM 5561 C C . LEU B 1 347 ? -12.398 8.789 12.914 1 98.56 347 LEU B C 1
ATOM 5563 O O . LEU B 1 347 ? -12.922 7.781 13.398 1 98.56 347 LEU B O 1
ATOM 5567 N N . GLU B 1 348 ? -12.672 10.031 13.359 1 98.62 348 GLU B N 1
ATOM 5568 C CA . GLU B 1 348 ? -13.539 10.273 14.5 1 98.62 348 GLU B CA 1
ATOM 5569 C C . GLU B 1 348 ? -15.008 10.352 14.078 1 98.62 348 GLU B C 1
ATOM 5571 O O . GLU B 1 348 ? -15.305 10.516 12.891 1 98.62 348 GLU B O 1
ATOM 5576 N N . GLN B 1 349 ? -15.93 10.25 15.031 1 98.31 349 GLN B N 1
ATOM 5577 C CA . GLN B 1 349 ? -17.359 10.031 14.797 1 98.31 349 GLN B CA 1
ATOM 5578 C C . GLN B 1 349 ? -17.969 11.188 14.008 1 98.31 349 GLN B C 1
ATOM 5580 O O . GLN B 1 349 ? -18.875 10.977 13.195 1 98.31 349 GLN B O 1
ATOM 5585 N N . ASN B 1 350 ? -17.5 12.359 14.203 1 98.25 350 ASN B N 1
ATOM 5586 C CA . ASN B 1 350 ? -18.094 13.516 13.539 1 98.25 350 ASN B CA 1
ATOM 5587 C C . ASN B 1 350 ? -17.219 14.008 12.391 1 98.25 350 ASN B C 1
ATOM 5589 O O . ASN B 1 350 ? -17.25 15.188 12.039 1 98.25 350 ASN B O 1
ATOM 5593 N N . SER B 1 351 ? -16.406 13.141 11.828 1 98.31 351 SER B N 1
ATOM 5594 C CA . SER B 1 351 ? -15.43 13.492 10.805 1 98.31 351 SER B CA 1
ATOM 5595 C C . SER B 1 351 ? -16.109 14.109 9.578 1 98.31 351 SER B C 1
ATOM 5597 O O . SER B 1 351 ? -15.539 14.992 8.93 1 98.31 351 SER B O 1
ATOM 5599 N N . ASP B 1 352 ? -17.344 13.68 9.242 1 98.06 352 ASP B N 1
ATOM 5600 C CA . ASP B 1 352 ? -18.047 14.211 8.078 1 98.06 352 ASP B CA 1
ATOM 5601 C C . ASP B 1 352 ? -18.344 15.695 8.25 1 98.06 352 ASP B C 1
ATOM 5603 O O . ASP B 1 352 ? -18.344 16.453 7.273 1 98.06 352 ASP B O 1
ATOM 5607 N N . ARG B 1 353 ? -18.641 16.047 9.461 1 98.5 353 ARG B N 1
ATOM 5608 C CA . ARG B 1 353 ? -18.891 17.469 9.734 1 98.5 353 ARG B CA 1
ATOM 5609 C C . ARG B 1 353 ? -17.656 18.297 9.445 1 98.5 353 ARG B C 1
ATOM 5611 O O . ARG B 1 353 ? -17.75 19.391 8.867 1 98.5 353 ARG B O 1
ATOM 5618 N N . ILE B 1 354 ? -16.516 17.797 9.836 1 98.88 354 ILE B N 1
ATOM 5619 C CA . ILE B 1 354 ? -15.258 18.484 9.594 1 98.88 354 ILE B CA 1
ATOM 5620 C C . ILE B 1 354 ? -14.992 18.562 8.094 1 98.88 354 ILE B C 1
ATOM 5622 O O . ILE B 1 354 ? -14.641 19.625 7.578 1 98.88 354 ILE B O 1
ATOM 5626 N N . ALA B 1 355 ? -15.203 17.438 7.352 1 98.81 355 ALA B N 1
ATOM 5627 C CA . ALA B 1 355 ? -15.047 17.453 5.898 1 98.81 355 ALA B CA 1
ATOM 5628 C C . ALA B 1 355 ? -15.922 18.531 5.262 1 98.81 355 ALA B C 1
ATOM 5630 O O . ALA B 1 355 ? -15.492 19.219 4.332 1 98.81 355 ALA B O 1
ATOM 5631 N N . GLY B 1 356 ? -17.109 18.641 5.773 1 98.69 356 GLY B N 1
ATOM 5632 C CA . GLY B 1 356 ? -18.016 19.656 5.27 1 98.69 356 GLY B CA 1
ATOM 5633 C C . GLY B 1 356 ? -17.484 21.062 5.441 1 98.69 356 GLY B C 1
ATOM 5634 O O . GLY B 1 356 ? -17.578 21.891 4.523 1 98.69 356 GLY B O 1
ATOM 5635 N N . VAL B 1 357 ? -16.953 21.375 6.598 1 98.75 357 VAL B N 1
ATOM 5636 C CA . VAL B 1 357 ? -16.406 22.703 6.883 1 98.75 357 VAL B CA 1
ATOM 5637 C C . VAL B 1 357 ? -15.211 22.969 5.977 1 98.75 357 VAL B C 1
ATOM 5639 O O . VAL B 1 357 ? -15.047 24.078 5.457 1 98.75 357 VAL B O 1
ATOM 5642 N N . LEU B 1 358 ? -14.336 21.984 5.762 1 98.88 358 LEU B N 1
ATOM 5643 C CA . LEU B 1 358 ? -13.188 22.125 4.875 1 98.88 358 LEU B CA 1
ATOM 5644 C C . LEU B 1 358 ? -13.641 22.375 3.438 1 98.88 358 LEU B C 1
ATOM 5646 O O . LEU B 1 358 ? -13.086 23.234 2.752 1 98.88 358 LEU B O 1
ATOM 5650 N N . HIS B 1 359 ? -14.617 21.609 3.018 1 98.69 359 HIS B N 1
ATOM 5651 C CA . HIS B 1 359 ? -15.172 21.781 1.676 1 98.69 359 HIS B CA 1
ATOM 5652 C C . HIS B 1 359 ? -15.703 23.188 1.462 1 98.69 359 HIS B C 1
ATOM 5654 O O . HIS B 1 359 ? -15.461 23.797 0.414 1 98.69 359 HIS B O 1
ATOM 5660 N N . GLU B 1 360 ? -16.422 23.688 2.432 1 98.38 360 GLU B N 1
ATOM 5661 C CA . GLU B 1 360 ? -16.938 25.062 2.35 1 98.38 360 GLU B CA 1
ATOM 5662 C C . GLU B 1 360 ? -15.812 26.078 2.223 1 98.38 360 GLU B C 1
ATOM 5664 O O . GLU B 1 360 ? -15.875 26.984 1.399 1 98.38 360 GLU B O 1
ATOM 5669 N N . TRP B 1 361 ? -14.82 25.906 3.01 1 98.69 361 TRP B N 1
ATOM 5670 C CA . TRP B 1 361 ? -13.68 26.812 2.963 1 98.69 361 TRP B CA 1
ATOM 5671 C C . TRP B 1 361 ? -12.992 26.75 1.604 1 98.69 361 TRP B C 1
ATOM 5673 O O . TRP B 1 361 ? -12.625 27.781 1.039 1 98.69 361 TRP B O 1
ATOM 5683 N N . ILE B 1 362 ? -12.766 25.547 1.065 1 98.62 362 ILE B N 1
ATOM 5684 C CA . ILE B 1 362 ? -12.156 25.344 -0.247 1 98.62 362 ILE B CA 1
ATOM 5685 C C . ILE B 1 362 ? -12.945 26.141 -1.298 1 98.62 362 ILE B C 1
ATOM 5687 O O . ILE B 1 362 ? -12.352 26.844 -2.111 1 98.62 362 ILE B O 1
ATOM 5691 N N . GLY B 1 363 ? -14.258 26 -1.279 1 97.62 363 GLY B N 1
ATOM 5692 C CA . GLY B 1 363 ? -15.094 26.719 -2.229 1 97.62 363 GLY B CA 1
ATOM 5693 C C . GLY B 1 363 ? -14.914 28.219 -2.168 1 97.62 363 GLY B C 1
ATOM 5694 O O . GLY B 1 363 ? -14.898 28.891 -3.201 1 97.62 363 GLY B O 1
ATOM 5695 N N . ASN B 1 364 ? -14.734 28.719 -0.974 1 96.94 364 ASN B N 1
ATOM 5696 C CA . ASN B 1 364 ? -14.617 30.156 -0.757 1 96.94 364 ASN B CA 1
ATOM 5697 C C . ASN B 1 364 ? -13.305 30.703 -1.318 1 96.94 364 ASN B C 1
ATOM 5699 O O . ASN B 1 364 ? -13.25 31.828 -1.809 1 96.94 364 ASN B O 1
ATOM 5703 N N . VAL B 1 365 ? -12.281 29.875 -1.312 1 95 365 VAL B N 1
ATOM 5704 C CA . VAL B 1 365 ? -10.977 30.422 -1.663 1 95 365 VAL B CA 1
ATOM 5705 C C . VAL B 1 365 ? -10.633 30.062 -3.104 1 95 365 VAL B C 1
ATOM 5707 O O . VAL B 1 365 ? -9.68 30.594 -3.674 1 95 365 VAL B O 1
ATOM 5710 N N . THR B 1 366 ? -11.266 29.078 -3.639 1 88.25 366 THR B N 1
ATOM 5711 C CA . THR B 1 366 ? -10.953 28.703 -5.012 1 88.25 366 THR B CA 1
ATOM 5712 C C . THR B 1 366 ? -11.875 29.422 -5.992 1 88.25 366 THR B C 1
ATOM 5714 O O . THR B 1 366 ? -11.648 29.391 -7.203 1 88.25 366 THR B O 1
ATOM 5717 N N . LYS B 1 367 ? -13.109 29.922 -5.676 1 72.44 367 LYS B N 1
ATOM 5718 C CA . LYS B 1 367 ? -13.977 30.719 -6.539 1 72.44 367 LYS B CA 1
ATOM 5719 C C . LYS B 1 367 ? -13.32 32.062 -6.895 1 72.44 367 LYS B C 1
ATOM 5721 O O . LYS B 1 367 ? -13.617 32.625 -7.938 1 72.44 367 LYS B O 1
ATOM 5726 N N . THR B 1 368 ? -12.383 32.562 -6.23 1 50.84 368 THR B N 1
ATOM 5727 C CA . THR B 1 368 ? -11.828 33.875 -6.539 1 50.84 368 THR B CA 1
ATOM 5728 C C . THR B 1 368 ? -10.734 33.781 -7.59 1 50.84 368 THR B C 1
ATOM 5730 O O . THR B 1 368 ? -9.945 32.844 -7.578 1 50.84 368 THR B O 1
#

Secondary structure (DSSP, 8-state):
-------------------PPPPPEEEEEEEEEEEEEEETTEEEEEEEEEEEEEEETT---SSS-EEEE--TT--GGGGSS-TTS---HHHHHHHTT--EEEEEPTTSTTS---GGG---EE---HHHHIIIIISGGGS-SSGGGGG---SSS--STTSHHHHHHHTT---EES-HHHHHHHHHHHHHHHHHHH-SEEEEEETTHHHHHHHHHHH-GGGEEEEEEES-S-STTS--SS------TTSS-SS----BSPPS-SSSPPPEEEE--SSBTTB--EEEEPSSPPB-HHHHTS-EEEEE-TTSGGGGTTHHHHHHHHHTT--EEEEETGGGT--S--S-GGGSTTHHHHHHHHHHHHHHHH--/-------------------PPPPPEEEEEEEEEEEEEEETTEEEEEEEEEEEEEEETT---SSS-EEEE--TT--GGGGSS-TTS---HHHHHHHTT--EEEEEPTTSTTS---GGG---EE---HHHHIIIIISGGGS-SSGGGGG---SSS--STTSHHHHHHHTT---EES-HHHHHHHHHHHHHHHHHHH-SEEEEEETTHHHHHHHHHHH-GGGEEEEEEES-S-STTS--SS------TTSS-SS----BSPPS-SSSPPPEEEE--SSBTTB--EEEEPSSPPB-HHHHTS-EEEEE-TTSGGGGTTHHHHHHHHHTT--EEEEETGGGT--S--S-GGGSTTHHHHHHHHHHHHHHHH--

Foldseek 3Di:
DPPPPPPPPPPPPPPPPPADDFADWDKDKDKFAWDWDQDPVGIDTFLIKIKMKTAHPVGAPDPAAEEEAEAPQAFLCLQAAFLVRHGGVCRLVSVVRHIYMTMGAACGDVRNDDVVVVFDKDHQDQVNCLCAAAQVLVNVLDDLLVQADWHDPNSHPPTSRNVSVSVRGHIDTPPLVVSLVSLLRRLCRVCVVRAAHAYEYAECRQQNLQSSCQVCVRRYLAYEYELYHDQFQADPSVDGGRQCLCGRHNAHGDWVVDDPDPPGRAAWDWDQDPDPPQAHIAIAHDPPDIASVSQQVHAYEYEAARNEPSSRYVVNNQVRNVSNNHHYHYHDCVVVVNTNHYRSLRNTNCNSVVSVVVVVVSVVRNVD/DPPPPPPPPPPPPPPPPPADDFADWDKDKDKFAWDWDQDPVGIDTFLIKIKMKTAHPVGAPDPAAEEEAEAPQAFLCLQAAFLVRHGGVCRLVSVVRHIYMTMGAACGDVRNDDVVVVFDKDHQDQVNCCCAAQPVLVNVLDDLLVQADWHDPNSHPPTSRNVSVSVRGHIDTPPLVVSLVSLLRRLCRVCVVRAAHAYEYAECRQQNLQSSCQVCVRRYLAYEYELYHDQFQADDSVDGGRQHLCGRHNAHGDWVVDDPDPPGRAAWDWDQDPDPPQAHIAIAHDPPDIASVSQQVHAYEYEAARNEPSSRYVVNNQVRNVSNNHHYHYHDCVVVVNTNHYRSLRNTNCNSVVSVVVVVVSVVRNVD

pLDDT: mean 94.02, std 14.06, range [29.98, 98.94]

Radius of gyration: 28.57 Å; Cα contacts (8 Å, |Δi|>4): 1694; chains: 2; bounding box: 94×88×104 Å

InterPro domains:
  IPR029058 Alpha/Beta hydrolase fold [G3DSA:3.40.50.1820] (21-365)
  IPR029058 Alpha/Beta hydrolase fold [SSF53474] (50-364)

Sequence (736 aa):
MQLVLAVCLLFVALVQGGSAAEALHRREYFYVGGEYLNTTDGWLFHNQMYVEKLSPSGGSTQPYPIVILHGGAQTGTNFLNKPDGGRGWASWFLEQGYEVYIPDRTMTARSATIPQDGFSEDVFSAEFIAQRFTNVQDYPLWPQAKLHSQWPGTGERGDNVFDTYYASTVQSISDSLAQEQTMKSAGEALLDKIGPVVLITHSQGGLYGWSWADSRPSLIKSLIQIEPKGPPFREVIFSTSLSRPWGLTSIPLTYEPAPTNMTAPLAMKTIASDSPGELLECIIQAEPARKLTRLAGVPILIDTGEASYHAQYDYCFIKFLAQAGVQAQHLDLGKRGIHGNAHLQFLEQNSDRIAGVLHEWIGNVTKTMQLVLAVCLLFVALVQGGSAAEALHRREYFYVGGEYLNTTDGWLFHNQMYVEKLSPSGGSTQPYPIVILHGGAQTGTNFLNKPDGGRGWASWFLEQGYEVYIPDRTMTARSATIPQDGFSEDVFSAEFIAQRFTNVQDYPLWPQAKLHSQWPGTGERGDNVFDTYYASTVQSISDSLAQEQTMKSAGEALLDKIGPVVLITHSQGGLYGWSWADSRPSLIKSLIQIEPKGPPFREVIFSTSLSRPWGLTSIPLTYEPAPTNMTAPLAMKTIASDSPGELLECIIQAEPARKLTRLAGVPILIDTGEASYHAQYDYCFIKFLAQAGVQAQHLDLGKRGIHGNAHLQFLEQNSDRIAGVLHEWIGNVTKT

Solvent-accessible surface area (backbone atoms only — not comparable to full-atom values): 37990 Å² total; per-residue (Å²): 136,84,80,77,78,77,77,77,79,76,76,74,74,75,74,70,77,68,64,58,76,51,45,56,22,28,64,46,68,52,74,28,47,50,48,78,42,86,49,99,80,37,42,37,73,45,44,26,22,28,34,36,38,37,36,20,72,86,46,66,74,46,97,47,35,36,37,44,38,44,33,77,39,49,37,41,62,65,34,34,56,29,57,79,64,36,61,14,55,52,33,55,42,27,74,70,16,22,33,40,35,37,33,23,58,49,43,23,42,66,3,30,56,59,74,88,73,66,74,56,65,45,69,81,19,53,59,56,45,17,41,68,46,40,27,25,37,82,38,60,86,42,88,48,12,62,48,40,69,26,50,68,69,70,24,34,86,89,31,67,31,31,44,50,45,58,65,57,40,30,41,29,60,65,54,59,63,61,50,48,55,40,35,37,52,17,44,50,42,43,40,72,70,72,43,51,22,34,39,37,19,24,28,52,21,20,39,42,50,54,48,37,30,46,76,39,33,90,36,29,58,27,41,37,26,42,48,41,53,48,43,39,32,29,39,55,98,86,45,74,50,77,63,12,46,59,35,65,23,67,58,89,73,67,41,48,70,64,77,89,57,87,87,54,55,62,61,65,34,77,41,80,36,95,42,73,92,69,33,51,63,31,52,35,62,29,81,86,56,48,26,32,66,46,44,38,77,28,50,34,38,40,34,33,29,45,15,23,76,52,60,30,36,54,66,34,46,48,51,38,34,47,66,18,61,20,69,58,46,77,45,47,30,44,85,70,73,45,68,20,27,31,69,54,45,64,64,24,72,62,24,66,59,53,52,48,52,52,51,53,51,49,53,66,59,61,74,106,134,83,79,76,78,79,77,76,77,75,77,73,75,74,74,70,78,68,64,60,76,52,46,56,21,27,64,47,68,51,73,29,48,49,46,78,42,85,48,98,81,37,42,39,74,45,44,25,24,29,33,36,38,38,36,22,73,86,44,64,74,46,98,45,34,37,38,44,36,45,32,77,40,49,38,41,63,64,34,33,56,29,57,80,64,36,60,14,56,53,31,56,43,27,72,70,15,23,32,39,34,36,33,22,58,48,43,22,43,68,3,29,56,59,75,88,74,66,75,55,65,45,67,82,20,53,59,58,43,17,42,67,43,40,28,25,36,82,39,60,87,44,89,48,12,62,48,40,69,27,51,67,69,71,23,35,87,88,32,68,31,31,43,52,44,58,65,57,40,29,41,27,62,65,55,60,64,61,50,49,54,38,34,37,54,17,44,50,42,42,41,72,70,72,42,54,23,34,38,38,20,23,28,54,20,21,38,43,49,54,49,36,31,45,74,39,32,88,36,30,59,27,40,37,26,40,46,42,52,47,44,39,32,27,39,56,99,87,45,74,49,75,63,12,46,59,36,68,24,65,59,89,73,67,41,48,71,64,77,88,58,86,87,54,56,61,61,65,34,78,44,79,37,95,42,73,92,68,33,49,65,31,51,36,61,29,82,85,54,47,25,33,66,45,45,36,75,28,51,34,37,40,36,34,29,43,16,22,78,51,58,30,37,54,67,34,46,48,52,40,35,46,65,20,61,20,67,56,45,76,45,48,30,43,84,71,74,44,68,20,28,31,68,56,45,65,63,24,74,60,24,67,60,53,52,50,54,52,52,53,52,50,53,65,58,60,74,106

Nearest PDB structures (foldseek):
  1qlw-assembly1_A  TM=7.310E-01  e=1.074E-19  Alcaligenes sp.
  7y0l-assembly1_A  TM=6.621E-01  e=1.626E-18  Hansschlegelia zhihuaiae
  8j7j-assembly1_B  TM=6.639E-01  e=1.286E-17  Hansschlegelia zhihuaiae
  7yd2-assembly1_B  TM=6.581E-01  e=2.063E-17  Hansschlegelia zhihuaiae
  8iw8-assembly1_B  TM=6.553E-01  e=2.322E-17  Hansschlegelia zhihuaiae

Organism: NCBI:txid1220207